Protein AF-A0A6A4UF19-F1 (afdb_monomer)

Solvent-accessible surface area (backbone atoms only — not comparable to full-atom values): 31824 Å² total; per-residue (Å²): 134,81,84,86,85,77,65,74,80,64,63,61,60,83,50,67,86,75,77,82,70,86,64,26,32,14,50,40,77,37,72,53,40,57,46,28,41,33,94,90,22,83,46,27,85,82,42,72,66,78,49,64,61,58,32,51,50,49,21,50,53,51,39,32,63,62,35,47,82,74,73,30,52,60,37,70,88,55,49,58,29,39,39,36,34,27,48,81,52,92,91,39,63,56,46,58,76,46,63,46,44,46,79,86,82,63,85,41,36,25,42,32,14,58,54,56,53,65,83,39,91,82,41,83,41,67,70,47,43,22,49,54,51,24,54,48,52,50,51,37,51,20,41,46,67,39,47,49,56,48,71,74,30,96,77,72,54,90,84,39,75,87,47,18,46,100,84,60,31,58,48,73,89,77,89,81,55,104,73,66,85,78,92,69,81,89,86,83,92,82,87,79,86,84,61,92,86,53,57,75,69,54,63,51,68,45,72,89,64,21,74,66,52,30,56,50,53,47,49,51,25,48,72,75,44,37,78,42,46,66,90,47,78,48,39,48,55,92,59,73,46,69,43,81,36,48,35,39,32,31,75,86,9,43,41,41,36,33,54,81,86,45,39,43,27,25,67,80,25,36,43,39,55,21,42,45,48,76,65,34,50,62,36,59,56,32,24,34,31,20,56,79,94,44,31,29,30,41,19,42,43,59,52,66,40,54,70,69,53,51,72,65,22,36,39,40,36,47,69,40,79,40,85,56,66,43,62,50,63,72,47,44,38,33,36,42,33,36,68,27,51,91,40,10,33,32,54,35,35,42,42,35,29,55,24,32,44,35,37,39,32,26,22,18,30,51,27,39,32,37,38,34,50,27,35,36,38,36,39,31,51,26,34,29,48,37,58,30,38,35,41,33,40,45,19,37,54,30,32,46,28,50,27,42,42,59,57,86,90,35,90,30,36,34,31,36,30,51,15,34,30,29,37,40,27,41,26,38,40,39,42,19,48,19,32,32,35,36,27,75,50,10,42,35,39,36,35,50,57,25,39,33,32,66,33,66,21,43,34,38,13,45,83,74,8,38,35,44,29,37,49,30,33,28,50,37,56,82,65,70,21,50,42,63,43,58,50,77,47,63,51,64,63,80,68,93,62,87,73,79,72,84,79,76,81,69,92,72,76,86,72,77,55,61,58,53,53,54,37,52,50,53,50,51,50,49,53,49,52,51,54,61,47,45,76,79,41,80,85,56,69,77,83,43,48,66,60,49,51,53,50,44,52,42,30,49,51,31,53,73,72,48,85,50,69,66,62,35,51,53,32,53,54,53,41,52,53,48,28,54,75,67,69,37,62,65,60,50,53,53,50,54,51,53,55,58,68,72,77,111

Secondary structure (DSSP, 8-state):
-----SSSTTTGGGGTTS-----EEEEEE-HHHHHTTSTTSTTTTTS-TT-HHHHHHHHHHHHHHHHGGGT-EEESS--SEEEEEES--SS-SEEE-S-TT--S-S--EEEEEGGGGTSSTT--SHHHHHHHHHHHHHHHHHHHTTHHHHHH-TT--TT-TTTB-TTSPBPP--S-SS-------SS-------SSSS-HHHHTT-GGGTTTHHHHHHHHHHTT-EEE-TT-EE---S--EE-SS-EEEEEEEEEEE--SS-EEE-TT--EEEEEEEE-SEEET--EEEEETTEEEEEESSHHHHHHH--TTEEEEE-SSEE----EEES-EEEEEE-S-TTT-EE-S-EEEES-EEEEEESSEE-S-EEEES-BS-EEES-B--SS-SEEEEEEEEEEEES-B---TT--SEEEEEEEEEEEEES-EEES-SEEEEEETT-EEEE-TT-EEES-SEEEEE-TT-EEEEEEEEESSSTTTTEEESEEEEEEE----S---S--PPP-------HHHHHHHHHHHHHHHHHHHHHTTS---TGGGHHHHHHHHHHHHHHHHH---HHHHHHHHHHHHHHHHHTT-HHHHHHHHHHHHHH--

pLDDT: mean 70.5, std 21.58, range [21.39, 98.75]

Radius of gyration: 38.02 Å; Cα contacts (8 Å, |Δi|>4): 1266; chains: 1; bounding box: 74×53×117 Å

Structure (mmCIF, N/CA/C/O backbone):
data_AF-A0A6A4UF19-F1
#
_entry.id   AF-A0A6A4UF19-F1
#
loop_
_atom_site.group_PDB
_atom_site.id
_atom_site.type_symbol
_atom_site.label_atom_id
_atom_site.label_alt_id
_atom_site.label_comp_id
_atom_site.label_asym_id
_atom_site.label_entity_id
_atom_site.label_seq_id
_atom_site.pdbx_PDB_ins_code
_atom_site.Cartn_x
_atom_site.Cartn_y
_atom_site.Cartn_z
_atom_site.occupancy
_atom_site.B_iso_or_equiv
_atom_site.auth_seq_id
_atom_site.auth_comp_id
_atom_site.auth_asym_id
_atom_site.auth_atom_id
_atom_site.pdbx_PDB_model_num
ATOM 1 N N . MET A 1 1 ? 0.482 14.511 25.048 1.00 29.03 1 MET A N 1
ATOM 2 C CA . MET A 1 1 ? 0.173 15.683 25.903 1.00 29.03 1 MET A CA 1
ATOM 3 C C . MET A 1 1 ? 0.287 15.295 27.375 1.00 29.03 1 MET A C 1
ATOM 5 O O . MET A 1 1 ? 0.108 14.129 27.697 1.00 29.03 1 MET A O 1
ATOM 9 N N . ARG A 1 2 ? 0.657 16.258 28.232 1.00 21.39 2 ARG A N 1
ATOM 10 C CA . ARG A 1 2 ? 0.865 16.140 29.693 1.00 21.39 2 ARG A CA 1
ATOM 11 C C . ARG A 1 2 ? -0.389 15.621 30.429 1.00 21.39 2 ARG A C 1
ATOM 13 O O . ARG A 1 2 ? -1.489 15.859 29.937 1.00 21.39 2 ARG A O 1
ATOM 20 N N . PRO A 1 3 ? -0.263 14.986 31.612 1.00 25.75 3 PRO A N 1
ATOM 21 C CA . PRO A 1 3 ? -1.419 14.512 32.364 1.00 25.75 3 PRO A CA 1
ATOM 22 C C . PRO A 1 3 ? -2.217 15.704 32.907 1.00 25.75 3 PRO A C 1
ATOM 24 O O . PRO A 1 3 ? -1.694 16.521 33.670 1.00 25.75 3 PRO A O 1
ATOM 27 N N . ILE A 1 4 ? -3.495 15.788 32.536 1.00 28.03 4 ILE A N 1
ATOM 28 C CA . ILE A 1 4 ? -4.472 16.680 33.165 1.00 28.03 4 ILE A CA 1
ATOM 29 C C . ILE A 1 4 ? -4.751 16.116 34.566 1.00 28.03 4 ILE A C 1
ATOM 31 O O . ILE A 1 4 ? -5.665 15.333 34.784 1.00 28.03 4 ILE A O 1
ATOM 35 N N . LYS A 1 5 ? -3.890 16.476 35.523 1.00 31.78 5 LYS A N 1
ATOM 36 C CA . LYS A 1 5 ? -4.055 16.233 36.968 1.00 31.78 5 LYS A CA 1
ATOM 37 C C . LYS A 1 5 ? -4.646 17.441 37.710 1.00 31.78 5 LYS A C 1
ATOM 39 O O . LYS A 1 5 ? -4.606 17.498 38.933 1.00 31.78 5 LYS A O 1
ATOM 44 N N . LYS A 1 6 ? -5.202 18.422 37.002 1.00 33.41 6 LYS A N 1
ATOM 45 C CA . LYS A 1 6 ? -5.837 19.599 37.604 1.00 33.41 6 LYS A CA 1
ATOM 46 C C . LYS A 1 6 ? -7.203 19.784 36.967 1.00 33.41 6 LYS A C 1
ATOM 48 O O . LYS A 1 6 ? -7.250 20.204 35.821 1.00 33.41 6 LYS A O 1
ATOM 53 N N . ASN A 1 7 ? -8.254 19.363 37.679 1.00 32.91 7 ASN A N 1
ATOM 54 C CA . ASN A 1 7 ? -9.563 20.042 37.764 1.00 32.91 7 ASN A CA 1
ATOM 55 C C . ASN A 1 7 ? -10.662 19.219 38.463 1.00 32.91 7 ASN A C 1
ATOM 57 O O . ASN A 1 7 ? -11.719 19.771 38.732 1.00 32.91 7 ASN A O 1
ATOM 61 N N . ILE A 1 8 ? -10.421 17.969 38.880 1.00 39.69 8 ILE A N 1
ATOM 62 C CA . ILE A 1 8 ? -11.399 17.250 39.729 1.00 39.69 8 ILE A CA 1
ATOM 63 C C . ILE A 1 8 ? -11.390 17.785 41.176 1.00 39.69 8 ILE A C 1
ATOM 65 O O . ILE A 1 8 ? -12.429 17.858 41.822 1.00 39.69 8 ILE A O 1
ATOM 69 N N . ALA A 1 9 ? -10.247 18.284 41.659 1.00 34.00 9 ALA A N 1
ATOM 70 C CA . ALA A 1 9 ? -10.146 18.887 42.992 1.00 34.00 9 ALA A CA 1
ATOM 71 C C . ALA A 1 9 ? -10.925 20.211 43.144 1.00 34.00 9 ALA A C 1
ATOM 73 O O . ALA A 1 9 ? -11.223 20.608 44.265 1.00 34.00 9 ALA A O 1
ATOM 74 N N . LEU A 1 10 ? -11.267 20.896 42.044 1.00 33.41 10 LEU A N 1
ATOM 75 C CA . LEU A 1 10 ? -11.949 22.193 42.110 1.00 33.41 10 LEU A CA 1
ATOM 76 C C . LEU A 1 10 ? -13.479 22.061 42.206 1.00 33.41 10 LEU A C 1
ATOM 78 O O . LEU A 1 10 ? -14.141 23.000 42.631 1.00 33.41 10 LEU A O 1
ATOM 82 N N . PHE A 1 11 ? -14.047 20.898 41.871 1.00 37.34 11 PHE A N 1
ATOM 83 C CA . PHE A 1 11 ? -15.503 20.703 41.882 1.00 37.34 11 PHE A CA 1
ATOM 84 C C . PHE A 1 11 ? -16.046 20.152 43.212 1.00 37.34 11 PHE A C 1
ATOM 86 O O . PHE A 1 11 ? -17.227 20.302 43.506 1.00 37.34 11 PHE A O 1
ATOM 93 N N . LEU A 1 12 ? -15.172 19.619 44.074 1.00 37.28 12 LEU A N 1
ATOM 94 C CA . LEU A 1 12 ? -15.503 19.272 45.465 1.00 37.28 12 LEU A CA 1
ATOM 95 C C . LEU A 1 12 ? -15.667 20.505 46.377 1.00 37.28 12 LEU A C 1
ATOM 97 O O . LEU A 1 12 ? -16.204 20.389 47.474 1.00 37.28 12 LEU A O 1
ATOM 101 N N . ILE A 1 13 ? -15.264 21.698 45.921 1.00 36.94 13 ILE A N 1
ATOM 102 C CA . ILE A 1 13 ? -15.372 22.947 46.696 1.00 36.94 13 ILE A CA 1
ATOM 103 C C . ILE A 1 13 ? -16.801 23.524 46.663 1.00 36.94 13 ILE A C 1
ATOM 105 O O . ILE A 1 13 ? -17.185 24.249 47.574 1.00 36.94 13 ILE A O 1
ATOM 109 N N . PHE A 1 14 ? -17.656 23.141 45.706 1.00 33.59 14 PHE A N 1
ATOM 110 C CA . PHE A 1 14 ? -19.056 23.600 45.702 1.00 33.59 14 PHE A CA 1
ATOM 111 C C . PHE A 1 14 ? -19.989 22.833 46.657 1.00 33.59 14 PHE A C 1
ATOM 113 O O . PHE A 1 14 ? -21.136 23.235 46.826 1.00 33.59 14 PHE A O 1
ATOM 120 N N . PHE A 1 15 ? -19.491 21.802 47.351 1.00 37.03 15 PHE A N 1
ATOM 121 C CA . PHE A 1 15 ? -20.207 21.123 48.443 1.00 37.03 15 PHE A CA 1
ATOM 122 C C . PHE A 1 15 ? -19.671 21.478 49.843 1.00 37.03 15 PHE A C 1
ATOM 124 O O . PHE A 1 15 ? -20.176 20.974 50.844 1.00 37.03 15 PHE A O 1
ATOM 131 N N . SER A 1 16 ? -18.660 22.350 49.960 1.00 35.69 16 SER A N 1
ATOM 132 C CA . SER A 1 16 ? -17.904 22.498 51.212 1.00 35.69 16 SER A CA 1
ATOM 133 C C . SER A 1 16 ? -18.466 23.489 52.235 1.00 35.69 16 SER A C 1
ATOM 135 O O . SER A 1 16 ? -17.774 23.773 53.209 1.00 35.69 16 SER A O 1
ATOM 137 N N . SER A 1 17 ? -19.669 24.042 52.069 1.00 36.41 17 SER A N 1
ATOM 138 C CA . SER A 1 17 ? -20.204 24.994 53.061 1.00 36.41 17 SER A CA 1
ATOM 139 C C . SER A 1 17 ? -21.546 24.620 53.679 1.00 36.41 17 SER A C 1
ATOM 141 O O . SER A 1 17 ? -21.962 25.286 54.623 1.00 36.41 17 SER A O 1
ATOM 143 N N . ILE A 1 18 ? -22.201 23.541 53.238 1.00 35.06 18 ILE A N 1
ATOM 144 C CA . ILE A 1 18 ? -23.481 23.109 53.814 1.00 35.06 18 ILE A CA 1
ATOM 145 C C . ILE A 1 18 ? -23.496 21.563 53.864 1.00 35.06 18 ILE A C 1
ATOM 147 O O . ILE A 1 18 ? -23.930 20.912 52.924 1.00 35.06 18 ILE A O 1
ATOM 151 N N . TYR A 1 19 ? -22.980 20.992 54.967 1.00 41.06 19 TYR A N 1
ATOM 152 C CA . TYR A 1 19 ? -22.916 19.552 55.335 1.00 41.06 19 TYR A CA 1
ATOM 153 C C . TYR A 1 19 ? -21.798 18.676 54.723 1.00 41.06 19 TYR A C 1
ATOM 155 O O . TYR A 1 19 ? -22.052 17.750 53.957 1.00 41.06 19 TYR A O 1
ATOM 163 N N . ALA A 1 20 ? -20.550 18.858 55.170 1.00 39.41 20 ALA A N 1
ATOM 164 C CA . ALA A 1 20 ? -19.490 17.861 54.987 1.00 39.41 20 ALA A CA 1
ATOM 165 C C . ALA A 1 20 ? -19.649 16.704 55.997 1.00 39.41 20 ALA A C 1
ATOM 167 O O . ALA A 1 20 ? -19.052 16.719 57.074 1.00 39.41 20 ALA A O 1
ATOM 168 N N . GLN A 1 21 ? -20.474 15.703 55.682 1.00 53.53 21 GLN A N 1
ATOM 169 C CA . GLN A 1 21 ? -20.388 14.415 56.376 1.00 53.53 21 GLN A CA 1
ATOM 170 C C . GLN A 1 21 ? -19.200 13.623 55.813 1.00 53.53 21 GLN A C 1
ATOM 172 O O . GLN A 1 21 ? -19.055 13.492 54.599 1.00 53.53 21 GLN A O 1
ATOM 177 N N . ASN A 1 22 ? -18.344 13.088 56.689 1.00 66.44 22 ASN A N 1
ATOM 178 C CA . ASN A 1 22 ? -17.260 12.186 56.296 1.00 66.44 22 ASN A CA 1
ATOM 179 C C . ASN A 1 22 ? -17.858 10.867 55.791 1.00 66.44 22 ASN A C 1
ATOM 181 O O . ASN A 1 22 ? -18.178 9.979 56.583 1.00 66.44 22 ASN A O 1
ATOM 185 N N . VAL A 1 23 ? -18.031 10.742 54.476 1.00 73.81 23 VAL A N 1
ATOM 186 C CA . VAL A 1 23 ? -18.546 9.515 53.872 1.00 73.81 23 VAL A CA 1
ATOM 187 C C . VAL A 1 23 ? -17.488 8.412 53.949 1.00 73.81 23 VAL A C 1
ATOM 189 O O . VAL A 1 23 ? -16.342 8.596 53.543 1.00 73.81 23 VAL A O 1
ATOM 192 N N . SER A 1 24 ? -17.878 7.255 54.476 1.00 85.69 24 SER A N 1
ATOM 193 C CA . SER A 1 24 ? -17.052 6.048 54.566 1.00 85.69 24 SER A CA 1
ATOM 194 C C . SER A 1 24 ? -17.902 4.817 54.270 1.00 85.69 24 SER A C 1
ATOM 196 O O . SER A 1 24 ? -19.100 4.798 54.545 1.00 85.69 24 SER A O 1
ATOM 198 N N . ILE A 1 25 ? -17.299 3.784 53.693 1.00 88.06 25 ILE A N 1
ATOM 199 C CA . ILE A 1 25 ? -17.994 2.573 53.252 1.00 88.06 25 ILE A CA 1
ATOM 200 C C . ILE A 1 25 ? -17.607 1.410 54.164 1.00 88.06 25 ILE A C 1
ATOM 202 O O . ILE A 1 25 ? -16.428 1.094 54.318 1.00 88.06 25 ILE A O 1
ATOM 206 N N . LYS A 1 26 ? -18.611 0.722 54.698 1.00 93.44 26 LYS A N 1
ATOM 207 C CA . LYS A 1 26 ? -18.497 -0.594 55.317 1.00 93.44 26 LYS A CA 1
ATOM 208 C C . LYS A 1 26 ? -18.869 -1.653 54.282 1.00 93.44 26 LYS A C 1
ATOM 210 O O . LYS A 1 26 ? -19.958 -1.592 53.725 1.00 93.44 26 LYS A O 1
ATOM 215 N N . ILE A 1 27 ? -18.019 -2.646 54.047 1.00 93.12 27 ILE A N 1
ATOM 216 C CA . ILE A 1 27 ? -18.406 -3.863 53.319 1.00 93.12 27 ILE A CA 1
ATOM 217 C C . ILE A 1 27 ? -18.655 -4.960 54.347 1.00 93.12 27 ILE A C 1
ATOM 219 O O . ILE A 1 27 ? -17.736 -5.374 55.055 1.00 93.12 27 ILE A O 1
ATOM 223 N N . ASP A 1 28 ? -19.899 -5.419 54.428 1.00 93.25 28 ASP A N 1
ATOM 224 C CA . ASP A 1 28 ? -20.342 -6.426 55.383 1.00 93.25 28 ASP A CA 1
ATOM 225 C C . ASP A 1 28 ? -20.605 -7.757 54.670 1.00 93.25 28 ASP A C 1
ATOM 227 O O . ASP A 1 28 ? -21.603 -7.935 53.971 1.00 93.25 28 ASP A O 1
ATOM 231 N N . PHE A 1 29 ? -19.677 -8.701 54.823 1.00 92.94 29 PHE A N 1
ATOM 232 C CA . PHE A 1 29 ? -19.860 -10.069 54.348 1.00 92.94 29 PHE A CA 1
ATOM 233 C C . PHE A 1 29 ? -20.714 -10.826 55.362 1.00 92.94 29 PHE A C 1
ATOM 235 O O . PHE A 1 29 ? -20.228 -11.213 56.423 1.00 92.94 29 PHE A O 1
ATOM 242 N N . THR A 1 30 ? -21.982 -11.041 55.030 1.00 91.19 30 THR A N 1
ATOM 243 C CA . THR A 1 30 ? -22.968 -11.639 55.941 1.00 91.19 30 THR A CA 1
ATOM 244 C C . THR A 1 30 ? -22.719 -13.135 56.182 1.00 91.19 30 THR A C 1
ATOM 246 O O . THR A 1 30 ? -22.055 -13.808 55.391 1.00 91.19 30 THR A O 1
ATOM 249 N N . SER A 1 31 ? -23.321 -13.707 57.232 1.00 87.56 31 SER A N 1
ATOM 250 C CA . SER A 1 31 ? -23.336 -15.166 57.474 1.00 87.56 31 SER A CA 1
ATOM 251 C C . SER A 1 31 ? -23.803 -15.964 56.247 1.00 87.56 31 SER A C 1
ATOM 253 O O . SER A 1 31 ? -23.260 -17.025 55.933 1.00 87.56 31 SER A O 1
ATOM 255 N N . ASN A 1 32 ? -24.752 -15.404 55.498 1.00 85.25 32 ASN A N 1
ATOM 256 C CA . ASN A 1 32 ? -25.290 -15.967 54.267 1.00 85.25 32 ASN A CA 1
ATOM 257 C C . ASN A 1 32 ? -24.249 -16.059 53.140 1.00 85.25 32 ASN A C 1
ATOM 259 O O . ASN A 1 32 ? -24.232 -17.058 52.424 1.00 85.25 32 ASN A O 1
ATOM 263 N N . PHE A 1 33 ? -23.332 -15.095 53.014 1.00 87.62 33 PHE A N 1
ATOM 264 C CA . PHE A 1 33 ? -22.194 -15.203 52.092 1.00 87.62 33 PHE A CA 1
ATOM 265 C C . PHE A 1 33 ? -21.286 -16.383 52.464 1.00 87.62 33 PHE A C 1
ATOM 267 O O . PHE A 1 33 ? -20.965 -17.205 51.607 1.00 87.62 33 PHE A O 1
ATOM 274 N N . TYR A 1 34 ? -20.939 -16.538 53.746 1.00 87.56 34 TYR A N 1
ATOM 275 C CA . TYR A 1 34 ? -20.090 -17.651 54.189 1.00 87.56 34 TYR A CA 1
ATOM 276 C C . TYR A 1 34 ? -20.748 -19.014 53.979 1.00 87.56 34 TYR A C 1
ATOM 278 O O . TYR A 1 34 ? -20.059 -19.964 53.611 1.00 87.56 34 TYR A O 1
ATOM 286 N N . SER A 1 35 ? -22.072 -19.108 54.146 1.00 86.50 35 SER A N 1
ATOM 287 C CA . SER A 1 35 ? -22.820 -20.350 53.912 1.00 86.50 35 SER A CA 1
ATOM 288 C C . SER A 1 35 ? -22.657 -20.895 52.487 1.00 86.50 35 SER A C 1
ATOM 290 O O . SER A 1 35 ? -22.730 -22.105 52.288 1.00 86.50 35 SER A O 1
ATOM 292 N N . GLN A 1 36 ? -22.359 -20.036 51.501 1.00 83.12 36 GLN A N 1
ATOM 293 C CA . GLN A 1 36 ? -22.124 -20.466 50.119 1.00 83.12 36 GLN A CA 1
ATOM 294 C C . GLN A 1 36 ? -20.865 -21.331 49.981 1.00 83.12 36 GLN A C 1
ATOM 296 O O . GLN A 1 36 ? -20.805 -22.172 49.087 1.00 83.12 36 GLN A O 1
ATOM 301 N N . PHE A 1 37 ? -19.892 -21.158 50.879 1.00 83.62 37 PHE A N 1
ATOM 302 C CA . PHE A 1 37 ? -18.621 -21.883 50.905 1.00 83.62 37 PHE A CA 1
ATOM 303 C C . PHE A 1 37 ? -18.603 -23.055 51.900 1.00 83.62 37 PHE A C 1
ATOM 305 O O . PHE A 1 37 ? -17.561 -23.677 52.071 1.00 83.62 37 PHE A O 1
ATOM 312 N N . GLN A 1 38 ? -19.716 -23.351 52.579 1.00 84.81 38 GLN A N 1
ATOM 313 C CA . GLN A 1 38 ? -19.842 -24.477 53.519 1.00 84.81 38 GLN A CA 1
ATOM 314 C C . GLN A 1 38 ? -20.422 -25.722 52.830 1.00 84.81 38 GLN A C 1
ATOM 316 O O . GLN A 1 38 ? -21.047 -25.576 51.781 1.00 84.81 38 GLN A O 1
ATOM 321 N N . PRO A 1 39 ? -20.278 -26.943 53.390 1.00 83.25 39 PRO A N 1
ATOM 322 C CA . PRO A 1 39 ? -20.867 -28.151 52.811 1.00 83.25 39 PRO A CA 1
ATOM 323 C C . PRO A 1 39 ? -22.352 -27.984 52.454 1.00 83.25 39 PRO A C 1
ATOM 325 O O . PRO A 1 39 ? -23.167 -27.645 53.305 1.00 83.25 39 PRO A O 1
ATOM 328 N N . GLY A 1 40 ? -22.699 -28.210 51.182 1.00 79.44 40 GLY A N 1
ATOM 329 C CA . GLY A 1 40 ? -24.056 -27.999 50.646 1.00 79.44 40 GLY A CA 1
ATOM 330 C C . GLY A 1 40 ? -24.320 -26.595 50.084 1.00 79.44 40 GLY A C 1
ATOM 331 O O . GLY A 1 40 ? -25.302 -26.403 49.372 1.00 79.44 40 GLY A O 1
ATOM 332 N N . GLY A 1 41 ? -23.423 -25.642 50.336 1.00 80.69 41 GLY A N 1
ATOM 333 C CA . GLY A 1 41 ? -23.404 -24.324 49.720 1.00 80.69 41 GLY A CA 1
ATOM 334 C C . GLY A 1 41 ? -23.047 -24.380 48.238 1.00 80.69 41 GLY A C 1
ATOM 335 O O . GLY A 1 41 ? -22.367 -25.291 47.757 1.00 80.69 41 GLY A O 1
ATOM 336 N N . VAL A 1 42 ? -23.520 -23.380 47.502 1.00 76.88 42 VAL A N 1
ATOM 337 C CA . VAL A 1 42 ? -23.465 -23.363 46.040 1.00 76.88 42 VAL A CA 1
ATOM 338 C C . VAL A 1 42 ? -22.012 -23.319 45.530 1.00 76.88 42 VAL A C 1
ATOM 340 O O . VAL A 1 42 ? -21.660 -23.976 44.556 1.00 76.88 42 VAL A O 1
ATOM 343 N N . TRP A 1 43 ? -21.119 -22.641 46.250 1.00 76.25 43 TRP A N 1
ATOM 344 C CA . TRP A 1 43 ? -19.704 -22.484 45.901 1.00 76.25 43 TRP A CA 1
ATOM 345 C C . TRP A 1 43 ? -18.787 -23.574 46.469 1.00 76.25 43 TRP A C 1
ATOM 347 O O . TRP A 1 43 ? -17.660 -23.732 46.001 1.00 76.25 43 TRP A O 1
ATOM 357 N N . TYR A 1 44 ? -19.279 -24.383 47.410 1.00 76.69 44 TYR A N 1
ATOM 358 C CA . TYR A 1 44 ? -18.508 -25.416 48.111 1.00 76.69 44 TYR A CA 1
ATOM 359 C C . TYR A 1 44 ? -17.890 -26.481 47.199 1.00 76.69 44 TYR A C 1
ATOM 361 O O . TYR A 1 44 ? -16.807 -26.984 47.475 1.00 76.69 44 TYR A O 1
ATOM 369 N N . LYS A 1 45 ? -18.578 -26.853 46.112 1.00 68.12 45 LYS A N 1
ATOM 370 C CA . LYS A 1 45 ? -18.108 -27.908 45.195 1.00 68.12 45 LYS A CA 1
ATOM 371 C C . LYS A 1 45 ? -17.098 -27.418 44.156 1.00 68.12 45 LYS A C 1
ATOM 373 O O . LYS A 1 45 ? -16.399 -28.241 43.575 1.00 68.12 45 LYS A O 1
ATOM 378 N N . GLN A 1 46 ? -17.074 -26.117 43.870 1.00 67.75 46 GLN A N 1
ATOM 379 C CA . GLN A 1 46 ? -16.279 -25.543 42.776 1.00 67.75 46 GLN A CA 1
ATOM 380 C C . GLN A 1 46 ? -14.959 -24.940 43.246 1.00 67.75 46 GLN A C 1
ATOM 382 O O . GLN A 1 46 ? -14.002 -24.892 42.476 1.00 67.75 46 GLN A O 1
ATOM 387 N N . PHE A 1 47 ? -14.898 -24.495 44.496 1.00 66.62 47 PHE A N 1
ATOM 388 C CA . PHE A 1 47 ? -13.730 -23.831 45.053 1.00 66.62 47 PHE A CA 1
ATOM 389 C C . PHE A 1 47 ? -13.213 -24.626 46.238 1.00 66.62 47 PHE A C 1
ATOM 391 O O . PHE A 1 47 ? -13.985 -25.263 46.954 1.00 66.62 47 PHE A O 1
ATOM 398 N N . ASN A 1 48 ? -11.896 -24.611 46.435 1.00 61.31 48 ASN A N 1
ATOM 399 C CA . ASN A 1 48 ? -11.311 -25.199 47.630 1.00 61.31 48 ASN A CA 1
ATOM 400 C C . ASN A 1 48 ? -11.977 -24.506 48.839 1.00 61.31 48 ASN A C 1
ATOM 402 O O . ASN A 1 48 ? -11.921 -23.273 48.900 1.00 61.31 48 ASN A O 1
ATOM 406 N N . PRO A 1 49 ? -12.628 -25.233 49.771 1.00 56.94 49 PRO A N 1
ATOM 407 C CA . PRO A 1 49 ? -13.495 -24.655 50.811 1.00 56.94 49 PRO A CA 1
ATOM 408 C C . PRO A 1 49 ? -12.817 -23.635 51.747 1.00 56.94 49 PRO A C 1
ATOM 410 O O . PRO A 1 49 ? -13.477 -23.034 52.592 1.00 56.94 49 PRO A O 1
ATOM 413 N N . TYR A 1 50 ? -11.514 -23.401 51.584 1.00 57.56 50 TYR A N 1
ATOM 414 C CA . TYR A 1 50 ? -10.689 -22.510 52.391 1.00 57.56 50 TYR A CA 1
ATOM 415 C C . TYR A 1 50 ? -10.344 -21.156 51.743 1.00 57.56 50 TYR A C 1
ATOM 417 O O . TYR A 1 50 ? -9.685 -20.356 52.401 1.00 57.56 50 TYR A O 1
ATOM 425 N N . ASN A 1 51 ? -10.770 -20.839 50.508 1.00 73.12 51 ASN A N 1
ATOM 426 C CA . ASN A 1 51 ? -10.392 -19.559 49.869 1.00 73.12 51 ASN A CA 1
ATOM 427 C C . ASN A 1 51 ? -11.429 -18.418 49.975 1.00 73.12 51 ASN A C 1
ATOM 429 O O . ASN A 1 51 ? -11.363 -17.420 49.250 1.00 73.12 51 ASN A O 1
ATOM 433 N N . VAL A 1 52 ? -12.386 -18.518 50.902 1.00 85.31 52 VAL A N 1
ATOM 434 C CA . VAL A 1 52 ? -13.326 -17.416 51.184 1.00 85.31 52 VAL A CA 1
ATOM 435 C C . VAL A 1 52 ? -12.589 -16.135 51.599 1.00 85.31 52 VAL A C 1
ATOM 437 O O . VAL A 1 52 ? -12.966 -15.034 51.191 1.00 85.31 52 VAL A O 1
ATOM 440 N N . ASP A 1 53 ? -11.488 -16.273 52.339 1.00 86.31 53 ASP A N 1
ATOM 441 C CA . ASP A 1 53 ? -10.684 -15.139 52.791 1.00 86.31 53 ASP A CA 1
ATOM 442 C C . ASP A 1 53 ? -9.916 -14.467 51.647 1.00 86.31 53 ASP A C 1
ATOM 444 O O . ASP A 1 53 ? -9.812 -13.238 51.629 1.00 86.31 53 ASP A O 1
ATOM 448 N N . GLY A 1 54 ? -9.444 -15.218 50.645 1.00 85.00 54 GLY A N 1
ATOM 449 C CA . GLY A 1 54 ? -8.820 -14.632 49.456 1.00 85.00 54 GLY A CA 1
ATOM 450 C C . GLY A 1 54 ? -9.813 -13.844 48.602 1.00 85.00 54 GLY A C 1
ATOM 451 O O . GLY A 1 54 ? -9.495 -12.738 48.161 1.00 85.00 54 GLY A O 1
ATOM 452 N N . ILE A 1 55 ? -11.047 -14.341 48.448 1.00 84.12 55 ILE A N 1
ATOM 453 C CA . ILE A 1 55 ? -12.127 -13.618 47.754 1.00 84.12 55 ILE A CA 1
ATOM 454 C C . ILE A 1 55 ? -12.469 -12.324 48.497 1.00 84.12 55 ILE A C 1
ATOM 456 O O . ILE A 1 55 ? -12.488 -11.256 47.883 1.00 84.12 55 ILE A O 1
ATOM 460 N N . LYS A 1 56 ? -12.672 -12.388 49.820 1.00 90.25 56 LYS A N 1
ATOM 461 C CA . LYS A 1 56 ? -12.919 -11.199 50.652 1.00 90.25 56 LYS A CA 1
ATOM 462 C C . LYS A 1 56 ? -11.795 -10.179 50.527 1.00 90.25 56 LYS A C 1
ATOM 464 O O . LYS A 1 56 ? -12.060 -8.997 50.328 1.00 90.25 56 LYS A O 1
ATOM 469 N N . THR A 1 57 ? -10.548 -10.637 50.624 1.00 90.19 57 THR A N 1
ATOM 470 C CA . THR A 1 57 ? -9.360 -9.777 50.557 1.00 90.19 57 THR A CA 1
ATOM 471 C C . THR A 1 57 ? -9.295 -9.050 49.220 1.00 90.19 57 THR A C 1
ATOM 473 O O . THR A 1 57 ? -9.115 -7.834 49.188 1.00 90.19 57 THR A O 1
ATOM 476 N N . TYR A 1 58 ? -9.523 -9.766 48.119 1.00 83.50 58 TYR A N 1
ATOM 477 C CA . TYR A 1 58 ? -9.532 -9.181 46.783 1.00 83.50 58 TYR A CA 1
ATOM 478 C C . TYR A 1 58 ? -10.668 -8.167 46.594 1.00 83.50 58 TYR A C 1
ATOM 480 O O . TYR A 1 58 ? -10.445 -7.087 46.039 1.00 83.50 58 TYR A O 1
ATOM 488 N N . VAL A 1 59 ? -11.879 -8.492 47.064 1.00 83.12 59 VAL A N 1
ATOM 489 C CA . VAL A 1 59 ? -13.031 -7.579 47.020 1.00 83.12 59 VAL A CA 1
ATOM 490 C C . VAL A 1 59 ? -12.719 -6.295 47.783 1.00 83.12 59 VAL A C 1
ATOM 492 O O . VAL A 1 59 ? -12.852 -5.211 47.217 1.00 83.12 59 VAL A O 1
ATOM 495 N N . MET A 1 60 ? -12.231 -6.408 49.023 1.00 92.31 60 MET A N 1
ATOM 496 C CA . MET A 1 60 ? -11.840 -5.254 49.835 1.00 92.31 60 MET A CA 1
ATOM 497 C C . MET A 1 60 ? -10.804 -4.394 49.118 1.00 92.31 60 MET A C 1
ATOM 499 O O . MET A 1 60 ? -11.034 -3.206 48.927 1.00 92.31 60 MET A O 1
ATOM 503 N N . GLN A 1 61 ? -9.698 -4.988 48.661 1.00 82.19 61 GLN A N 1
ATOM 504 C CA . GLN A 1 61 ? -8.628 -4.259 47.974 1.00 82.19 61 GLN A CA 1
ATOM 505 C C . GLN A 1 61 ? -9.132 -3.530 46.722 1.00 82.19 61 GLN A C 1
ATOM 507 O O . GLN A 1 61 ? -8.781 -2.372 46.498 1.00 82.19 61 GLN A O 1
ATOM 512 N N . SER A 1 62 ? -9.980 -4.184 45.927 1.00 72.44 62 SER A N 1
ATOM 513 C CA . SER A 1 62 ? -10.505 -3.623 44.677 1.00 72.44 62 SER A CA 1
ATOM 514 C C . SER A 1 62 ? -11.466 -2.459 44.926 1.00 72.44 62 SER A C 1
ATOM 516 O O . SER A 1 62 ? -11.351 -1.407 44.290 1.00 72.44 62 SER A O 1
ATOM 518 N N . VAL A 1 63 ? -12.383 -2.606 45.888 1.00 75.44 63 VAL A N 1
ATOM 519 C CA . VAL A 1 63 ? -13.334 -1.543 46.242 1.00 75.44 63 VAL A CA 1
ATOM 520 C C . VAL A 1 63 ? -12.605 -0.381 46.927 1.00 75.44 63 VAL A C 1
ATOM 522 O O . VAL A 1 63 ? -12.794 0.768 46.528 1.00 75.44 63 VAL A O 1
ATOM 525 N N . SER A 1 64 ? -11.689 -0.655 47.866 1.00 82.06 64 SER A N 1
ATOM 526 C CA . SER A 1 64 ? -10.822 0.361 48.485 1.00 82.06 64 SER A CA 1
ATOM 527 C C . SER A 1 64 ? -10.015 1.136 47.444 1.00 82.06 64 SER A C 1
ATOM 529 O O . SER A 1 64 ? -9.948 2.360 47.510 1.00 82.06 64 SER A O 1
ATOM 531 N N . SER A 1 65 ? -9.424 0.453 46.459 1.00 73.44 65 SER A N 1
ATOM 532 C CA . SER A 1 65 ? -8.672 1.117 45.392 1.00 73.44 65 SER A CA 1
ATOM 533 C C . SER A 1 65 ? -9.553 1.986 44.495 1.00 73.44 65 SER A C 1
ATOM 535 O O . SER A 1 65 ? -9.061 2.970 43.950 1.00 73.44 65 SER A O 1
ATOM 537 N N . THR A 1 66 ? -10.823 1.624 44.315 1.00 68.75 66 THR A N 1
ATOM 538 C CA . THR A 1 66 ? -11.768 2.396 43.498 1.00 68.75 66 THR A CA 1
ATOM 539 C C . THR A 1 66 ? -12.171 3.685 44.210 1.00 68.75 66 THR A C 1
ATOM 541 O O . THR A 1 66 ? -12.148 4.758 43.611 1.00 68.75 66 THR A O 1
ATOM 544 N N . PHE A 1 67 ? -12.491 3.598 45.501 1.00 68.50 67 PHE A N 1
ATOM 545 C CA . PHE A 1 67 ? -13.014 4.728 46.270 1.00 68.50 67 PHE A CA 1
ATOM 546 C C . PHE A 1 67 ? -11.938 5.634 46.886 1.00 68.50 67 PHE A C 1
ATOM 548 O O . PHE A 1 67 ? -12.206 6.811 47.138 1.00 68.50 67 PHE A O 1
ATOM 555 N N . SER A 1 68 ? -10.697 5.156 47.030 1.00 71.94 68 SER A N 1
ATOM 556 C CA . SER A 1 68 ? -9.574 5.980 47.503 1.00 71.94 68 SER A CA 1
ATOM 557 C C . SER A 1 68 ? -9.277 7.169 46.585 1.00 71.94 68 SER A C 1
ATOM 559 O O . SER A 1 68 ? -8.874 8.227 47.066 1.00 71.94 68 SER A O 1
ATOM 561 N N . ALA A 1 69 ? -9.551 7.041 45.281 1.00 60.94 69 ALA A N 1
ATOM 562 C CA . ALA A 1 69 ? -9.440 8.132 44.312 1.00 60.94 69 ALA A CA 1
ATOM 563 C C . ALA A 1 69 ? -10.382 9.313 44.620 1.00 60.94 69 ALA A C 1
ATOM 565 O O . ALA A 1 69 ? -10.106 10.439 44.210 1.00 60.94 69 ALA A O 1
ATOM 566 N N . PHE A 1 70 ? -11.461 9.059 45.366 1.00 57.66 70 PHE A N 1
ATOM 567 C CA . PHE A 1 70 ? -12.445 10.049 45.805 1.00 57.66 70 PHE A CA 1
ATOM 568 C C . PHE A 1 70 ? -12.255 10.458 47.274 1.00 57.66 70 PHE A C 1
ATOM 570 O O . PHE A 1 70 ? -13.079 11.184 47.819 1.00 57.66 70 PHE A O 1
ATOM 577 N N . GLY A 1 71 ? -11.188 9.986 47.934 1.00 70.94 71 GLY A N 1
ATOM 578 C CA . GLY A 1 71 ? -10.946 10.236 49.357 1.00 70.94 71 GLY A CA 1
ATOM 579 C C . GLY A 1 71 ? -11.905 9.499 50.300 1.00 70.94 71 GLY A C 1
ATOM 580 O O . GLY A 1 71 ? -11.950 9.828 51.482 1.00 70.94 71 GLY A O 1
ATOM 581 N N . ILE A 1 72 ? -12.657 8.510 49.806 1.00 79.00 72 ILE A N 1
ATOM 582 C CA . ILE A 1 72 ? -13.620 7.736 50.598 1.00 79.00 72 ILE A CA 1
ATOM 583 C C . ILE A 1 72 ? -12.924 6.485 51.139 1.00 79.00 72 ILE A C 1
ATOM 585 O O . ILE A 1 72 ? -12.364 5.686 50.383 1.00 79.00 72 ILE A O 1
ATOM 589 N N . SER A 1 73 ? -12.957 6.305 52.459 1.00 88.44 73 SER A N 1
ATOM 590 C CA . SER A 1 73 ? -12.394 5.121 53.105 1.00 88.44 73 SER A CA 1
ATOM 591 C C . SER A 1 73 ? -13.343 3.928 52.991 1.00 88.44 73 SER A C 1
ATOM 593 O O . SER A 1 73 ? -14.563 4.071 53.052 1.00 88.44 73 SER A O 1
ATOM 595 N N . VAL A 1 74 ? -12.770 2.735 52.829 1.00 90.38 74 VAL A N 1
ATOM 596 C CA . VAL A 1 74 ? -13.507 1.467 52.765 1.00 90.38 74 VAL A CA 1
ATOM 597 C C . VAL A 1 74 ? -12.964 0.546 53.854 1.00 90.38 74 VAL A C 1
ATOM 599 O O . VAL A 1 74 ? -11.752 0.348 53.944 1.00 90.38 74 VAL A O 1
ATOM 602 N N . SER A 1 75 ? -13.847 -0.010 54.677 1.00 92.75 75 SER A N 1
ATOM 603 C CA . SER A 1 75 ? -13.534 -0.842 55.842 1.00 92.75 75 SER A CA 1
ATOM 604 C C . SER A 1 75 ? -14.528 -2.005 55.967 1.00 92.75 75 SER A C 1
ATOM 606 O O . SER A 1 75 ? -15.580 -1.999 55.339 1.00 92.75 75 SER A O 1
ATOM 608 N N . GLN A 1 76 ? -14.205 -3.025 56.765 1.00 91.31 76 GLN A N 1
ATOM 609 C CA . GLN A 1 76 ? -15.175 -4.051 57.187 1.00 91.31 76 GLN A CA 1
ATOM 610 C C . GLN A 1 76 ? -15.836 -3.719 58.532 1.00 91.31 76 GLN A C 1
ATOM 612 O O . GLN A 1 76 ? -16.914 -4.224 58.836 1.00 91.31 76 GLN A O 1
ATOM 617 N N . SER A 1 77 ? -15.197 -2.887 59.360 1.00 86.88 77 SER A N 1
ATOM 618 C CA . SER A 1 77 ? -15.614 -2.658 60.747 1.00 86.88 77 SER A CA 1
ATOM 619 C C . SER A 1 77 ? -16.623 -1.525 60.905 1.00 86.88 77 SER A C 1
ATOM 621 O O . SER A 1 77 ? -17.475 -1.591 61.787 1.00 86.88 77 SER A O 1
ATOM 623 N N . ALA A 1 78 ? -16.542 -0.491 60.068 1.00 85.56 78 ALA A N 1
ATOM 624 C CA . ALA A 1 78 ? -17.362 0.707 60.191 1.00 85.56 78 ALA A CA 1
ATOM 625 C C . ALA A 1 78 ? -17.474 1.447 58.855 1.00 85.56 78 ALA A C 1
ATOM 627 O O . ALA A 1 78 ? -16.600 1.334 57.998 1.00 85.56 78 ALA A O 1
ATOM 628 N N . GLY A 1 79 ? -18.545 2.217 58.707 1.00 84.38 79 GLY A N 1
ATOM 629 C CA . GLY A 1 79 ? -18.818 3.051 57.545 1.00 84.38 79 GLY A CA 1
ATOM 630 C C . GLY A 1 79 ? -20.149 3.770 57.718 1.00 84.38 79 GLY A C 1
ATOM 631 O O . GLY A 1 79 ? -21.031 3.273 58.417 1.00 84.38 79 GLY A O 1
ATOM 632 N N . THR A 1 80 ? -20.287 4.940 57.105 1.00 81.38 80 THR A N 1
ATOM 633 C CA . THR A 1 80 ? -21.565 5.661 57.030 1.00 81.38 80 THR A CA 1
ATOM 634 C C . THR A 1 80 ? -22.497 5.070 55.969 1.00 81.38 80 THR A C 1
ATOM 636 O O . THR A 1 80 ? -23.707 5.223 56.083 1.00 81.38 80 THR A O 1
ATOM 639 N N . LEU A 1 81 ? -21.945 4.351 54.984 1.00 83.62 81 LEU A N 1
ATOM 640 C CA . LEU A 1 81 ? -22.661 3.516 54.017 1.00 83.62 81 LEU A CA 1
ATOM 641 C C . LEU A 1 81 ? -22.312 2.048 54.239 1.00 83.62 81 LEU A C 1
ATOM 643 O O . LEU A 1 81 ? -21.152 1.745 54.512 1.00 83.62 81 LEU A O 1
ATOM 647 N N . THR A 1 82 ? -23.265 1.130 54.070 1.00 87.44 82 THR A N 1
ATOM 648 C CA . THR A 1 82 ? -22.980 -0.315 54.171 1.00 87.44 82 THR A CA 1
ATOM 649 C C . THR A 1 82 ? -23.323 -1.068 52.886 1.00 87.44 82 THR A C 1
ATOM 651 O O . THR A 1 82 ? -24.444 -0.998 52.399 1.00 87.44 82 THR A O 1
ATOM 654 N N . ALA A 1 83 ? -22.369 -1.823 52.346 1.00 87.38 83 ALA A N 1
ATOM 655 C CA . ALA A 1 83 ? -22.586 -2.797 51.281 1.00 87.38 83 ALA A CA 1
ATOM 656 C C . ALA A 1 83 ? -22.651 -4.206 51.883 1.00 87.38 83 ALA A C 1
ATOM 658 O O . ALA A 1 83 ? -21.627 -4.762 52.286 1.00 87.38 83 ALA A O 1
ATOM 659 N N . TYR A 1 84 ? -23.847 -4.781 51.953 1.00 88.94 84 TYR A N 1
ATOM 660 C CA . TYR A 1 84 ? -24.088 -6.132 52.440 1.00 88.94 84 TYR A CA 1
ATOM 661 C C . TYR A 1 84 ? -23.861 -7.148 51.323 1.00 88.94 84 TYR A C 1
ATOM 663 O O . TYR A 1 84 ? -24.624 -7.222 50.365 1.00 88.94 84 TYR A O 1
ATOM 671 N N . VAL A 1 85 ? -22.837 -7.986 51.454 1.00 87.19 85 VAL A N 1
ATOM 672 C CA . VAL A 1 85 ? -22.624 -9.131 50.565 1.00 87.19 85 VAL A CA 1
ATOM 673 C C . VAL A 1 85 ? -23.346 -10.339 51.162 1.00 87.19 85 VAL A C 1
ATOM 675 O O . VAL A 1 85 ? -22.994 -10.829 52.238 1.00 87.19 85 VAL A O 1
ATOM 678 N N . THR A 1 86 ? -24.391 -10.806 50.484 1.00 84.56 86 THR A N 1
ATOM 679 C CA . THR A 1 86 ? -25.340 -11.822 50.970 1.00 84.56 86 THR A CA 1
ATOM 680 C C . THR A 1 86 ? -25.735 -12.790 49.857 1.00 84.56 86 THR A C 1
ATOM 682 O O . THR A 1 86 ? -25.397 -12.571 48.703 1.00 84.56 86 THR A O 1
ATOM 685 N N . SER A 1 87 ? -26.408 -13.897 50.164 1.00 73.62 87 SER A N 1
ATOM 686 C CA . SER A 1 87 ? -26.759 -14.943 49.187 1.00 73.62 87 SER A CA 1
ATOM 687 C C . SER A 1 87 ? -28.215 -14.920 48.707 1.00 73.62 87 SER A C 1
ATOM 689 O O . SER A 1 87 ? -28.619 -15.836 48.000 1.00 73.62 87 SER A O 1
ATOM 691 N N . GLY A 1 88 ? -29.025 -13.932 49.100 1.00 65.25 88 GLY A N 1
ATOM 692 C CA . GLY A 1 88 ? -30.475 -13.964 48.881 1.00 65.25 88 GLY A CA 1
ATOM 693 C C . GLY A 1 88 ? -31.003 -12.886 47.941 1.00 65.25 88 GLY A C 1
ATOM 694 O O . GLY A 1 88 ? -31.312 -11.804 48.412 1.00 65.25 88 GLY A O 1
ATOM 695 N N . GLY A 1 89 ? -31.183 -13.214 46.660 1.00 61.59 89 GLY A N 1
ATOM 696 C CA . GLY A 1 89 ? -31.920 -12.414 45.673 1.00 61.59 89 GLY A CA 1
ATOM 697 C C . GLY A 1 89 ? -32.157 -13.240 44.407 1.00 61.59 89 GLY A C 1
ATOM 698 O O . GLY A 1 89 ? -31.213 -13.797 43.847 1.00 61.59 89 GLY A O 1
ATOM 699 N N . SER A 1 90 ? -33.410 -13.409 43.976 1.00 54.28 90 SER A N 1
ATOM 700 C CA . SER A 1 90 ? -33.721 -14.140 42.742 1.00 54.28 90 SER A CA 1
ATOM 701 C C . SER A 1 90 ? -33.615 -13.198 41.542 1.00 54.28 90 SER A C 1
ATOM 703 O O . SER A 1 90 ? -34.473 -12.338 41.363 1.00 54.28 90 SER A O 1
ATOM 705 N N . GLY A 1 91 ? -32.581 -13.372 40.713 1.00 57.06 91 GLY A N 1
ATOM 706 C CA . GLY A 1 91 ? -32.463 -12.700 39.410 1.00 57.06 91 GLY A CA 1
ATOM 707 C C . GLY A 1 91 ? -31.752 -11.338 39.391 1.00 57.06 91 GLY A C 1
ATOM 708 O O . GLY A 1 91 ? -31.736 -10.692 38.342 1.00 57.06 91 GLY A O 1
ATOM 709 N N . GLU A 1 92 ? -31.140 -10.898 40.495 1.00 60.06 92 GLU A N 1
ATOM 710 C CA . GLU A 1 92 ? -30.439 -9.604 40.591 1.00 60.06 92 GLU A CA 1
ATOM 711 C C . GLU A 1 92 ? -29.031 -9.772 41.175 1.00 60.06 92 GLU A C 1
ATOM 713 O O . GLU A 1 92 ? -28.855 -10.534 42.114 1.00 60.06 92 GLU A O 1
ATOM 718 N N . TYR A 1 93 ? -28.027 -9.071 40.634 1.00 53.25 93 TYR A N 1
ATOM 719 C CA . TYR A 1 93 ? -26.637 -9.130 41.126 1.00 53.25 93 TYR A CA 1
ATOM 720 C C . TYR A 1 93 ? -26.414 -8.287 42.389 1.00 53.25 93 TYR A C 1
ATOM 722 O O . TYR A 1 93 ? -25.589 -8.623 43.241 1.00 53.25 93 TYR A O 1
ATOM 730 N N . GLY A 1 94 ? -27.174 -7.207 42.519 1.00 61.84 94 GLY A N 1
ATOM 731 C CA . GLY A 1 94 ? -27.186 -6.311 43.658 1.00 61.84 94 GLY A CA 1
ATOM 732 C C . GLY A 1 94 ? -28.381 -5.368 43.573 1.00 61.84 94 GLY A C 1
ATOM 733 O O . GLY A 1 94 ? -29.095 -5.359 42.568 1.00 61.84 94 GLY A O 1
ATOM 734 N N . LYS A 1 95 ? -28.621 -4.648 44.663 1.00 66.06 95 LYS A N 1
ATOM 735 C CA . LYS A 1 95 ? -29.711 -3.694 44.823 1.00 66.06 95 LYS A CA 1
ATOM 736 C C . LYS A 1 95 ? -29.334 -2.642 45.863 1.00 66.06 95 LYS A C 1
ATOM 738 O O . LYS A 1 95 ? -29.048 -2.983 47.009 1.00 66.06 95 LYS A O 1
ATOM 743 N N . ALA A 1 96 ? -29.358 -1.367 45.501 1.00 56.47 96 ALA A N 1
ATOM 744 C CA . ALA A 1 96 ? -29.355 -0.272 46.469 1.00 56.47 96 ALA A CA 1
ATOM 745 C C . ALA A 1 96 ? -30.720 -0.187 47.188 1.00 56.47 96 ALA A C 1
ATOM 747 O O . ALA A 1 96 ? -31.758 -0.101 46.532 1.00 56.47 96 ALA A O 1
ATOM 748 N N . ASP A 1 97 ? -30.732 -0.230 48.525 1.00 55.22 97 ASP A N 1
ATOM 749 C CA . ASP A 1 97 ? -31.950 -0.385 49.344 1.00 55.22 97 ASP A CA 1
ATOM 750 C C . ASP A 1 97 ? -32.349 0.877 50.137 1.00 55.22 97 ASP A C 1
ATOM 752 O O . ASP A 1 97 ? -33.111 0.798 51.095 1.00 55.22 97 ASP A O 1
ATOM 756 N N . GLU A 1 98 ? -31.902 2.059 49.708 1.00 52.03 98 GLU A N 1
ATOM 757 C CA . GLU A 1 98 ? -32.352 3.385 50.179 1.00 52.03 98 GLU A CA 1
ATOM 758 C C . GLU A 1 98 ? -32.266 4.398 49.010 1.00 52.03 98 GLU A C 1
ATOM 760 O O . GLU A 1 98 ? -31.711 4.027 47.970 1.00 52.03 98 GLU A O 1
ATOM 765 N N . PRO A 1 99 ? -32.851 5.623 49.077 1.00 40.84 99 PRO A N 1
ATOM 766 C CA . PRO A 1 99 ? -33.154 6.393 47.875 1.00 40.84 99 PRO A CA 1
ATOM 767 C C . PRO A 1 99 ? -31.893 6.637 47.051 1.00 40.84 99 PRO A C 1
ATOM 769 O O . PRO A 1 99 ? -30.959 7.300 47.504 1.00 40.84 99 PRO A O 1
ATOM 772 N N . VAL A 1 100 ? -31.874 6.093 45.834 1.00 42.81 100 VAL A N 1
ATOM 773 C CA . VAL A 1 100 ? -30.874 6.421 44.817 1.00 42.81 100 VAL A CA 1
ATOM 774 C C . VAL A 1 100 ? -30.806 7.950 44.759 1.00 42.81 100 VAL A C 1
ATOM 776 O O . VAL A 1 100 ? -31.840 8.597 44.613 1.00 42.81 100 VAL A O 1
ATOM 779 N N . GLY A 1 101 ? -29.621 8.530 44.972 1.00 42.00 101 GLY A N 1
ATOM 780 C CA . GLY A 1 101 ? -29.420 9.985 45.043 1.00 42.00 101 GLY A CA 1
ATOM 781 C C . GLY A 1 101 ? -29.747 10.695 46.369 1.00 42.00 101 GLY A C 1
ATOM 782 O O . GLY A 1 101 ? -29.825 11.923 46.372 1.00 42.00 101 GLY A O 1
ATOM 783 N N . ALA A 1 102 ? -29.913 9.993 47.494 1.00 32.41 102 ALA A N 1
ATOM 784 C CA . ALA A 1 102 ? -30.170 10.636 48.781 1.00 32.41 102 ALA A CA 1
ATOM 785 C C . ALA A 1 102 ? -28.959 11.419 49.319 1.00 32.41 102 ALA A C 1
ATOM 787 O O . ALA A 1 102 ? -27.859 10.895 49.500 1.00 32.41 102 ALA A O 1
ATOM 788 N N . PHE A 1 103 ? -29.217 12.670 49.695 1.00 39.19 103 PHE A N 1
ATOM 789 C CA . PHE A 1 103 ? -28.507 13.350 50.775 1.00 39.19 103 PHE A CA 1
ATOM 790 C C . PHE A 1 103 ? -28.416 12.374 51.968 1.00 39.19 103 PHE A C 1
ATOM 792 O O . PHE A 1 103 ? -29.452 11.950 52.480 1.00 39.19 103 PHE A O 1
ATOM 799 N N . VAL A 1 104 ? -27.207 11.958 52.368 1.00 44.44 104 VA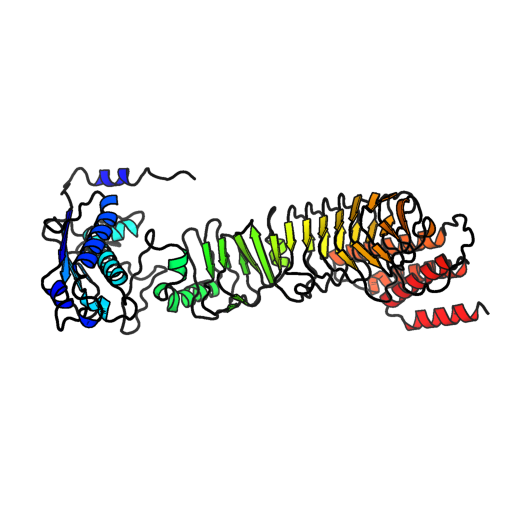L A N 1
ATOM 800 C CA . VAL A 1 104 ? -27.019 10.931 53.409 1.00 44.44 104 VAL A CA 1
ATOM 801 C C . VAL A 1 104 ? -27.488 11.487 54.754 1.00 44.44 104 VAL A C 1
ATOM 803 O O . VAL A 1 104 ? -26.769 12.203 55.447 1.00 44.44 104 VAL A O 1
ATOM 806 N N . ASN A 1 105 ? -28.728 11.180 55.118 1.00 39.75 105 ASN A N 1
ATOM 807 C CA . ASN A 1 105 ? -29.282 11.429 56.442 1.00 39.75 105 ASN A CA 1
ATOM 808 C C . ASN A 1 105 ? -29.951 10.138 56.939 1.00 39.75 105 ASN A C 1
ATOM 810 O O . ASN A 1 105 ? -31.171 10.060 57.042 1.00 39.75 105 ASN A O 1
ATOM 814 N N . GLY A 1 106 ? -29.143 9.092 57.148 1.00 49.91 106 GLY A N 1
ATOM 815 C CA . GLY A 1 106 ? -29.609 7.751 57.519 1.00 49.91 106 GLY A CA 1
ATOM 816 C C . GLY A 1 106 ? -28.694 6.621 57.030 1.00 49.91 106 GLY A C 1
ATOM 817 O O . GLY A 1 106 ? -27.704 6.864 56.340 1.00 49.91 106 GLY A O 1
ATOM 818 N N . THR A 1 107 ? -29.023 5.388 57.428 1.00 56.84 107 THR A N 1
ATOM 819 C CA . THR A 1 107 ? -28.321 4.115 57.154 1.00 56.84 107 THR A CA 1
ATOM 820 C C . THR A 1 107 ? -28.451 3.638 55.698 1.00 56.84 107 THR A C 1
ATOM 822 O O . THR A 1 107 ? -28.907 2.526 55.426 1.00 56.84 107 THR A O 1
ATOM 825 N N . ALA A 1 108 ? -27.972 4.445 54.751 1.00 66.44 108 ALA A N 1
ATOM 826 C CA . ALA A 1 108 ? -27.970 4.072 53.342 1.00 66.44 108 ALA A CA 1
ATOM 827 C C . ALA A 1 108 ? -27.118 2.814 53.098 1.00 66.44 108 ALA A C 1
ATOM 829 O O . ALA A 1 108 ? -25.960 2.705 53.528 1.00 66.44 108 ALA A O 1
ATOM 830 N N . ASN A 1 109 ? -27.711 1.834 52.416 1.00 78.81 109 ASN A N 1
ATOM 831 C CA . ASN A 1 109 ? -27.093 0.538 52.190 1.00 78.81 109 ASN A CA 1
ATOM 832 C C . ASN A 1 109 ? -27.417 -0.045 50.809 1.00 78.81 109 ASN A C 1
ATOM 834 O O . ASN A 1 109 ? -28.390 0.337 50.162 1.00 78.81 109 ASN A O 1
ATOM 838 N N . CYS A 1 110 ? -26.571 -0.965 50.355 1.00 77.56 110 CYS A N 1
ATOM 839 C CA . CYS A 1 110 ? -26.841 -1.806 49.193 1.00 77.56 110 CYS A CA 1
ATOM 840 C C . CYS A 1 110 ? -26.634 -3.275 49.546 1.00 77.56 110 CYS A C 1
ATOM 842 O O . CYS A 1 110 ? -25.794 -3.615 50.379 1.00 77.56 110 CYS A O 1
ATOM 844 N N . ASN A 1 111 ? -27.392 -4.143 48.892 1.00 79.44 111 ASN A N 1
ATOM 845 C CA . ASN A 1 111 ? -27.298 -5.587 48.993 1.00 79.44 111 ASN A CA 1
ATOM 846 C C . ASN A 1 111 ? -26.671 -6.148 47.718 1.00 79.44 111 ASN A C 1
ATOM 848 O O . ASN A 1 111 ? -27.004 -5.729 46.618 1.00 79.44 111 ASN A O 1
ATOM 852 N N . ILE A 1 112 ? -25.753 -7.097 47.860 1.00 82.31 112 ILE A N 1
ATOM 853 C CA . ILE A 1 112 ? -25.006 -7.722 46.768 1.00 82.31 112 ILE A CA 1
ATOM 854 C C . ILE A 1 112 ? -25.243 -9.220 46.866 1.00 82.31 112 ILE A C 1
ATOM 856 O O . I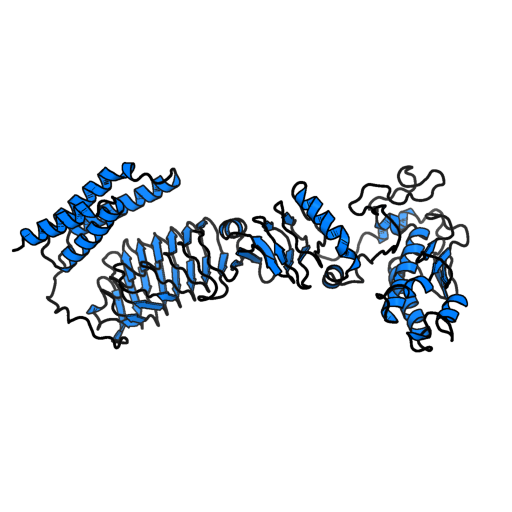LE A 1 112 ? -24.804 -9.862 47.824 1.00 82.31 112 ILE A O 1
ATOM 860 N N . TYR A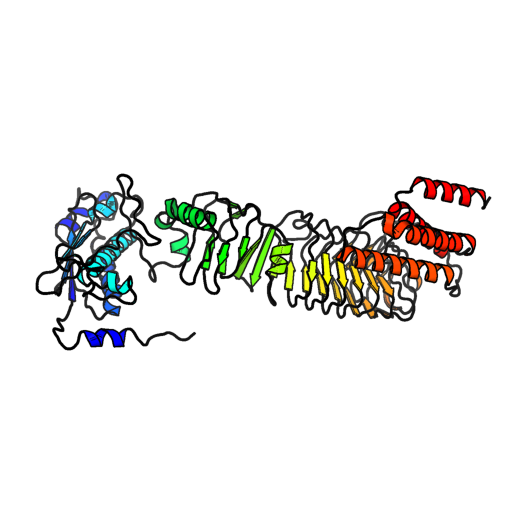 1 113 ? -25.951 -9.772 45.888 1.00 82.06 113 TYR A N 1
ATOM 861 C CA . TYR A 1 113 ? -26.480 -11.130 45.925 1.00 82.06 113 TYR A CA 1
ATOM 862 C C . TYR A 1 113 ? -25.485 -12.106 45.293 1.00 82.06 113 TYR A C 1
ATOM 864 O O . TYR A 1 113 ? -25.517 -12.409 44.103 1.00 82.06 113 TYR A O 1
ATOM 872 N N . CYS A 1 114 ? -24.547 -12.590 46.103 1.00 73.12 114 CYS A N 1
ATOM 873 C CA . CYS A 1 114 ? -23.396 -13.379 45.677 1.00 73.12 114 CYS A CA 1
ATOM 874 C C . CYS A 1 114 ? -23.755 -14.717 44.996 1.00 73.12 114 CYS A C 1
ATOM 876 O O . CYS A 1 114 ? -23.040 -15.165 44.104 1.00 73.12 114 CYS A O 1
ATOM 878 N N . ASN A 1 115 ? -24.895 -15.324 45.329 1.00 72.44 115 ASN A N 1
ATOM 879 C CA . ASN A 1 115 ? -25.377 -16.559 44.701 1.00 72.44 115 ASN A CA 1
ATOM 880 C C . ASN A 1 115 ? -25.619 -16.408 43.184 1.00 72.44 115 ASN A C 1
ATOM 882 O O . ASN A 1 115 ? -25.462 -17.371 42.437 1.00 72.44 115 ASN A O 1
ATOM 886 N N . THR A 1 116 ? -25.935 -15.203 42.705 1.00 67.50 116 THR A N 1
ATOM 887 C CA . THR A 1 116 ? -26.206 -14.936 41.279 1.00 67.50 116 THR A CA 1
ATOM 888 C C . THR A 1 116 ? -24.967 -15.008 40.385 1.00 67.50 116 THR A C 1
ATOM 890 O O . THR A 1 116 ? -25.075 -15.143 39.165 1.00 67.50 116 THR A O 1
ATOM 893 N N . PHE A 1 117 ? -23.769 -14.990 40.976 1.00 64.62 117 PHE A N 1
ATOM 894 C CA . PHE A 1 117 ? -22.517 -15.204 40.250 1.00 64.62 117 PHE A CA 1
ATOM 895 C C . PHE A 1 117 ? -22.236 -16.692 40.003 1.00 64.62 117 PHE A C 1
ATOM 897 O O . PHE A 1 117 ? -21.373 -17.008 39.191 1.00 64.62 117 PHE A O 1
ATOM 904 N N . PHE A 1 118 ? -22.955 -17.612 40.656 1.00 59.69 118 PHE A N 1
ATOM 905 C CA . PHE A 1 118 ? -22.792 -19.050 40.429 1.00 59.69 118 PHE A CA 1
ATOM 906 C C . PHE A 1 118 ? -23.422 -19.537 39.123 1.00 59.69 118 PHE A C 1
ATOM 908 O O . PHE A 1 118 ? -22.864 -20.398 38.451 1.00 59.69 118 PHE A O 1
ATOM 915 N N . ASP A 1 119 ? -24.576 -18.978 38.755 1.00 54.88 119 ASP A N 1
ATOM 916 C CA . ASP A 1 119 ? -25.427 -19.500 37.677 1.00 54.88 119 ASP A CA 1
ATOM 917 C C . ASP A 1 119 ? -24.937 -19.117 36.268 1.00 54.88 119 ASP A C 1
ATOM 919 O O . ASP A 1 119 ? -25.674 -19.132 35.286 1.00 54.88 119 ASP A O 1
ATOM 923 N N . THR A 1 120 ? -23.666 -18.721 36.147 1.00 52.00 120 THR A N 1
ATOM 924 C CA . THR A 1 120 ? -23.075 -18.380 34.856 1.00 52.00 120 THR A CA 1
ATOM 925 C C . THR A 1 120 ? -21.732 -19.079 34.704 1.00 52.00 120 THR A C 1
ATOM 927 O O . THR A 1 120 ? -20.845 -18.968 35.551 1.00 52.00 120 THR A O 1
ATOM 930 N N . THR A 1 121 ? -21.540 -19.746 33.567 1.00 50.09 121 THR A N 1
ATOM 931 C CA . THR A 1 121 ? -20.291 -20.427 33.171 1.00 50.09 121 THR A CA 1
ATOM 932 C C . THR A 1 121 ? -19.059 -19.506 33.149 1.00 50.09 121 THR A C 1
ATOM 934 O O . THR A 1 121 ? -17.929 -19.963 32.994 1.00 50.09 121 THR A O 1
ATOM 937 N N . GLN A 1 122 ? -19.261 -18.197 33.316 1.00 45.59 122 GLN A N 1
ATOM 938 C CA . GLN A 1 122 ? -18.264 -17.143 33.166 1.00 45.59 122 GLN A CA 1
ATOM 939 C C . GLN A 1 122 ? -17.461 -16.855 34.445 1.00 45.59 122 GLN A C 1
ATOM 941 O O . GLN A 1 122 ? -16.376 -16.266 34.351 1.00 45.59 122 GLN A O 1
ATOM 946 N N . TYR A 1 123 ? -17.942 -17.292 35.614 1.00 53.94 123 TYR A N 1
ATOM 947 C CA . TYR A 1 123 ? -17.286 -17.117 36.918 1.00 53.94 123 TYR A CA 1
ATOM 948 C C . TYR A 1 123 ? -16.719 -18.440 37.461 1.00 53.94 123 TYR A C 1
ATOM 950 O O . TYR A 1 123 ? -16.876 -18.779 38.627 1.00 53.94 123 TYR A O 1
ATOM 958 N N . ASN A 1 124 ? -16.007 -19.182 36.612 1.00 60.41 124 ASN A N 1
ATOM 959 C CA . ASN A 1 124 ? -15.382 -20.469 36.945 1.00 60.41 124 ASN A CA 1
ATOM 960 C C . ASN A 1 124 ? -14.077 -20.366 37.768 1.00 60.41 124 ASN A C 1
ATOM 962 O O . ASN A 1 124 ? -13.338 -21.343 37.869 1.00 60.41 124 ASN A O 1
ATOM 966 N N . SER A 1 125 ? -13.747 -19.190 38.311 1.00 68.88 125 SER A N 1
ATOM 967 C CA . SER A 1 125 ? -12.569 -19.002 39.162 1.00 68.88 125 SER A CA 1
ATOM 968 C C . SER A 1 125 ? -12.818 -17.993 40.279 1.00 68.88 125 SER A C 1
ATOM 970 O O . SER A 1 125 ? -13.563 -17.024 40.118 1.00 68.88 125 SER A O 1
ATOM 972 N N . GLU A 1 126 ? -12.128 -18.190 41.401 1.00 67.62 126 GLU A N 1
ATOM 973 C CA . GLU A 1 126 ? -12.244 -17.375 42.620 1.00 67.62 126 GLU A CA 1
ATOM 974 C C . GLU A 1 126 ? -11.953 -15.893 42.339 1.00 67.62 126 GLU A C 1
ATOM 976 O O . GLU A 1 126 ? -12.687 -15.008 42.774 1.00 67.62 126 GLU A O 1
ATOM 981 N N . ILE A 1 127 ? -10.934 -15.614 41.517 1.00 64.50 127 ILE A N 1
ATOM 982 C CA . ILE A 1 127 ? -10.566 -14.251 41.104 1.00 64.50 127 ILE A CA 1
ATOM 983 C C . ILE A 1 127 ? -11.686 -13.600 40.281 1.00 64.50 127 ILE A C 1
ATOM 985 O O . ILE A 1 127 ? -11.939 -12.403 40.413 1.00 64.50 127 ILE A O 1
ATOM 989 N N . ARG A 1 128 ? -12.368 -14.359 39.415 1.00 60.69 128 ARG A N 1
ATOM 990 C CA . ARG A 1 128 ? -13.465 -13.827 38.593 1.00 60.69 128 ARG A CA 1
ATOM 991 C C . ARG A 1 128 ? -14.693 -13.510 39.441 1.00 60.69 128 ARG A C 1
ATOM 993 O O . ARG A 1 128 ? -15.289 -12.457 39.231 1.00 60.69 128 ARG A O 1
ATOM 1000 N N . ILE A 1 129 ? -15.023 -14.361 40.413 1.00 67.12 129 ILE A N 1
ATOM 1001 C CA . ILE A 1 129 ? -16.088 -14.095 41.393 1.00 67.12 129 ILE A CA 1
ATOM 1002 C C . ILE A 1 129 ? -15.756 -12.847 42.205 1.00 67.12 129 ILE A C 1
ATOM 1004 O O . ILE A 1 129 ? -16.570 -11.932 42.282 1.00 67.12 129 ILE A O 1
ATOM 1008 N N . ALA A 1 130 ? -14.538 -12.765 42.744 1.00 67.75 130 ALA A N 1
ATOM 1009 C CA . ALA A 1 130 ? -14.109 -11.619 43.536 1.00 67.75 130 ALA A CA 1
ATOM 1010 C C . ALA A 1 130 ? -14.165 -10.304 42.735 1.00 67.75 130 ALA A C 1
ATOM 1012 O O . ALA A 1 130 ? -14.602 -9.279 43.255 1.00 67.75 130 ALA A O 1
ATOM 1013 N N . ARG A 1 131 ? -13.806 -10.330 41.445 1.00 62.34 131 ARG A N 1
ATOM 1014 C CA . ARG A 1 131 ? -13.976 -9.183 40.534 1.00 62.34 131 ARG A CA 1
ATOM 1015 C C . ARG A 1 131 ? -15.439 -8.830 40.290 1.00 62.34 131 ARG A C 1
ATOM 1017 O O . ARG A 1 131 ? -15.774 -7.649 40.297 1.00 62.34 131 ARG A O 1
ATOM 1024 N N . GLY A 1 132 ? -16.292 -9.829 40.064 1.00 58.03 132 GLY A N 1
ATOM 1025 C CA . GLY A 1 132 ? -17.728 -9.629 39.869 1.00 58.03 132 GLY A CA 1
ATOM 1026 C C . GLY A 1 132 ? -18.384 -8.973 41.084 1.00 58.03 132 GLY A C 1
ATOM 1027 O O . GLY A 1 132 ? -19.081 -7.969 40.940 1.00 58.03 132 GLY A O 1
ATOM 1028 N N . LEU A 1 133 ? -18.082 -9.484 42.280 1.00 67.25 133 LEU A N 1
ATOM 1029 C CA . LEU A 1 133 ? -18.539 -8.919 43.549 1.00 67.25 133 LEU A CA 1
ATOM 1030 C C . LEU A 1 133 ? -18.043 -7.483 43.735 1.00 67.25 133 LEU A C 1
ATOM 1032 O O . LEU A 1 133 ? -18.851 -6.596 43.988 1.00 67.25 133 LEU A O 1
ATOM 1036 N N . ALA A 1 134 ? -16.740 -7.236 43.557 1.00 66.69 134 ALA A N 1
ATOM 1037 C CA . ALA A 1 134 ? -16.161 -5.901 43.706 1.00 66.69 134 ALA A CA 1
ATOM 1038 C C . ALA A 1 134 ? -16.785 -4.878 42.745 1.00 66.69 134 ALA A C 1
ATOM 1040 O O . ALA A 1 134 ? -17.153 -3.786 43.167 1.00 66.69 134 ALA A O 1
ATOM 1041 N N . GLY A 1 135 ? -16.947 -5.241 41.468 1.00 56.38 135 GLY A N 1
ATOM 1042 C CA . GLY A 1 135 ? -17.560 -4.364 40.470 1.00 56.38 135 GLY A CA 1
ATOM 1043 C C . GLY A 1 135 ? -19.018 -4.034 40.789 1.00 56.38 135 GLY A C 1
ATOM 1044 O O . GLY A 1 135 ? -19.428 -2.886 40.648 1.00 56.38 135 GLY A O 1
ATOM 1045 N N . THR A 1 136 ? -19.776 -5.018 41.276 1.00 63.94 136 THR A N 1
ATOM 1046 C CA . THR A 1 136 ? -21.186 -4.831 41.651 1.00 63.94 136 THR A CA 1
ATOM 1047 C C . THR A 1 136 ? -21.313 -3.960 42.899 1.00 63.94 136 THR A C 1
ATOM 1049 O O . THR A 1 136 ? -22.082 -3.008 42.892 1.00 63.94 136 THR A O 1
ATOM 1052 N N . ILE A 1 137 ? -20.484 -4.193 43.926 1.00 70.62 137 ILE A N 1
ATOM 1053 C CA . ILE A 1 137 ? -20.402 -3.326 45.115 1.00 70.62 137 ILE A CA 1
ATOM 1054 C C . ILE A 1 137 ? -20.145 -1.872 44.705 1.00 70.62 137 ILE A C 1
ATOM 1056 O O . ILE A 1 137 ? -20.850 -0.967 45.143 1.00 70.62 137 ILE A O 1
ATOM 1060 N N . SER A 1 138 ? -19.148 -1.637 43.850 1.00 69.88 138 SER A N 1
ATOM 1061 C CA . SER A 1 138 ? -18.811 -0.287 43.392 1.00 69.88 138 SER A CA 1
ATOM 1062 C C . SER A 1 138 ? -19.935 0.378 42.594 1.00 69.88 138 SER A C 1
ATOM 1064 O O . SER A 1 138 ? -20.112 1.588 42.715 1.00 69.88 138 SER A O 1
ATOM 1066 N N . HIS A 1 139 ? -20.690 -0.386 41.804 1.00 61.56 139 HIS A N 1
ATOM 1067 C CA . HIS A 1 139 ? -21.831 0.112 41.037 1.00 61.56 139 HIS A CA 1
ATOM 1068 C C . HIS A 1 139 ? -22.982 0.561 41.946 1.00 61.56 139 HIS A C 1
ATOM 1070 O O . HIS A 1 139 ? -23.385 1.722 41.882 1.00 61.56 139 HIS A O 1
ATOM 1076 N N . GLU A 1 140 ? -23.438 -0.305 42.855 1.00 68.38 140 GLU A N 1
ATOM 1077 C CA . GLU A 1 140 ? -24.543 0.011 43.772 1.00 68.38 140 GLU A CA 1
ATOM 1078 C C . GLU A 1 140 ? -24.190 1.164 44.724 1.00 68.38 140 GLU A C 1
ATOM 1080 O O . GLU A 1 140 ? -24.985 2.077 44.951 1.00 68.38 140 GLU A O 1
ATOM 1085 N N . LEU A 1 141 ? -22.952 1.195 45.230 1.00 69.50 141 LEU A N 1
ATOM 1086 C CA . LEU A 1 141 ? -22.459 2.334 46.008 1.00 69.50 141 LEU A CA 1
ATOM 1087 C C . LEU A 1 141 ? -22.376 3.610 45.163 1.00 69.50 141 LEU A C 1
ATOM 1089 O O . LEU A 1 141 ? -22.610 4.698 45.681 1.00 69.50 141 LEU A O 1
ATOM 1093 N N . GLY A 1 142 ? -22.079 3.498 43.868 1.00 62.69 142 GLY A N 1
ATOM 1094 C CA . GLY A 1 142 ? -22.094 4.616 42.926 1.00 62.69 142 GLY A CA 1
ATOM 1095 C C . GLY A 1 142 ? -23.482 5.240 42.752 1.00 62.69 142 GLY A C 1
ATOM 1096 O O . GLY A 1 142 ? -23.570 6.466 42.632 1.00 62.69 142 GLY A O 1
ATOM 1097 N N . HIS A 1 143 ? -24.545 4.427 42.790 1.00 59.81 143 HIS A N 1
ATOM 1098 C CA . HIS A 1 143 ? -25.936 4.893 42.815 1.00 59.81 143 HIS A CA 1
ATOM 1099 C C . HIS A 1 143 ? -26.262 5.651 44.110 1.00 59.81 143 HIS A C 1
ATOM 1101 O O . HIS A 1 143 ? -26.840 6.738 44.056 1.00 59.81 143 HIS A O 1
ATOM 1107 N N . ILE A 1 144 ? -25.837 5.126 45.265 1.00 64.50 144 ILE A N 1
ATOM 1108 C CA . ILE A 1 144 ? -26.051 5.766 46.576 1.00 64.50 144 ILE A CA 1
ATOM 1109 C C . ILE A 1 144 ? -25.287 7.093 46.674 1.00 64.50 144 ILE A C 1
ATOM 1111 O O . ILE A 1 144 ? -25.839 8.110 47.078 1.00 64.50 144 ILE A O 1
ATOM 1115 N N . LEU A 1 145 ? -24.024 7.107 46.246 1.00 60.28 145 LEU A N 1
ATOM 1116 C CA . LEU A 1 145 ? -23.148 8.281 46.281 1.00 60.28 145 LEU A CA 1
ATOM 1117 C C . LEU A 1 145 ? -23.454 9.306 45.182 1.00 60.28 145 LEU A C 1
ATOM 1119 O O . LEU A 1 145 ? -22.732 10.296 45.054 1.00 60.28 145 LEU A O 1
ATOM 1123 N N . ASN A 1 146 ? -24.442 9.028 44.325 1.00 54.34 146 ASN A N 1
ATOM 1124 C CA . ASN A 1 146 ? -24.766 9.787 43.116 1.00 54.34 146 ASN A CA 1
ATOM 1125 C C . ASN A 1 146 ? -23.551 10.067 42.198 1.00 54.34 146 ASN A C 1
ATOM 1127 O O . ASN A 1 146 ? -23.570 10.937 41.328 1.00 54.34 146 ASN A O 1
ATOM 1131 N N . SER A 1 147 ? -22.467 9.317 42.392 1.00 48.84 147 SER A N 1
ATOM 1132 C CA . SER A 1 147 ? -21.204 9.468 41.673 1.00 48.84 147 SER A CA 1
ATOM 1133 C C . SER A 1 147 ? -21.288 8.806 40.302 1.00 48.84 147 SER A C 1
ATOM 1135 O O . SER A 1 147 ? -20.617 9.234 39.369 1.00 48.84 147 SER A O 1
ATOM 1137 N N . TYR A 1 148 ? -22.157 7.798 40.167 1.00 44.91 148 TYR A N 1
ATOM 1138 C CA . TYR A 1 148 ? -22.448 7.120 38.907 1.00 44.91 148 TYR A CA 1
ATOM 1139 C C . TYR A 1 148 ? -23.092 8.066 37.881 1.00 44.91 148 TYR A C 1
ATOM 1141 O O . TYR A 1 148 ? -22.644 8.135 36.739 1.00 44.91 148 TYR A O 1
ATOM 1149 N N . HIS A 1 149 ? -24.065 8.880 38.303 1.00 42.53 149 HIS A N 1
ATOM 1150 C CA . HIS A 1 149 ? -24.684 9.884 37.434 1.00 42.53 149 HIS A CA 1
ATOM 1151 C C . HIS A 1 149 ? -23.760 11.078 37.179 1.00 42.53 149 HIS A C 1
ATOM 1153 O O . HIS A 1 149 ? -23.676 11.539 36.048 1.00 42.53 149 HIS A O 1
ATOM 1159 N N . LEU A 1 150 ? -22.991 11.539 38.170 1.00 40.00 150 LEU A N 1
ATOM 1160 C CA . LEU A 1 150 ? -21.991 12.595 37.948 1.00 40.00 150 LEU A CA 1
ATOM 1161 C C . LEU A 1 150 ? -20.892 12.169 36.954 1.00 40.00 150 LEU A C 1
ATOM 1163 O O . LEU A 1 150 ? -20.390 12.982 36.186 1.00 40.00 150 LEU A O 1
ATOM 1167 N N . TYR A 1 151 ? -20.521 10.886 36.968 1.00 39.69 151 TYR A N 1
ATOM 1168 C CA . TYR A 1 151 ? -19.589 10.285 36.014 1.00 39.69 151 TYR A CA 1
ATOM 1169 C C . TYR A 1 151 ? -20.202 10.143 34.611 1.00 39.69 151 TYR A C 1
ATOM 1171 O O . TYR A 1 151 ? -19.508 10.354 33.619 1.00 39.69 151 TYR A O 1
ATOM 1179 N N . ALA A 1 152 ? -21.497 9.820 34.519 1.00 36.06 152 ALA A N 1
ATOM 1180 C CA . ALA A 1 152 ? -22.221 9.695 33.253 1.00 36.06 152 ALA A CA 1
ATOM 1181 C C . ALA A 1 152 ? -22.595 11.052 32.618 1.00 36.06 152 ALA A C 1
ATOM 1183 O O . ALA A 1 152 ? -22.702 11.152 31.397 1.00 36.06 152 ALA A O 1
ATOM 1184 N N . TYR A 1 153 ? -22.771 12.101 33.426 1.00 36.47 153 TYR A N 1
ATOM 1185 C CA . TYR A 1 153 ? -23.192 13.429 32.988 1.00 36.47 153 TYR A CA 1
ATOM 1186 C C . TYR A 1 153 ? -22.117 14.468 33.305 1.00 36.47 153 TYR A C 1
ATOM 1188 O O . TYR A 1 153 ? -21.964 14.900 34.445 1.00 36.47 153 TYR A O 1
ATOM 1196 N N . THR A 1 154 ? -21.429 14.964 32.275 1.00 36.84 154 THR A N 1
ATOM 1197 C CA . THR A 1 154 ? -20.384 15.997 32.407 1.00 36.84 154 THR A CA 1
ATOM 1198 C C . THR A 1 154 ? -20.863 17.310 33.039 1.00 36.84 154 THR A C 1
ATOM 1200 O O . THR A 1 154 ? -20.025 18.106 33.444 1.00 36.84 154 THR A O 1
ATOM 1203 N N . ASN A 1 155 ? -22.178 17.540 33.138 1.00 40.16 155 ASN A N 1
ATOM 1204 C CA . ASN A 1 155 ? -22.785 18.740 33.721 1.00 40.16 155 ASN A CA 1
ATOM 1205 C C . ASN A 1 155 ? -24.006 18.414 34.601 1.00 40.16 155 ASN A C 1
ATOM 1207 O O . ASN A 1 155 ? -25.030 19.057 34.427 1.00 40.16 155 ASN A O 1
ATOM 1211 N N . PHE A 1 156 ? -23.949 17.427 35.506 1.00 38.56 156 PHE A N 1
ATOM 1212 C CA . PHE A 1 156 ? -25.088 17.074 36.376 1.00 38.56 156 PHE A CA 1
ATOM 1213 C C . PHE A 1 156 ? -25.593 18.244 37.264 1.00 38.56 156 PHE A C 1
ATOM 1215 O O . PHE A 1 156 ? -24.822 18.993 37.855 1.00 38.56 156 PHE A O 1
ATOM 1222 N N . ASN A 1 157 ? -26.916 18.368 37.370 1.00 44.78 157 ASN A N 1
ATOM 1223 C CA . ASN A 1 157 ? -27.707 19.447 37.960 1.00 44.78 157 ASN A CA 1
ATOM 1224 C C . ASN A 1 157 ? -28.883 18.769 38.679 1.00 44.78 157 ASN A C 1
ATOM 1226 O O . ASN A 1 157 ? -29.908 18.483 38.053 1.00 44.78 157 ASN A O 1
ATOM 1230 N N . PRO A 1 158 ? -28.742 18.502 39.985 1.00 39.03 158 PRO A N 1
ATOM 1231 C CA . PRO A 1 158 ? -29.734 17.762 40.765 1.00 39.03 158 PRO A CA 1
ATOM 1232 C C . PRO A 1 158 ? -31.085 18.479 40.891 1.00 39.03 158 PRO A C 1
ATOM 1234 O O . PRO A 1 158 ? -32.044 17.883 41.368 1.00 39.03 158 PRO A O 1
ATOM 1237 N N . ASN A 1 159 ? -31.175 19.742 40.463 1.00 43.22 159 ASN A N 1
ATOM 1238 C CA . ASN A 1 159 ? -32.395 20.545 40.531 1.00 43.22 159 ASN A CA 1
ATOM 1239 C C . ASN A 1 159 ? -33.218 20.500 39.234 1.00 43.22 159 ASN A C 1
ATOM 1241 O O . ASN A 1 159 ? -34.295 21.092 39.178 1.00 43.22 159 ASN A O 1
ATOM 1245 N N . SER A 1 160 ? -32.722 19.839 38.182 1.00 47.88 160 SER A N 1
ATOM 1246 C CA . SER A 1 160 ? -33.476 19.667 36.940 1.00 47.88 160 SER A CA 1
ATOM 1247 C C . SER A 1 160 ? -34.487 18.531 37.078 1.00 47.88 160 SER A C 1
ATOM 1249 O O . SER A 1 160 ? -34.108 17.381 37.305 1.00 47.88 160 SER A O 1
ATOM 1251 N N . SER A 1 161 ? -35.769 18.824 36.848 1.00 48.69 161 SER A N 1
ATOM 1252 C CA . SER A 1 161 ? -36.841 17.818 36.783 1.00 48.69 161 SER A CA 1
ATOM 1253 C C . SER A 1 161 ? -36.631 16.770 35.688 1.00 48.69 161 SER A C 1
ATOM 1255 O O . SER A 1 161 ? -37.313 15.746 35.676 1.00 48.69 161 SER A O 1
ATOM 1257 N N . ASP A 1 162 ? -35.707 17.002 34.758 1.00 46.94 162 ASP A N 1
ATOM 1258 C CA . ASP A 1 162 ? -35.355 16.040 33.713 1.00 46.94 162 ASP A CA 1
ATOM 1259 C C . ASP A 1 162 ? -34.414 14.953 34.231 1.00 46.94 162 ASP A C 1
ATOM 1261 O O . ASP A 1 162 ? -34.356 13.868 33.655 1.00 46.94 162 ASP A O 1
ATOM 1265 N N . TRP A 1 163 ? -33.681 15.224 35.314 1.00 42.59 163 TRP A N 1
ATOM 1266 C CA . TRP A 1 163 ? -32.617 14.354 35.826 1.00 42.59 163 TRP A CA 1
ATOM 1267 C C . TRP A 1 163 ? -32.991 13.678 37.137 1.00 42.59 163 TRP A C 1
ATOM 1269 O O . TRP A 1 163 ? -32.342 12.710 37.519 1.00 42.59 163 TRP A O 1
ATOM 1279 N N . VAL A 1 164 ? -34.067 14.133 37.781 1.00 41.19 164 VAL A N 1
ATOM 1280 C CA . VAL A 1 164 ? -34.659 13.516 38.967 1.00 41.19 164 VAL A CA 1
ATOM 1281 C C . VAL A 1 164 ? -36.184 13.368 38.814 1.00 41.19 164 VAL A C 1
ATOM 1283 O O . VAL A 1 164 ? -36.850 14.198 38.199 1.00 41.19 164 VAL A O 1
ATOM 1286 N N . TYR A 1 165 ? -36.767 12.282 39.320 1.00 42.00 165 TYR A N 1
ATOM 1287 C CA . TYR A 1 165 ? -38.206 12.091 39.495 1.00 42.00 165 TYR A CA 1
ATOM 1288 C C . TYR A 1 165 ? -38.757 13.109 40.508 1.00 42.00 165 TYR A C 1
ATOM 1290 O O . TYR A 1 165 ? -38.009 13.744 41.249 1.00 42.00 165 TYR A O 1
ATOM 1298 N N . SER A 1 166 ? -40.082 13.262 40.575 1.00 44.19 166 SER A N 1
ATOM 1299 C CA . SER A 1 166 ? -40.758 14.236 41.455 1.00 44.19 166 SER A CA 1
ATOM 1300 C C . SER A 1 166 ? -40.503 14.026 42.953 1.00 44.19 166 SER A C 1
ATOM 1302 O O . SER A 1 166 ? -40.775 14.904 43.762 1.00 44.19 166 SER A O 1
ATOM 1304 N N . ASN A 1 167 ? -39.989 12.861 43.327 1.00 41.69 167 ASN A N 1
ATOM 1305 C CA . ASN A 1 167 ? -39.555 12.486 44.666 1.00 41.69 167 ASN A CA 1
ATOM 1306 C C . ASN A 1 167 ? -38.029 12.653 44.867 1.00 41.69 167 ASN A C 1
ATOM 1308 O O . ASN A 1 167 ? -37.489 12.113 45.826 1.00 41.69 167 ASN A O 1
ATOM 1312 N N . TYR A 1 168 ? -37.352 13.401 43.984 1.00 35.41 168 TYR A N 1
ATOM 1313 C CA . TYR A 1 168 ? -35.912 13.715 43.984 1.00 35.41 168 TYR A CA 1
ATOM 1314 C C . TYR A 1 168 ? -34.958 12.531 43.736 1.00 35.41 168 TYR A C 1
ATOM 1316 O O . TYR A 1 168 ? -33.751 12.658 43.926 1.00 35.41 168 TYR A O 1
ATOM 1324 N N . TYR A 1 169 ? -35.470 11.401 43.244 1.00 40.00 169 TYR A N 1
ATOM 1325 C CA . TYR A 1 169 ? -34.646 10.260 42.825 1.00 40.00 169 TYR A CA 1
ATOM 1326 C C . TYR A 1 169 ? -34.045 10.547 41.451 1.00 40.00 169 TYR A C 1
ATOM 1328 O O . TYR A 1 169 ? -34.816 10.910 40.569 1.00 40.00 169 TYR A O 1
ATOM 1336 N N . PRO A 1 170 ? -32.744 10.346 41.193 1.00 38.69 170 PRO A N 1
ATOM 1337 C CA . PRO A 1 170 ? -32.195 10.409 39.852 1.00 38.69 170 PRO A CA 1
ATOM 1338 C C . PRO A 1 170 ? -32.985 9.508 38.908 1.00 38.69 170 PRO A C 1
ATOM 1340 O O . PRO A 1 170 ? -33.259 8.345 39.212 1.00 38.69 170 PRO A O 1
ATOM 1343 N N . LYS A 1 171 ? -33.382 10.060 37.767 1.00 43.91 171 LYS A N 1
ATOM 1344 C CA . LYS A 1 171 ? -33.977 9.268 36.701 1.00 43.91 171 LYS A CA 1
ATOM 1345 C C . LYS A 1 171 ? -32.876 8.401 36.106 1.00 43.91 171 LYS A C 1
ATOM 1347 O O . LYS A 1 171 ? -31.882 8.930 35.608 1.00 43.91 171 LYS A O 1
ATOM 1352 N N . GLU A 1 172 ? -33.081 7.084 36.129 1.00 44.34 172 GLU A N 1
ATOM 1353 C CA . GLU A 1 172 ? -32.381 6.180 35.215 1.00 44.34 172 GLU A CA 1
ATOM 1354 C C . GLU A 1 172 ? -32.496 6.750 33.802 1.00 44.34 172 GLU A C 1
ATOM 1356 O O . GLU A 1 172 ? -33.543 7.297 33.438 1.00 44.34 172 GLU A O 1
ATOM 1361 N N . VAL A 1 173 ? -31.415 6.689 33.027 1.00 44.03 173 VAL A N 1
ATOM 1362 C CA . VAL A 1 173 ? -31.316 7.403 31.747 1.00 44.03 173 VAL A CA 1
ATOM 1363 C C . VAL A 1 173 ? -32.376 6.872 30.778 1.00 44.03 173 VAL A C 1
ATOM 1365 O O . VAL A 1 173 ? -32.207 5.845 30.123 1.00 44.03 173 VAL A O 1
ATOM 1368 N N . GLY A 1 174 ? -33.513 7.560 30.717 1.00 35.62 174 GLY A N 1
ATOM 1369 C CA . GLY A 1 174 ? -34.675 7.140 29.955 1.00 35.62 174 GLY A CA 1
ATOM 1370 C C . GLY A 1 174 ? -34.461 7.336 28.460 1.00 35.62 174 GLY A C 1
ATOM 1371 O O . GLY A 1 174 ? -34.535 8.447 27.947 1.00 35.62 174 GLY A O 1
ATOM 1372 N N . GLY A 1 175 ? -34.263 6.234 27.744 1.00 35.50 175 GLY A N 1
ATOM 1373 C CA . GLY A 1 175 ? -34.891 6.058 26.438 1.00 35.50 175 GLY A CA 1
ATOM 1374 C C . GLY A 1 175 ? -34.214 6.632 25.196 1.00 35.50 175 GLY A C 1
ATOM 1375 O O . GLY A 1 175 ? -34.775 6.405 24.138 1.00 35.50 175 GLY A O 1
ATOM 1376 N N . ASN A 1 176 ? -33.044 7.278 25.224 1.00 36.12 176 ASN A N 1
ATOM 1377 C CA . ASN A 1 176 ? -32.316 7.600 23.977 1.00 36.12 176 ASN A CA 1
ATOM 1378 C C . ASN A 1 176 ? -30.832 7.934 24.209 1.00 36.12 176 ASN A C 1
ATOM 1380 O O . ASN A 1 176 ? -30.418 9.085 24.108 1.00 36.12 176 ASN A O 1
ATOM 1384 N N . TRP A 1 177 ? -30.021 6.907 24.480 1.00 34.91 177 TRP A N 1
ATOM 1385 C CA . TRP A 1 177 ? -28.562 6.926 24.301 1.00 34.91 177 TRP A CA 1
ATOM 1386 C C . TRP A 1 177 ? -28.117 5.680 23.506 1.00 34.91 177 TRP A C 1
ATOM 1388 O O . TRP A 1 177 ? -28.895 4.731 23.388 1.00 34.91 177 TRP A O 1
ATOM 1398 N N . PRO A 1 178 ? -26.874 5.639 22.974 1.00 30.92 178 PRO A N 1
ATOM 1399 C CA . PRO A 1 178 ? -26.334 4.524 22.175 1.00 30.92 178 PRO A CA 1
ATOM 1400 C C . PRO A 1 178 ? -26.291 3.173 22.911 1.00 30.92 178 PRO A C 1
ATOM 1402 O O . PRO A 1 178 ? -26.026 2.140 22.301 1.00 30.92 178 PRO A O 1
ATOM 1405 N N . ALA A 1 179 ? -26.551 3.186 24.217 1.00 30.92 179 ALA A N 1
ATOM 1406 C CA . ALA A 1 179 ? -26.934 2.030 25.000 1.00 30.92 179 ALA A CA 1
ATOM 1407 C C . ALA A 1 179 ? -28.424 2.163 25.341 1.00 30.92 179 ALA A C 1
ATOM 1409 O O . ALA A 1 179 ? -28.792 2.850 26.291 1.00 30.92 179 ALA A O 1
ATOM 1410 N N . GLN A 1 180 ? -29.281 1.509 24.557 1.00 27.14 180 GLN A N 1
ATOM 1411 C CA . GLN A 1 180 ? -30.597 1.133 25.055 1.00 27.14 180 GLN A CA 1
ATOM 1412 C C . GLN A 1 180 ? -30.514 -0.268 25.676 1.00 27.14 180 GLN A C 1
ATOM 1414 O O . GLN A 1 180 ? -29.941 -1.169 25.052 1.00 27.14 180 GLN A O 1
ATOM 1419 N N . PRO A 1 181 ? -31.117 -0.495 26.855 1.00 29.14 181 PRO A N 1
ATOM 1420 C CA . PRO A 1 181 ? -31.601 -1.821 27.199 1.00 29.14 181 PRO A CA 1
ATOM 1421 C C . PRO A 1 181 ? -32.664 -2.200 26.162 1.00 29.14 181 PRO A C 1
ATOM 1423 O O . PRO A 1 181 ? -33.695 -1.539 26.056 1.00 29.14 181 PRO A O 1
ATOM 1426 N N . ALA A 1 182 ? -32.411 -3.231 25.358 1.00 28.38 182 ALA A N 1
ATOM 1427 C CA . ALA A 1 182 ? -33.458 -3.791 24.517 1.00 28.38 182 ALA A CA 1
ATOM 1428 C C . ALA A 1 182 ? -34.445 -4.533 25.427 1.00 28.38 182 ALA A C 1
ATOM 1430 O O . ALA A 1 182 ? -34.083 -5.493 26.108 1.00 28.38 182 ALA A O 1
ATOM 1431 N N . SER A 1 183 ? -35.681 -4.048 25.476 1.00 31.20 183 SER A N 1
ATOM 1432 C CA . SER A 1 183 ? -36.791 -4.721 26.135 1.00 31.20 183 SER A CA 1
ATOM 1433 C C . SER A 1 183 ? -37.269 -5.890 25.276 1.00 31.20 183 SER A C 1
ATOM 1435 O O . SER A 1 183 ? -38.207 -5.740 24.491 1.00 31.20 183 SER A O 1
ATOM 1437 N N . ASN A 1 184 ? -36.639 -7.054 25.413 1.00 32.88 184 ASN A N 1
ATOM 1438 C CA . ASN A 1 184 ? -37.225 -8.304 24.948 1.00 32.88 184 ASN A CA 1
ATOM 1439 C C . ASN A 1 184 ? -36.689 -9.463 25.798 1.00 32.88 184 ASN A C 1
ATOM 1441 O O . ASN A 1 184 ? -35.515 -9.806 25.717 1.00 32.88 184 ASN A O 1
ATOM 1445 N N . ASP A 1 185 ? -37.594 -10.022 26.596 1.00 31.48 185 ASP A N 1
ATOM 1446 C CA . ASP A 1 185 ? -37.634 -11.386 27.117 1.00 31.48 185 ASP A CA 1
ATOM 1447 C C . ASP A 1 185 ? -36.399 -11.947 27.836 1.00 31.48 185 ASP A C 1
ATOM 1449 O O . ASP A 1 185 ? -35.456 -12.451 27.242 1.00 31.48 185 ASP A O 1
ATOM 1453 N N . ASN A 1 186 ? -36.525 -11.943 29.167 1.00 33.75 186 ASN A N 1
ATOM 1454 C CA . ASN A 1 186 ? -36.099 -12.982 30.104 1.00 33.75 186 ASN A CA 1
ATOM 1455 C C . ASN A 1 186 ? -34.710 -13.615 29.891 1.00 33.75 186 ASN A C 1
ATOM 1457 O O . ASN A 1 186 ? -34.528 -14.475 29.039 1.00 33.75 186 ASN A O 1
ATOM 1461 N N . TYR A 1 187 ? -33.837 -13.316 30.861 1.00 29.42 187 TYR A N 1
ATOM 1462 C CA . TYR A 1 187 ? -32.556 -13.942 31.225 1.00 29.42 187 TYR A CA 1
ATOM 1463 C C . TYR A 1 187 ? -31.281 -13.130 30.912 1.00 29.42 187 TYR A C 1
ATOM 1465 O O . TYR A 1 187 ? -30.918 -12.876 29.770 1.00 29.42 187 TYR A O 1
ATOM 1473 N N . TYR A 1 188 ? -30.574 -12.821 32.011 1.00 27.22 188 TYR A N 1
ATOM 1474 C CA . TYR A 1 188 ? -29.209 -12.288 32.151 1.00 27.22 188 TYR A CA 1
ATOM 1475 C C . TYR A 1 188 ? -29.000 -10.767 31.980 1.00 27.22 188 TYR A C 1
ATOM 1477 O O . TYR A 1 188 ? -28.630 -10.258 30.926 1.00 27.22 188 TYR A O 1
ATOM 1485 N N . LYS A 1 189 ? -29.125 -10.040 33.104 1.00 26.50 189 LYS A N 1
ATOM 1486 C CA . LYS A 1 189 ? -28.613 -8.669 33.290 1.00 26.50 189 LYS A CA 1
ATOM 1487 C C . LYS A 1 189 ? -27.083 -8.719 33.425 1.00 26.50 189 LYS A C 1
ATOM 1489 O O . LYS A 1 189 ? -26.590 -9.322 34.372 1.00 26.50 189 LYS A O 1
ATOM 1494 N N . HIS A 1 190 ? -26.310 -8.070 32.555 1.00 28.69 190 HIS A N 1
ATOM 1495 C CA . HIS A 1 190 ? -24.866 -7.925 32.778 1.00 28.69 190 HIS A CA 1
ATOM 1496 C C . HIS A 1 190 ? -24.348 -6.533 32.418 1.00 28.69 190 HIS A C 1
ATOM 1498 O O . HIS A 1 190 ? -24.483 -6.085 31.284 1.00 28.69 190 HIS A O 1
ATOM 1504 N N . ILE A 1 191 ? -23.664 -5.905 33.376 1.00 28.41 191 ILE A N 1
ATOM 1505 C CA . ILE A 1 191 ? -22.881 -4.677 33.201 1.00 28.41 191 ILE A CA 1
ATOM 1506 C C . ILE A 1 191 ? -21.394 -5.061 33.223 1.00 28.41 191 ILE A C 1
ATOM 1508 O O . ILE A 1 191 ? -20.973 -5.899 34.024 1.00 28.41 191 ILE A O 1
ATOM 1512 N N . MET A 1 192 ? -20.587 -4.477 32.333 1.00 28.23 192 MET A N 1
ATOM 1513 C CA . MET A 1 192 ? -19.126 -4.620 32.338 1.00 28.23 192 MET A CA 1
ATOM 1514 C C . MET A 1 192 ? -18.434 -3.283 32.601 1.00 28.23 192 MET A C 1
ATOM 1516 O O . MET A 1 192 ? -18.889 -2.233 32.159 1.00 28.23 192 MET A O 1
ATOM 1520 N N . ALA A 1 193 ? -17.311 -3.354 33.317 1.00 26.25 193 ALA A N 1
ATOM 1521 C CA . ALA A 1 193 ? -16.484 -2.220 33.707 1.00 26.25 193 ALA A CA 1
ATOM 1522 C C . ALA A 1 193 ? -15.979 -1.401 32.502 1.00 26.25 193 ALA A C 1
ATOM 1524 O O . ALA A 1 193 ? -15.338 -1.937 31.593 1.00 26.25 193 ALA A O 1
ATOM 1525 N N . THR A 1 194 ? -16.182 -0.084 32.542 1.00 30.05 194 THR A N 1
ATOM 1526 C CA . THR A 1 194 ? -15.617 0.877 31.586 1.00 30.05 194 THR A CA 1
ATOM 1527 C C . THR A 1 194 ? -14.330 1.505 32.147 1.00 30.05 194 THR A C 1
ATOM 1529 O O . THR A 1 194 ? -14.375 2.482 32.883 1.00 30.05 194 THR A O 1
ATOM 1532 N N . GLY A 1 195 ? -13.166 0.933 31.787 1.00 34.62 195 GLY A N 1
ATOM 1533 C CA . GLY A 1 195 ? -11.806 1.429 32.119 1.00 34.62 195 GLY A CA 1
ATOM 1534 C C . GLY A 1 195 ? -11.446 1.407 33.619 1.00 34.62 195 GLY A C 1
ATOM 1535 O O . GLY A 1 195 ? -12.279 1.019 34.430 1.00 34.62 195 GLY A O 1
ATOM 1536 N N . PRO A 1 196 ? -10.219 1.785 34.047 1.00 34.56 196 PRO A N 1
ATOM 1537 C CA . PRO A 1 196 ? -8.879 1.314 33.630 1.00 34.56 196 PRO A CA 1
ATOM 1538 C C . PRO A 1 196 ? -8.593 -0.175 33.957 1.00 34.56 196 PRO A C 1
ATOM 1540 O O . PRO A 1 196 ? -7.467 -0.646 33.819 1.00 34.56 196 PRO A O 1
ATOM 1543 N N . TRP A 1 197 ? -9.601 -0.930 34.394 1.00 32.72 197 TRP A N 1
ATOM 1544 C CA . TRP A 1 197 ? -9.446 -2.288 34.936 1.00 32.72 197 TRP A CA 1
ATOM 1545 C C . TRP A 1 197 ? -9.436 -3.415 33.885 1.00 32.72 197 TRP A C 1
ATOM 1547 O O . TRP A 1 197 ? -9.215 -4.578 34.221 1.00 32.72 197 TRP A O 1
ATOM 1557 N N . LEU A 1 198 ? -9.656 -3.082 32.609 1.00 35.84 198 LEU A N 1
ATOM 1558 C CA . LEU A 1 198 ? -9.556 -3.985 31.460 1.00 35.84 198 LEU A CA 1
ATOM 1559 C C . LEU A 1 198 ? -8.719 -3.306 30.374 1.00 35.84 198 LEU A C 1
ATOM 1561 O O . LEU A 1 198 ? -9.038 -2.191 29.960 1.00 35.84 198 LEU A O 1
ATOM 1565 N N . PHE A 1 199 ? -7.669 -3.979 29.897 1.00 41.53 199 PHE A N 1
ATOM 1566 C CA . PHE A 1 199 ? -6.907 -3.520 28.733 1.00 41.53 199 PHE A CA 1
ATOM 1567 C C . PHE A 1 199 ? -7.825 -3.421 27.499 1.00 41.53 199 PHE A C 1
ATOM 1569 O O . PHE A 1 199 ? -8.760 -4.211 27.359 1.00 41.53 199 PHE A O 1
ATOM 1576 N N . ASP A 1 200 ? -7.551 -2.489 26.578 1.00 44.19 200 ASP A N 1
ATOM 1577 C CA . ASP A 1 200 ? -8.361 -2.288 25.361 1.00 44.19 200 ASP A CA 1
ATOM 1578 C C . ASP A 1 200 ? -8.551 -3.596 24.556 1.00 44.19 200 ASP A C 1
ATOM 1580 O O . ASP A 1 200 ? -9.628 -3.849 24.020 1.00 44.19 200 ASP A O 1
ATOM 1584 N N . SER A 1 201 ? -7.543 -4.476 24.551 1.00 41.72 201 SER A N 1
ATOM 1585 C CA . SER A 1 201 ? -7.587 -5.814 23.939 1.00 41.72 201 SER A CA 1
ATOM 1586 C C . SER A 1 201 ? -8.525 -6.803 24.650 1.00 41.72 201 SER A C 1
ATOM 1588 O O . SER A 1 201 ? -9.124 -7.662 24.005 1.00 41.72 201 SER A O 1
ATOM 1590 N N . LEU A 1 202 ? -8.692 -6.676 25.968 1.00 39.81 202 LEU A N 1
ATOM 1591 C CA . LEU A 1 202 ? -9.620 -7.472 26.780 1.00 39.81 202 LEU A CA 1
ATOM 1592 C C . LEU A 1 202 ? -11.072 -7.005 26.613 1.00 39.81 202 LEU A C 1
ATOM 1594 O O . LEU A 1 202 ? -11.988 -7.823 26.617 1.00 39.81 202 LEU A O 1
ATOM 1598 N N . ARG A 1 203 ? -11.291 -5.703 26.387 1.00 46.66 203 ARG A N 1
ATOM 1599 C CA . ARG A 1 203 ? -12.614 -5.183 25.999 1.00 46.66 203 ARG A CA 1
ATOM 1600 C C . ARG A 1 203 ? -13.036 -5.661 24.614 1.00 46.66 203 ARG A C 1
ATOM 1602 O O . ARG A 1 203 ? -14.217 -5.886 24.409 1.00 46.66 203 ARG A O 1
ATOM 1609 N N . ALA A 1 204 ? -12.079 -5.851 23.706 1.00 41.34 204 ALA A N 1
ATOM 1610 C CA . ALA A 1 204 ? -12.304 -6.361 22.355 1.00 41.34 204 ALA A CA 1
ATOM 1611 C C . ALA A 1 204 ? -12.538 -7.887 22.270 1.00 41.34 204 ALA A C 1
ATOM 1613 O O . ALA A 1 204 ? -12.922 -8.373 21.211 1.00 41.34 204 ALA A O 1
ATOM 1614 N N . SER A 1 205 ? -12.319 -8.644 23.355 1.00 38.91 205 SER A N 1
ATOM 1615 C CA . SER A 1 205 ? -12.321 -10.120 23.349 1.00 38.91 205 SER A CA 1
ATOM 1616 C C . SER A 1 205 ? -13.330 -10.789 24.292 1.00 38.91 205 SER A C 1
ATOM 1618 O O . SER A 1 205 ? -13.445 -12.009 24.260 1.00 38.91 205 SER A O 1
ATOM 1620 N N . ASN A 1 206 ? -14.085 -10.047 25.111 1.00 41.78 206 ASN A N 1
ATOM 1621 C CA . ASN A 1 206 ? -15.099 -10.633 26.001 1.00 41.78 206 ASN A CA 1
ATOM 1622 C C . ASN A 1 206 ? -16.495 -10.672 25.346 1.00 41.78 206 ASN A C 1
ATOM 1624 O O . ASN A 1 206 ? -17.037 -9.631 24.973 1.00 41.78 206 ASN A O 1
ATOM 1628 N N . ASP A 1 207 ? -17.101 -11.868 25.293 1.00 35.44 207 ASP A N 1
ATOM 1629 C CA . ASP A 1 207 ? -18.400 -12.185 24.656 1.00 35.44 207 ASP A CA 1
ATOM 1630 C C . ASP A 1 207 ? -19.543 -11.215 24.979 1.00 35.44 207 ASP A C 1
ATOM 1632 O O . ASP A 1 207 ? -20.383 -10.935 24.128 1.00 35.44 207 ASP A O 1
ATOM 1636 N N . ARG A 1 208 ? -19.570 -10.644 26.186 1.00 34.28 208 ARG A N 1
ATOM 1637 C CA . ARG A 1 208 ? -20.686 -9.799 26.633 1.00 34.28 208 ARG A CA 1
ATOM 1638 C C . ARG A 1 208 ? -20.772 -8.417 25.959 1.00 34.28 208 ARG A C 1
ATOM 1640 O O . ARG A 1 208 ? -21.837 -7.821 26.028 1.00 34.28 208 ARG A O 1
ATOM 1647 N N . VAL A 1 209 ? -19.714 -7.885 25.322 1.00 35.91 209 VAL A N 1
ATOM 1648 C CA . VAL A 1 209 ? -19.811 -6.589 24.595 1.00 35.91 209 VAL A CA 1
ATOM 1649 C C . VAL A 1 209 ? -20.429 -6.779 23.205 1.00 35.91 209 VAL A C 1
ATOM 1651 O O . VAL A 1 209 ? -20.999 -5.844 22.647 1.00 35.91 209 VAL A O 1
ATOM 1654 N N . PHE A 1 210 ? -20.311 -7.971 22.615 1.00 39.44 210 PHE A N 1
ATOM 1655 C CA . PHE A 1 210 ? -20.330 -8.085 21.158 1.00 39.44 210 PHE A CA 1
ATOM 1656 C C . PHE A 1 210 ? -21.556 -8.734 20.542 1.00 39.44 210 PHE A C 1
ATOM 1658 O O . PHE A 1 210 ? -21.763 -8.504 19.356 1.00 39.44 210 PHE A O 1
ATOM 1665 N N . ASP A 1 211 ? -22.399 -9.475 21.258 1.00 38.03 211 ASP A N 1
ATOM 1666 C CA . ASP A 1 211 ? -23.316 -10.362 20.530 1.00 38.03 211 ASP A CA 1
ATOM 1667 C C . ASP A 1 211 ? -24.477 -9.633 19.807 1.00 38.03 211 ASP A C 1
ATOM 1669 O O . ASP A 1 211 ? -24.698 -9.860 18.614 1.00 38.03 211 ASP A O 1
ATOM 1673 N N . ASN A 1 212 ? -25.147 -8.663 20.450 1.00 38.38 212 ASN A N 1
ATOM 1674 C CA . ASN A 1 212 ? -26.188 -7.830 19.806 1.00 38.38 212 ASN A CA 1
ATOM 1675 C C . ASN A 1 212 ? -25.725 -6.407 19.441 1.00 38.38 212 ASN A C 1
ATOM 1677 O O . ASN A 1 212 ? -26.189 -5.837 18.452 1.00 38.38 212 ASN A O 1
ATOM 1681 N N . HIS A 1 213 ? -24.776 -5.825 20.178 1.00 37.53 213 HIS A N 1
ATOM 1682 C CA . HIS A 1 213 ? -24.323 -4.456 19.910 1.00 37.53 213 HIS A CA 1
ATOM 1683 C C . HIS A 1 213 ? -23.440 -4.337 18.665 1.00 37.53 213 HIS A C 1
ATOM 1685 O O . HIS A 1 213 ? -23.467 -3.290 18.024 1.00 37.53 213 HIS A O 1
ATOM 1691 N N . SER A 1 214 ? -22.717 -5.389 18.262 1.00 42.09 214 SER A N 1
ATOM 1692 C CA . SER A 1 214 ? -21.953 -5.356 17.007 1.00 42.09 214 SER A CA 1
ATOM 1693 C C . SER A 1 214 ? -22.872 -5.337 15.777 1.00 42.09 214 SER A C 1
ATOM 1695 O O . SER A 1 214 ? -22.614 -4.577 14.847 1.00 42.09 214 SER A O 1
ATOM 1697 N N . ILE A 1 215 ? -24.001 -6.062 15.804 1.00 44.31 215 ILE A N 1
ATOM 1698 C CA . ILE A 1 215 ? -25.046 -5.963 14.768 1.00 44.31 215 ILE A CA 1
ATOM 1699 C C . ILE A 1 215 ? -25.645 -4.556 14.747 1.00 44.31 215 ILE A C 1
ATOM 1701 O O . ILE A 1 215 ? -25.768 -3.983 13.671 1.00 44.31 215 ILE A O 1
ATOM 1705 N N . ASN A 1 216 ? -25.968 -3.970 15.903 1.00 43.47 216 ASN A N 1
ATOM 1706 C CA . ASN A 1 216 ? -26.573 -2.635 15.966 1.00 43.47 216 ASN A CA 1
ATOM 1707 C C . ASN A 1 216 ? -25.599 -1.515 15.572 1.00 43.47 216 ASN A C 1
ATOM 1709 O O . ASN A 1 216 ? -26.000 -0.592 14.872 1.00 43.47 216 ASN A O 1
ATOM 1713 N N . ALA A 1 217 ? -24.319 -1.608 15.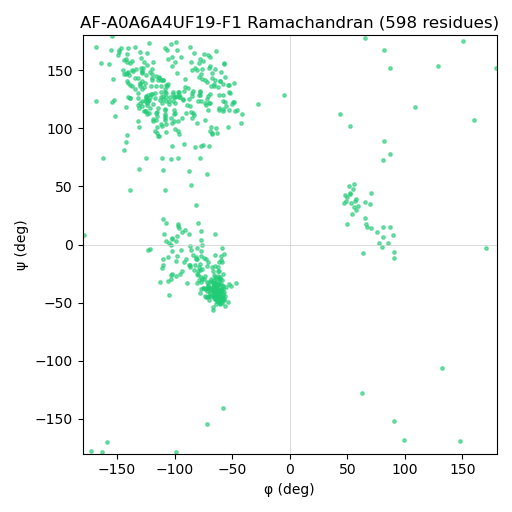942 1.00 46.94 217 ALA A N 1
ATOM 1714 C CA . ALA A 1 217 ? -23.283 -0.669 15.512 1.00 46.94 217 ALA A CA 1
ATOM 1715 C C . ALA A 1 217 ? -23.068 -0.735 13.992 1.00 46.94 217 ALA A C 1
ATOM 1717 O O . ALA A 1 217 ? -22.928 0.291 13.328 1.00 46.94 217 ALA A O 1
ATOM 1718 N N . ILE A 1 218 ? -23.121 -1.935 13.411 1.00 48.41 218 ILE A N 1
ATOM 1719 C CA . ILE A 1 218 ? -23.032 -2.102 11.959 1.00 48.41 218 ILE A CA 1
ATOM 1720 C C . ILE A 1 218 ? -24.335 -1.691 11.275 1.00 48.41 218 ILE A C 1
ATOM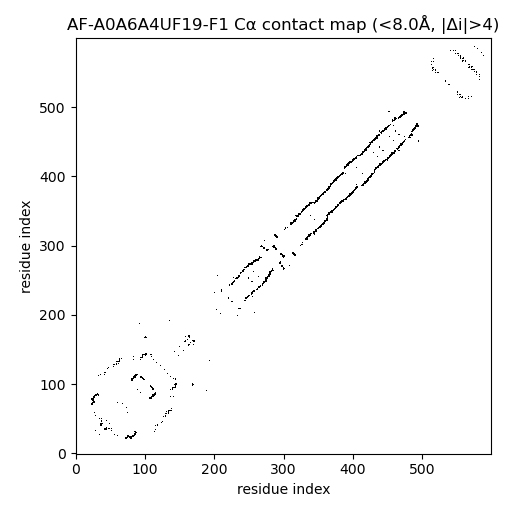 1722 O O . ILE A 1 218 ? -24.273 -1.055 10.235 1.00 48.41 218 ILE A O 1
ATOM 1726 N N . SER A 1 219 ? -25.501 -1.969 11.857 1.00 45.53 219 SER A N 1
ATOM 1727 C CA . SER A 1 219 ? -26.794 -1.476 11.374 1.00 45.53 219 SER A CA 1
ATOM 1728 C C . SER A 1 219 ? -26.828 0.054 11.372 1.00 45.53 219 SER A C 1
ATOM 1730 O O . SER A 1 219 ? -27.291 0.642 10.403 1.00 45.53 219 SER A O 1
ATOM 1732 N N . PHE A 1 220 ? -26.261 0.693 12.399 1.00 44.03 220 PHE A N 1
ATOM 1733 C CA . PHE A 1 220 ? -26.076 2.141 12.489 1.00 44.03 220 PHE A CA 1
ATOM 1734 C C . PHE A 1 220 ? -25.095 2.662 11.428 1.00 44.03 220 PHE A C 1
ATOM 1736 O O . PHE A 1 220 ? -25.398 3.611 10.708 1.00 44.03 220 PHE A O 1
ATOM 1743 N N . ALA A 1 221 ? -23.949 1.999 11.237 1.00 46.62 221 ALA A N 1
ATOM 1744 C CA . ALA A 1 221 ? -23.039 2.333 10.141 1.00 46.62 221 ALA A CA 1
ATOM 1745 C C . ALA A 1 221 ? -23.686 2.135 8.758 1.00 46.62 221 ALA A C 1
ATOM 1747 O O . ALA A 1 221 ? -23.441 2.897 7.819 1.00 46.62 221 ALA A O 1
ATOM 1748 N N . ASN A 1 222 ? -24.568 1.149 8.638 1.00 44.34 222 ASN A N 1
ATOM 1749 C CA . ASN A 1 222 ? -25.278 0.790 7.421 1.00 44.34 222 ASN A CA 1
ATOM 1750 C C . ASN A 1 222 ? -26.522 1.660 7.149 1.00 44.34 222 ASN A C 1
ATOM 1752 O O . ASN A 1 222 ? -26.950 1.716 5.999 1.00 44.34 222 ASN A O 1
ATOM 1756 N N . SER A 1 223 ? -27.061 2.386 8.137 1.00 41.91 223 SER A N 1
ATOM 1757 C CA . SER A 1 223 ? -28.240 3.252 7.966 1.00 41.91 223 SER A CA 1
ATOM 1758 C C . SER A 1 223 ? -27.932 4.657 7.432 1.00 41.91 223 SER A C 1
ATOM 1760 O O . SER A 1 223 ? -28.861 5.382 7.090 1.00 41.91 223 SER A O 1
ATOM 1762 N N . GLY A 1 224 ? -26.657 5.058 7.336 1.00 40.97 224 GLY A N 1
ATOM 1763 C CA . GLY A 1 224 ? -26.292 6.382 6.802 1.00 40.97 224 GLY A CA 1
ATOM 1764 C C . GLY A 1 224 ? -24.798 6.720 6.713 1.00 40.97 224 GLY A C 1
ATOM 1765 O O . GLY A 1 224 ? -24.462 7.863 6.415 1.00 40.97 224 GLY A O 1
ATOM 1766 N N . GLY A 1 225 ? -23.899 5.758 6.954 1.00 48.28 225 GLY A N 1
ATOM 1767 C CA . GLY A 1 225 ? -22.466 6.008 7.155 1.00 48.28 225 GLY A CA 1
ATOM 1768 C C . GLY A 1 225 ? -22.146 6.311 8.623 1.00 48.28 225 GLY A C 1
ATOM 1769 O O . GLY A 1 225 ? -22.996 6.794 9.364 1.00 48.28 225 GLY A O 1
ATOM 1770 N N . CYS A 1 226 ? -20.925 5.995 9.068 1.00 51.59 226 CYS A N 1
ATOM 1771 C CA . CYS A 1 226 ? -20.509 6.198 10.461 1.00 51.59 226 CYS A CA 1
ATOM 1772 C C . CYS A 1 226 ? -19.215 7.007 10.556 1.00 51.59 226 CYS A C 1
ATOM 1774 O O . CYS A 1 226 ? -18.244 6.725 9.849 1.00 51.59 226 CYS A O 1
ATOM 1776 N N . TYR A 1 227 ? -19.209 7.968 11.482 1.00 52.72 227 TYR A N 1
ATOM 1777 C CA . TYR A 1 227 ? -18.033 8.695 11.948 1.00 52.72 227 TYR A CA 1
ATOM 1778 C C . TYR A 1 227 ? -17.703 8.231 13.374 1.00 52.72 227 TYR A C 1
ATOM 1780 O O . TYR A 1 227 ? -18.462 8.497 14.303 1.00 52.72 227 TYR A O 1
ATOM 1788 N N . VAL A 1 228 ? -16.611 7.483 13.550 1.00 53.47 228 VAL A N 1
ATOM 1789 C CA . VAL A 1 228 ? -16.195 6.955 14.865 1.00 53.47 228 VAL A CA 1
ATOM 1790 C C . VAL A 1 228 ? -15.370 8.016 15.591 1.00 53.47 228 VAL A C 1
ATOM 1792 O O . VAL A 1 228 ? -14.280 8.332 15.132 1.00 53.47 228 VAL A O 1
ATOM 1795 N N . THR A 1 229 ? -15.853 8.573 16.702 1.00 49.31 229 THR A N 1
ATOM 1796 C CA . THR A 1 229 ? -15.168 9.653 17.440 1.00 49.31 229 THR A CA 1
ATOM 1797 C C . THR A 1 229 ? -14.147 9.136 18.459 1.00 49.31 229 THR A C 1
ATOM 1799 O O . THR A 1 229 ? -14.085 7.939 18.753 1.00 49.31 229 THR A O 1
ATOM 1802 N N . VAL A 1 230 ? -13.345 10.053 19.015 1.00 40.47 230 VAL A N 1
ATOM 1803 C CA . VAL A 1 230 ? -12.406 9.782 20.117 1.00 40.47 230 VAL A CA 1
ATOM 1804 C C . VAL A 1 230 ? -13.169 9.104 21.270 1.00 40.47 230 VAL A C 1
ATOM 1806 O O . VAL A 1 230 ? -14.312 9.464 21.538 1.00 40.47 230 VAL A O 1
ATOM 1809 N N . ASP A 1 231 ? -12.567 8.078 21.878 1.00 41.44 231 ASP A N 1
ATOM 1810 C CA . ASP A 1 231 ? -13.108 7.226 22.961 1.00 41.44 231 ASP A CA 1
ATOM 1811 C C . ASP A 1 231 ? -14.083 6.091 22.582 1.00 41.44 231 ASP A C 1
ATOM 1813 O O . ASP A 1 231 ? -14.433 5.274 23.438 1.00 41.44 231 ASP A O 1
ATOM 1817 N N . MET A 1 232 ? -14.452 5.929 21.306 1.00 43.34 232 MET A N 1
ATOM 1818 C CA . MET A 1 232 ? -15.213 4.752 20.862 1.00 43.34 232 MET A CA 1
ATOM 1819 C C . MET A 1 232 ? -14.295 3.582 20.490 1.00 43.34 232 MET A C 1
ATOM 1821 O O . MET A 1 232 ? -13.440 3.718 19.621 1.00 43.34 232 MET A O 1
ATOM 1825 N N . VAL A 1 233 ? -14.517 2.413 21.106 1.00 46.91 233 VAL A N 1
ATOM 1826 C CA . VAL A 1 233 ? -13.912 1.125 20.724 1.00 46.91 233 VAL A CA 1
ATOM 1827 C C . VAL A 1 233 ? -14.990 0.248 20.102 1.00 46.91 233 VAL A C 1
ATOM 1829 O O . VAL A 1 233 ? -15.892 -0.221 20.789 1.00 46.91 233 VAL A O 1
ATOM 1832 N N . TRP A 1 234 ? -14.889 0.020 18.797 1.00 47.50 234 TRP A N 1
ATOM 1833 C CA . TRP A 1 234 ? -15.752 -0.918 18.080 1.00 47.50 234 TRP A CA 1
ATOM 1834 C C . TRP A 1 234 ? -15.034 -2.248 17.965 1.00 47.50 234 TRP A C 1
ATOM 1836 O O . TRP A 1 234 ? -13.877 -2.265 17.567 1.00 47.50 234 TRP A O 1
ATOM 1846 N N . GLY A 1 235 ? -15.711 -3.338 18.297 1.00 49.16 235 GLY A N 1
ATOM 1847 C CA . GLY A 1 235 ? -15.254 -4.697 18.039 1.00 49.16 235 GLY A CA 1
ATOM 1848 C C . GLY A 1 235 ? -16.400 -5.498 17.438 1.00 49.16 235 GLY A C 1
ATOM 1849 O O . GLY A 1 235 ? -17.571 -5.200 17.671 1.00 49.16 235 GLY A O 1
ATOM 1850 N N . ILE A 1 236 ? -16.076 -6.487 16.619 1.00 51.88 236 ILE A N 1
ATOM 1851 C CA . ILE A 1 236 ? -17.056 -7.420 16.067 1.00 51.88 236 ILE A CA 1
ATOM 1852 C C . ILE A 1 236 ? -16.478 -8.803 16.327 1.00 51.88 236 ILE A C 1
ATOM 1854 O O . ILE A 1 236 ? -15.342 -9.082 15.945 1.00 51.88 236 ILE A O 1
ATOM 1858 N N . ARG A 1 237 ? -17.233 -9.630 17.051 1.00 49.78 237 ARG A N 1
ATOM 1859 C CA . ARG A 1 237 ? -16.849 -10.979 17.474 1.00 49.78 237 ARG A CA 1
ATOM 1860 C C . ARG A 1 237 ? -17.969 -11.934 17.075 1.00 49.78 237 ARG A C 1
ATOM 1862 O O . ARG A 1 237 ? -19.135 -11.576 17.189 1.00 49.78 237 ARG A O 1
ATOM 1869 N N . GLY A 1 238 ? -17.624 -13.128 16.601 1.00 48.88 238 GLY A N 1
ATOM 1870 C CA . GLY A 1 238 ? -18.594 -14.211 16.414 1.00 48.88 238 GLY A CA 1
ATOM 1871 C C . GLY A 1 238 ? -19.505 -14.132 15.180 1.00 48.88 238 GLY A C 1
ATOM 1872 O O . GLY A 1 238 ? -20.354 -15.005 15.032 1.00 48.88 238 GLY A O 1
ATOM 1873 N N . LYS A 1 239 ? -19.379 -13.121 14.299 1.00 54.94 239 LYS A N 1
ATOM 1874 C CA . LYS A 1 239 ? -20.255 -12.957 13.118 1.00 54.94 239 LYS A CA 1
ATOM 1875 C C . LYS A 1 239 ? -19.492 -12.489 11.876 1.00 54.94 239 LYS A C 1
ATOM 1877 O O . LYS A 1 239 ? -18.656 -11.592 11.952 1.00 54.94 239 LYS A O 1
ATOM 1882 N N . THR A 1 240 ? -19.824 -13.061 10.716 1.00 63.72 240 THR A N 1
ATOM 1883 C CA . THR A 1 240 ? -19.440 -12.517 9.403 1.00 63.72 240 THR A CA 1
ATOM 1884 C C . THR A 1 240 ? -20.354 -11.348 9.086 1.00 63.72 240 THR A C 1
ATOM 1886 O O . THR A 1 240 ? -21.573 -11.516 9.057 1.00 63.72 240 THR A O 1
ATOM 1889 N N . VAL A 1 241 ? -19.786 -10.172 8.822 1.00 64.12 241 VAL A N 1
ATOM 1890 C CA . VAL A 1 241 ? -20.586 -8.987 8.497 1.00 64.12 241 VAL A CA 1
ATOM 1891 C C . VAL A 1 241 ? -20.078 -8.321 7.231 1.00 64.12 241 VAL A C 1
ATOM 1893 O O . VAL A 1 241 ? -18.870 -8.180 7.042 1.00 64.12 241 VAL A O 1
ATOM 1896 N N . SER A 1 242 ? -21.018 -7.933 6.368 1.00 75.19 242 SER A N 1
ATOM 1897 C CA . SER A 1 242 ? -20.758 -7.165 5.152 1.00 75.19 242 SER A CA 1
ATOM 1898 C C . SER A 1 242 ? -21.111 -5.699 5.377 1.00 75.19 242 SER A C 1
ATOM 1900 O O . SER A 1 242 ? -22.196 -5.388 5.873 1.00 75.19 242 SER A O 1
ATOM 1902 N N . LEU A 1 243 ? -20.208 -4.796 5.007 1.00 69.31 243 LEU A N 1
ATOM 1903 C CA . LEU A 1 243 ? -20.478 -3.360 5.061 1.00 69.31 243 LEU A CA 1
ATOM 1904 C C . LEU A 1 243 ? -21.428 -2.929 3.935 1.00 69.31 243 LEU A C 1
ATOM 1906 O O . LEU A 1 243 ? -21.312 -3.381 2.794 1.00 69.31 243 LEU A O 1
ATOM 1910 N N . LEU A 1 244 ? -22.341 -2.007 4.243 1.00 69.88 244 LEU A N 1
ATOM 1911 C CA . LEU A 1 244 ? -23.181 -1.327 3.250 1.00 69.88 244 LEU A CA 1
ATOM 1912 C C . LEU A 1 244 ? -22.678 0.095 2.953 1.00 69.88 244 LEU A C 1
ATOM 1914 O O . LEU A 1 244 ? -22.847 0.579 1.831 1.00 69.88 244 LEU A O 1
ATOM 1918 N N . ASN A 1 245 ? -21.969 0.724 3.897 1.00 69.00 245 ASN A N 1
ATOM 1919 C CA . ASN A 1 245 ? -21.380 2.058 3.747 1.00 69.00 245 ASN A CA 1
ATOM 1920 C C . ASN A 1 245 ? -19.894 2.091 4.116 1.00 69.00 245 ASN A C 1
ATOM 1922 O O . ASN A 1 245 ? -19.391 1.219 4.822 1.00 69.00 245 ASN A O 1
ATOM 1926 N N . ASN A 1 246 ? -19.202 3.130 3.643 1.00 79.19 246 ASN A N 1
ATOM 1927 C CA . ASN A 1 246 ? -17.852 3.452 4.100 1.00 79.19 246 ASN A CA 1
ATOM 1928 C C . ASN A 1 246 ? -17.889 3.916 5.561 1.00 79.19 246 ASN A C 1
ATOM 1930 O O . ASN A 1 246 ? -18.842 4.571 5.992 1.00 79.19 246 ASN A O 1
ATOM 1934 N N . VAL A 1 247 ? -16.830 3.608 6.302 1.00 76.81 247 VAL A N 1
ATOM 1935 C CA . VAL A 1 247 ? -16.677 3.969 7.710 1.00 76.81 247 VAL A CA 1
ATOM 1936 C C . VAL A 1 247 ? -15.450 4.858 7.868 1.00 76.81 247 VAL A C 1
ATOM 1938 O O . VAL A 1 247 ? -14.324 4.452 7.561 1.00 76.81 247 VAL A O 1
ATOM 1941 N N . THR A 1 248 ? -15.675 6.062 8.387 1.00 78.62 248 THR A N 1
ATOM 1942 C CA . THR A 1 248 ? -14.612 7.017 8.702 1.00 78.62 248 THR A CA 1
ATOM 1943 C C . THR A 1 248 ? -14.348 6.994 10.200 1.00 78.62 248 THR A C 1
ATOM 1945 O O . THR A 1 248 ? -15.260 7.097 11.016 1.00 78.62 248 THR A O 1
ATOM 1948 N N . ILE A 1 249 ? -13.085 6.855 10.571 1.00 75.19 249 ILE A N 1
ATOM 1949 C CA . ILE A 1 249 ? -12.625 6.842 11.954 1.00 75.19 249 ILE A CA 1
ATOM 1950 C C . ILE A 1 249 ? -11.970 8.196 12.201 1.00 75.19 249 ILE A C 1
ATOM 1952 O O . ILE A 1 249 ? -11.035 8.549 11.490 1.00 75.19 249 ILE A O 1
ATOM 1956 N N . ALA A 1 250 ? -12.456 8.962 13.170 1.00 65.44 250 ALA A N 1
ATOM 1957 C CA . ALA A 1 250 ? -11.875 10.247 13.528 1.00 65.44 250 ALA A CA 1
ATOM 1958 C C . ALA A 1 250 ? -10.401 10.092 13.912 1.00 65.44 250 ALA A C 1
ATOM 1960 O O . ALA A 1 250 ? -9.953 9.025 14.350 1.00 65.44 250 ALA A O 1
ATOM 1961 N N . ASP A 1 251 ? -9.652 11.180 13.785 1.00 71.62 251 ASP A N 1
ATOM 1962 C CA . ASP A 1 251 ? -8.299 11.233 14.319 1.00 71.62 251 ASP A CA 1
ATOM 1963 C C . ASP A 1 251 ? -8.317 10.917 15.825 1.00 71.62 251 ASP A C 1
ATOM 1965 O O . ASP A 1 251 ? -9.286 11.202 16.527 1.00 71.62 251 ASP A O 1
ATOM 1969 N N . ASP A 1 252 ? -7.282 10.220 16.295 1.00 68.94 252 ASP A N 1
ATOM 1970 C CA . ASP A 1 252 ? -7.141 9.684 17.661 1.00 68.94 252 ASP A CA 1
ATOM 1971 C C . ASP A 1 252 ? -8.160 8.610 18.111 1.00 68.94 252 ASP A C 1
ATOM 1973 O O . ASP A 1 252 ? -7.953 7.968 19.146 1.00 68.94 252 ASP A O 1
ATOM 1977 N N . ALA A 1 253 ? -9.201 8.313 17.325 1.00 62.66 253 ALA A N 1
ATOM 1978 C CA . ALA A 1 253 ? -10.129 7.216 17.611 1.00 62.66 253 ALA A CA 1
ATOM 1979 C C . ALA A 1 253 ? -9.524 5.831 17.297 1.00 62.66 253 ALA A C 1
ATOM 1981 O O . ALA A 1 253 ? -8.586 5.703 16.498 1.00 62.66 253 ALA A O 1
ATOM 1982 N N . LYS A 1 254 ? -10.062 4.770 17.922 1.00 69.06 254 LYS A N 1
ATOM 1983 C CA . LYS A 1 254 ? -9.566 3.388 17.786 1.00 69.06 254 LYS A CA 1
ATOM 1984 C C . LYS A 1 254 ? -10.670 2.413 17.360 1.00 69.06 254 LYS A C 1
ATOM 1986 O O . LYS A 1 254 ? -11.651 2.217 18.063 1.00 69.06 254 LYS A O 1
ATOM 1991 N N . PHE A 1 255 ? -10.463 1.705 16.261 1.00 71.75 255 PHE A N 1
ATOM 1992 C CA . PHE A 1 255 ? -11.364 0.679 15.739 1.00 71.75 255 PHE A CA 1
ATOM 1993 C C . PHE A 1 255 ? -10.716 -0.705 15.853 1.00 71.75 255 PHE A C 1
ATOM 1995 O O . PHE A 1 255 ? -9.566 -0.865 15.456 1.00 71.75 255 PHE A O 1
ATOM 2002 N N . TYR A 1 256 ? -11.417 -1.709 16.379 1.00 69.50 256 TYR A N 1
ATOM 2003 C CA . TYR A 1 256 ? -10.889 -3.060 16.590 1.00 69.50 256 TYR A CA 1
ATOM 2004 C C . TYR A 1 256 ? -11.643 -4.093 15.737 1.00 69.50 256 TYR A C 1
ATOM 2006 O O . TYR A 1 256 ? -12.866 -4.110 15.643 1.00 69.50 256 TYR A O 1
ATOM 2014 N N . ILE A 1 257 ? -10.892 -4.999 15.119 1.00 70.38 257 ILE A N 1
ATOM 2015 C CA . ILE A 1 257 ? -11.389 -6.143 14.346 1.00 70.38 257 ILE A CA 1
ATOM 2016 C C . ILE A 1 257 ? -10.864 -7.390 15.065 1.00 70.38 257 ILE A C 1
ATOM 2018 O O . ILE A 1 257 ? -9.658 -7.645 15.027 1.00 70.38 257 ILE A O 1
ATOM 2022 N N . ALA A 1 258 ? -11.730 -8.121 15.775 1.00 61.69 258 ALA A N 1
ATOM 2023 C CA . ALA A 1 258 ? -11.335 -9.222 16.663 1.00 61.69 258 ALA A CA 1
ATOM 2024 C C . ALA A 1 258 ? -11.022 -10.529 15.901 1.00 61.69 258 ALA A C 1
ATOM 2026 O O . ALA A 1 258 ? -11.474 -10.725 14.777 1.00 61.69 258 ALA A O 1
ATOM 2027 N N . GLY A 1 259 ? -10.215 -11.408 16.511 1.00 56.62 259 GLY A N 1
ATOM 2028 C CA . GLY A 1 259 ? -9.519 -12.526 15.850 1.00 56.62 259 GLY A CA 1
ATOM 2029 C C . GLY A 1 259 ? -10.152 -13.922 15.919 1.00 56.62 259 GLY A C 1
ATOM 2030 O O . GLY A 1 259 ? -9.521 -14.879 15.481 1.00 56.62 259 GLY A O 1
ATOM 2031 N N . ASP A 1 260 ? -11.369 -14.083 16.438 1.00 61.16 260 ASP A N 1
ATOM 2032 C CA . ASP A 1 260 ? -11.887 -15.406 16.838 1.00 61.16 260 ASP A CA 1
ATOM 2033 C C . ASP A 1 260 ? -12.554 -16.213 15.702 1.00 61.16 260 ASP A C 1
ATOM 2035 O O . ASP A 1 260 ? -13.672 -16.700 15.848 1.00 61.16 260 ASP A O 1
ATOM 2039 N N . GLY A 1 261 ? -11.868 -16.363 14.561 1.00 54.78 261 GLY A N 1
ATOM 2040 C CA . GLY A 1 261 ? -12.250 -17.307 13.494 1.00 54.78 261 GLY A CA 1
ATOM 2041 C C . GLY A 1 261 ? -13.243 -16.804 12.433 1.00 54.78 261 GLY A C 1
ATOM 2042 O O . GLY A 1 261 ? -13.773 -17.617 11.681 1.00 54.78 261 GLY A O 1
ATOM 2043 N N . TYR A 1 262 ? -13.482 -15.489 12.329 1.00 63.81 262 TYR A N 1
ATOM 2044 C CA . TYR A 1 262 ? -14.443 -14.895 11.380 1.00 63.81 262 TYR A CA 1
ATOM 2045 C C . TYR A 1 262 ? -13.825 -13.835 10.459 1.00 63.81 262 TYR A C 1
ATOM 2047 O O . TYR A 1 262 ? -12.728 -13.327 10.697 1.00 63.81 262 TYR A O 1
ATOM 2055 N N . THR A 1 263 ? -14.559 -13.505 9.389 1.00 70.69 263 THR A N 1
ATOM 2056 C CA . THR A 1 263 ? -14.137 -12.565 8.342 1.00 70.69 263 THR A CA 1
ATOM 2057 C C . THR A 1 263 ? -15.052 -11.339 8.289 1.00 70.69 263 THR A C 1
ATOM 2059 O O . THR A 1 263 ? -16.260 -11.465 8.104 1.00 70.69 263 THR A O 1
ATOM 2062 N N . HIS A 1 264 ? -14.478 -10.138 8.375 1.00 73.56 264 HIS A N 1
ATOM 2063 C CA . HIS A 1 264 ? -15.186 -8.888 8.079 1.00 73.56 264 HIS A CA 1
ATOM 2064 C C . HIS A 1 264 ? -15.168 -8.632 6.575 1.00 73.56 264 HIS A C 1
ATOM 2066 O O . HIS A 1 264 ? -14.104 -8.351 6.031 1.00 73.56 264 HIS A O 1
ATOM 2072 N N . ASN A 1 265 ? -16.302 -8.720 5.886 1.00 82.75 265 ASN A N 1
ATOM 2073 C CA . ASN A 1 265 ? -16.341 -8.478 4.449 1.00 82.75 265 ASN A CA 1
ATOM 2074 C C . ASN A 1 265 ? -16.531 -6.984 4.157 1.00 82.75 265 ASN A C 1
ATOM 2076 O O . ASN A 1 265 ? -17.549 -6.387 4.510 1.00 82.75 265 ASN A O 1
ATOM 2080 N N . LEU A 1 266 ? -15.561 -6.381 3.473 1.00 84.88 266 LEU A N 1
ATOM 2081 C CA . LEU A 1 266 ? -15.649 -4.988 3.054 1.00 84.88 266 LEU A CA 1
ATOM 2082 C C . LEU A 1 266 ? -16.778 -4.742 2.051 1.00 84.88 266 LEU A C 1
ATOM 2084 O O . LEU A 1 266 ? -17.299 -3.635 2.028 1.00 84.88 266 LEU A O 1
ATOM 2088 N N . ASN A 1 267 ? -17.158 -5.728 1.228 1.00 86.38 267 ASN A N 1
ATOM 2089 C CA . ASN A 1 267 ? -18.238 -5.596 0.239 1.00 86.38 267 ASN A CA 1
ATOM 2090 C C . ASN A 1 267 ? -18.128 -4.308 -0.618 1.00 86.38 267 ASN A C 1
ATOM 2092 O O . ASN A 1 267 ? -19.091 -3.570 -0.823 1.00 86.38 267 ASN A O 1
ATOM 2096 N N . GLY A 1 268 ? -16.907 -3.984 -1.058 1.00 86.38 268 GLY A N 1
ATOM 2097 C CA . GLY A 1 268 ? -16.625 -2.773 -1.839 1.00 86.38 268 GLY A CA 1
ATOM 2098 C C . GLY A 1 268 ? -16.604 -1.461 -1.038 1.00 86.38 268 GLY A C 1
ATOM 2099 O O . GLY A 1 268 ? -16.552 -0.392 -1.643 1.00 86.38 268 GLY A O 1
ATOM 2100 N N . LYS A 1 269 ? -16.623 -1.513 0.298 1.00 88.06 269 LYS A N 1
ATOM 2101 C CA . LYS A 1 269 ? -16.555 -0.353 1.205 1.00 88.06 269 LYS A CA 1
ATOM 2102 C C . LYS A 1 269 ? -15.215 -0.260 1.929 1.00 88.06 269 LYS A C 1
ATOM 2104 O O . LYS A 1 269 ? -14.411 -1.186 1.894 1.00 88.06 269 LYS A O 1
ATOM 2109 N N . THR A 1 270 ? -14.965 0.867 2.588 1.00 90.19 270 THR A N 1
ATOM 2110 C CA . THR A 1 270 ? -13.681 1.167 3.242 1.00 90.19 270 THR A CA 1
ATOM 2111 C C . THR A 1 270 ? -13.816 1.382 4.747 1.00 90.19 270 THR A C 1
ATOM 2113 O O . THR A 1 270 ? -14.823 1.913 5.212 1.00 90.19 270 THR A O 1
ATOM 2116 N N . PHE A 1 271 ? -12.749 1.076 5.489 1.00 87.19 271 PHE A N 1
ATOM 2117 C CA . PHE A 1 271 ? -12.475 1.682 6.798 1.00 87.19 271 PHE A CA 1
ATOM 2118 C C . PHE A 1 271 ? -11.306 2.658 6.643 1.00 87.19 271 PHE A C 1
ATOM 2120 O O . PHE A 1 271 ? -10.278 2.270 6.090 1.00 87.19 271 PHE A O 1
ATOM 2127 N N . SER A 1 272 ? -11.408 3.896 7.121 1.00 90.81 272 SER A N 1
ATOM 2128 C CA . SER A 1 272 ? -10.327 4.884 6.948 1.00 90.81 272 SER A CA 1
ATOM 2129 C C . SER A 1 272 ? -10.299 5.952 8.038 1.00 90.81 272 SER A C 1
ATOM 2131 O O . SER A 1 272 ? -11.355 6.435 8.428 1.00 90.81 272 SER A O 1
ATOM 2133 N N . GLY A 1 273 ? -9.107 6.371 8.472 1.00 87.19 273 GLY A N 1
ATOM 2134 C CA . GLY A 1 273 ? -8.891 7.551 9.319 1.00 87.19 273 GLY A CA 1
ATOM 2135 C C . GLY A 1 273 ? -7.970 7.284 10.516 1.00 87.19 273 GLY A C 1
ATOM 2136 O O . GLY A 1 273 ? -6.755 7.169 10.332 1.00 87.19 273 GLY A O 1
ATOM 2137 N N . GLY A 1 274 ? -8.533 7.210 11.728 1.00 81.19 274 GLY A N 1
ATOM 2138 C CA . GLY A 1 274 ? -7.856 6.964 13.010 1.00 81.19 274 GLY A CA 1
ATOM 2139 C C . GLY A 1 274 ? -7.055 5.655 13.099 1.00 81.19 274 GLY A C 1
ATOM 2140 O O . GLY A 1 274 ? -6.306 5.299 12.195 1.00 81.19 274 GLY A O 1
ATOM 2141 N N . THR A 1 275 ? -7.090 4.968 14.234 1.00 84.38 275 THR A N 1
ATOM 2142 C CA . THR A 1 275 ? -6.265 3.770 14.482 1.00 84.38 275 THR A CA 1
ATOM 2143 C C . THR A 1 275 ? -7.096 2.509 14.297 1.00 84.38 275 THR A C 1
ATOM 2145 O O . THR A 1 275 ? -8.127 2.368 14.943 1.00 84.38 275 THR A O 1
ATOM 2148 N N . ILE A 1 276 ? -6.644 1.564 13.470 1.00 84.94 276 ILE A N 1
ATOM 2149 C CA . ILE A 1 276 ? -7.300 0.265 13.272 1.00 84.94 276 ILE A CA 1
ATOM 2150 C C . ILE A 1 276 ? -6.429 -0.849 13.868 1.00 84.94 276 ILE A C 1
ATOM 2152 O O . ILE A 1 276 ? -5.286 -1.055 13.464 1.00 84.94 276 ILE A O 1
ATOM 2156 N N . TYR A 1 277 ? -6.988 -1.606 14.807 1.00 80.25 277 TYR A N 1
ATOM 2157 C CA . TYR A 1 277 ? -6.402 -2.814 15.379 1.00 80.25 277 TYR A CA 1
ATOM 2158 C C . TYR A 1 277 ? -7.017 -4.036 14.708 1.00 80.25 277 TYR A C 1
ATOM 2160 O O . TYR A 1 277 ? -8.121 -4.460 15.045 1.00 80.25 277 TYR A O 1
ATOM 2168 N N . GLN A 1 278 ? -6.297 -4.601 13.744 1.00 80.75 278 GLN A N 1
ATOM 2169 C CA . GLN A 1 278 ? -6.747 -5.773 13.004 1.00 80.75 278 GLN A CA 1
ATOM 2170 C C . GLN A 1 278 ? -6.142 -7.060 13.581 1.00 80.75 278 GLN A C 1
ATOM 2172 O O . GLN A 1 278 ? -5.017 -7.410 13.235 1.00 80.75 278 GLN A O 1
ATOM 2177 N N . ALA A 1 279 ? -6.894 -7.771 14.425 1.00 72.94 279 ALA A N 1
ATOM 2178 C CA . ALA A 1 279 ? -6.560 -9.123 14.885 1.00 72.94 279 ALA A CA 1
ATOM 2179 C C . ALA A 1 279 ? -7.248 -10.223 14.049 1.00 72.94 279 ALA A C 1
ATOM 2181 O O . ALA A 1 279 ? -6.737 -11.336 13.977 1.00 72.94 279 ALA A O 1
ATOM 2182 N N . GLY A 1 280 ? -8.386 -9.916 13.414 1.00 71.31 280 GLY A N 1
ATOM 2183 C CA . GLY A 1 280 ? -9.147 -10.843 12.565 1.00 71.31 280 GLY A CA 1
ATOM 2184 C C . GLY A 1 280 ? -8.921 -10.721 11.057 1.00 71.31 280 GLY A C 1
ATOM 2185 O O . GLY A 1 280 ? -8.254 -9.808 10.551 1.00 71.31 280 GLY A O 1
ATOM 2186 N N . SER A 1 281 ? -9.530 -11.651 10.320 1.00 80.75 281 SER A N 1
ATOM 2187 C CA . SER A 1 281 ? -9.532 -11.671 8.855 1.00 80.75 281 SER A CA 1
ATOM 2188 C C . SER A 1 281 ? -10.498 -10.626 8.288 1.00 80.75 281 SER A C 1
ATOM 2190 O O . SER A 1 281 ? -11.585 -10.394 8.816 1.00 80.75 281 SER A O 1
ATOM 2192 N N . VAL A 1 282 ? -10.113 -9.994 7.178 1.00 86.12 282 VAL A N 1
ATOM 2193 C CA . VAL A 1 282 ? -10.941 -9.011 6.462 1.00 86.12 282 VAL A CA 1
ATOM 2194 C C . VAL A 1 282 ? -11.067 -9.471 5.012 1.00 86.12 282 VAL A C 1
ATOM 2196 O O . VAL A 1 282 ? -10.072 -9.556 4.297 1.00 86.12 282 VAL A O 1
ATOM 2199 N N . GLY A 1 283 ? -12.284 -9.814 4.604 1.00 87.38 283 GLY A N 1
ATOM 2200 C CA . GLY A 1 283 ? -12.638 -10.268 3.265 1.00 87.38 283 GLY A CA 1
ATOM 2201 C C . GLY A 1 283 ? -12.890 -9.089 2.332 1.00 87.38 283 GLY A C 1
ATOM 2202 O O . GLY A 1 283 ? -13.302 -8.016 2.770 1.00 87.38 283 GLY A O 1
ATOM 2203 N N . GLY A 1 284 ? -12.620 -9.279 1.040 1.00 89.75 284 GLY A N 1
ATOM 2204 C CA . GLY A 1 284 ? -12.741 -8.208 0.046 1.00 89.75 284 GLY A CA 1
ATOM 2205 C C . GLY A 1 284 ? -11.732 -7.071 0.236 1.00 89.75 284 GLY A C 1
ATOM 2206 O O . GLY A 1 284 ? -11.956 -5.982 -0.271 1.00 89.75 284 GLY A O 1
ATOM 2207 N N . LEU A 1 285 ? -10.655 -7.301 0.992 1.00 94.50 285 LEU A N 1
ATOM 2208 C CA . LEU A 1 285 ? -9.561 -6.358 1.198 1.00 94.50 285 LEU A CA 1
ATOM 2209 C C . LEU A 1 285 ? -8.543 -6.473 0.059 1.00 94.50 285 LEU A C 1
ATOM 2211 O O . LEU A 1 285 ? -8.074 -7.571 -0.214 1.00 94.50 285 LEU A O 1
ATOM 2215 N N . ALA A 1 286 ? -8.155 -5.348 -0.537 1.00 97.00 286 ALA A N 1
ATOM 2216 C CA . ALA A 1 286 ? -7.053 -5.253 -1.496 1.00 97.00 286 ALA A CA 1
ATOM 2217 C C . ALA A 1 286 ? -5.809 -4.611 -0.873 1.00 97.00 286 ALA A C 1
ATOM 2219 O O . ALA A 1 286 ? -4.693 -5.086 -1.064 1.00 97.00 286 ALA A O 1
ATOM 2220 N N . ALA A 1 287 ? -5.987 -3.530 -0.113 1.00 97.94 287 ALA A N 1
ATOM 2221 C CA . ALA A 1 287 ? -4.875 -2.723 0.370 1.00 97.94 287 ALA A CA 1
ATOM 2222 C C . ALA A 1 287 ? -5.093 -2.235 1.804 1.00 97.94 287 ALA A C 1
ATOM 2224 O O . ALA A 1 287 ? -6.188 -1.815 2.186 1.00 97.94 287 ALA A O 1
ATOM 2225 N N . LYS A 1 288 ? -4.017 -2.245 2.592 1.00 97.62 288 LYS A N 1
ATOM 2226 C CA . LYS A 1 288 ? -3.942 -1.636 3.923 1.00 97.62 288 LYS A CA 1
ATOM 2227 C C . LYS A 1 288 ? -3.058 -0.402 3.851 1.00 97.62 288 LYS A C 1
ATOM 2229 O O . LYS A 1 288 ? -1.942 -0.482 3.352 1.00 97.62 288 LYS A O 1
ATOM 2234 N N . VAL A 1 289 ? -3.512 0.723 4.389 1.00 98.25 289 VAL A N 1
ATOM 2235 C CA . VAL A 1 289 ? -2.664 1.912 4.552 1.00 98.25 289 VAL A CA 1
ATOM 2236 C C . VAL A 1 289 ? -2.178 1.964 5.991 1.00 98.25 289 VAL A C 1
ATOM 2238 O O . VAL A 1 289 ? -2.985 1.900 6.918 1.00 98.25 289 VAL A O 1
ATOM 2241 N N . LYS A 1 290 ? -0.865 2.076 6.182 1.00 97.44 290 LYS A N 1
ATOM 2242 C CA . LYS A 1 290 ? -0.192 2.061 7.482 1.00 97.44 290 LYS A CA 1
ATOM 2243 C C . LYS A 1 290 ? 0.674 3.298 7.673 1.00 97.44 290 LYS A C 1
ATOM 2245 O O . LYS A 1 290 ? 1.300 3.764 6.728 1.00 97.44 290 LYS A O 1
ATOM 2250 N N . SER A 1 291 ? 0.749 3.766 8.913 1.00 95.06 291 SER A N 1
ATOM 2251 C CA . SER A 1 291 ? 1.732 4.743 9.387 1.00 95.06 291 SER A CA 1
ATOM 2252 C C . SER A 1 291 ? 2.608 4.040 10.423 1.00 95.06 291 SER A C 1
ATOM 2254 O O . SER A 1 291 ? 2.172 3.807 11.553 1.00 95.06 291 SER A O 1
ATOM 2256 N N . GLY A 1 292 ? 3.814 3.628 10.026 1.00 92.50 292 GLY A N 1
ATOM 2257 C CA . GLY A 1 292 ? 4.623 2.692 10.813 1.00 92.50 292 GLY A CA 1
ATOM 2258 C C . GLY A 1 292 ? 3.930 1.329 10.957 1.00 92.50 292 GLY A C 1
ATOM 2259 O O . GLY A 1 292 ? 3.506 0.727 9.970 1.00 92.50 292 GLY A O 1
ATOM 2260 N N . SER A 1 293 ? 3.792 0.836 12.190 1.00 88.81 293 SER A N 1
ATOM 2261 C CA . SER A 1 293 ? 3.073 -0.414 12.490 1.00 88.81 293 SER A CA 1
ATOM 2262 C C . SER A 1 293 ? 1.550 -0.249 12.574 1.00 88.81 293 SER A C 1
ATOM 2264 O O . SER A 1 293 ? 0.828 -1.245 12.568 1.00 88.81 293 SER A O 1
ATOM 2266 N N . THR A 1 294 ? 1.048 0.986 12.624 1.00 90.56 294 THR A N 1
ATOM 2267 C CA . THR A 1 294 ? -0.374 1.279 12.828 1.00 90.56 294 THR A CA 1
ATOM 2268 C C . THR A 1 294 ? -1.148 1.247 11.516 1.00 90.56 294 THR A C 1
ATOM 2270 O O . THR A 1 294 ? -0.801 1.969 10.582 1.00 90.56 294 THR A O 1
ATOM 2273 N N . VAL A 1 295 ? -2.243 0.481 11.453 1.00 94.56 295 VAL A N 1
ATOM 2274 C CA . VAL A 1 295 ? -3.181 0.511 10.319 1.00 94.56 295 VAL A CA 1
ATOM 2275 C C . VAL A 1 295 ? -4.074 1.749 10.433 1.00 94.56 295 VAL A C 1
ATOM 2277 O O . VAL A 1 295 ? -4.677 2.000 11.473 1.00 94.56 295 VAL A O 1
ATOM 2280 N N . LYS A 1 296 ? -4.145 2.524 9.351 1.00 94.31 296 LYS A N 1
ATOM 2281 C CA . LYS A 1 296 ? -4.927 3.764 9.217 1.00 94.31 296 LYS A CA 1
ATOM 2282 C C . LYS A 1 296 ? -6.108 3.604 8.259 1.00 94.31 296 LYS A C 1
ATOM 2284 O O . LYS A 1 296 ? -7.055 4.382 8.313 1.00 94.31 296 LYS A O 1
ATOM 2289 N N . GLY A 1 297 ? -6.074 2.596 7.387 1.00 95.06 297 GLY A N 1
ATOM 2290 C CA . GLY A 1 297 ? -7.204 2.280 6.522 1.00 95.06 297 GLY A CA 1
ATOM 2291 C C . GLY A 1 297 ? -7.131 0.899 5.878 1.00 95.06 297 GLY A C 1
ATOM 2292 O O . GLY A 1 297 ? -6.051 0.327 5.724 1.00 95.06 297 GLY A O 1
ATOM 2293 N N . LEU A 1 298 ? -8.302 0.385 5.513 1.00 95.12 298 LEU A N 1
ATOM 2294 C CA . LEU A 1 298 ? -8.556 -0.900 4.870 1.00 95.12 298 LEU A CA 1
ATOM 2295 C C . LEU A 1 298 ? -9.430 -0.649 3.636 1.00 95.12 298 LEU A C 1
ATOM 2297 O O . LEU A 1 298 ? -10.547 -0.137 3.762 1.00 95.12 298 LEU A O 1
ATOM 2301 N N . PHE A 1 299 ? -8.917 -0.996 2.457 1.00 96.88 299 PHE A N 1
ATOM 2302 C CA . PHE A 1 299 ? -9.508 -0.632 1.171 1.00 96.88 299 PHE A CA 1
ATOM 2303 C C . PHE A 1 299 ? -9.749 -1.862 0.290 1.00 96.88 299 PHE A C 1
ATOM 2305 O O . PHE A 1 299 ? -8.877 -2.730 0.210 1.00 96.88 299 PHE A O 1
ATOM 2312 N N . PRO A 1 300 ? -10.889 -1.930 -0.416 1.00 95.69 300 PRO A N 1
ATOM 2313 C CA . PRO A 1 300 ? -11.234 -3.051 -1.284 1.00 95.69 300 PRO A CA 1
ATOM 2314 C C . PRO A 1 300 ? -10.567 -2.985 -2.663 1.00 95.69 300 PRO A C 1
ATOM 2316 O O . PRO A 1 300 ? -10.607 -3.961 -3.400 1.00 95.69 300 PRO A O 1
ATOM 2319 N N . THR A 1 301 ? -9.944 -1.853 -3.002 1.00 96.50 301 THR A N 1
ATOM 2320 C CA . THR A 1 301 ? -9.218 -1.611 -4.259 1.00 96.50 301 THR A CA 1
ATOM 2321 C C . THR A 1 301 ? -7.970 -0.759 -3.994 1.00 96.50 301 THR A C 1
ATOM 2323 O O . THR A 1 301 ? -7.891 -0.060 -2.976 1.00 96.50 301 THR A O 1
ATOM 2326 N N . ILE A 1 302 ? -6.996 -0.783 -4.905 1.00 98.31 302 ILE A N 1
ATOM 2327 C CA . ILE A 1 302 ? -5.690 -0.120 -4.741 1.00 98.31 302 ILE A CA 1
ATOM 2328 C C . ILE A 1 302 ? -5.812 1.407 -4.847 1.00 98.31 302 ILE A C 1
ATOM 2330 O O . ILE A 1 302 ? -5.253 2.129 -4.018 1.00 98.31 302 ILE A O 1
ATOM 2334 N N . GLN A 1 303 ? -6.549 1.927 -5.836 1.00 97.31 303 GLN A N 1
ATOM 2335 C CA . GLN A 1 303 ? -6.566 3.376 -6.098 1.00 97.31 303 GLN A CA 1
ATOM 2336 C C . GLN A 1 303 ? -7.105 4.222 -4.920 1.00 97.31 303 GLN A C 1
ATOM 2338 O O . GLN A 1 303 ? -6.467 5.217 -4.572 1.00 97.31 303 GLN A O 1
ATOM 2343 N N . PRO A 1 304 ? -8.212 3.860 -4.238 1.00 96.56 304 PRO A N 1
ATOM 2344 C CA . PRO A 1 304 ? -8.662 4.578 -3.044 1.00 96.56 304 PRO A CA 1
ATOM 2345 C C . PRO A 1 304 ? -7.639 4.571 -1.902 1.00 96.56 304 PRO A C 1
ATOM 2347 O O . PRO A 1 304 ? -7.521 5.571 -1.196 1.00 96.56 304 PRO A O 1
ATOM 2350 N N . ALA A 1 305 ? -6.859 3.494 -1.753 1.00 98.38 305 ALA A N 1
ATOM 2351 C CA . ALA A 1 305 ? -5.780 3.442 -0.770 1.00 98.38 305 ALA A CA 1
ATOM 2352 C C . ALA A 1 305 ? -4.667 4.450 -1.099 1.00 98.38 305 ALA A C 1
ATOM 2354 O O . ALA A 1 305 ? -4.192 5.152 -0.207 1.00 98.38 305 ALA A O 1
ATOM 2355 N N . ILE A 1 306 ? -4.299 4.581 -2.381 1.00 98.38 306 ILE A N 1
ATOM 2356 C CA . ILE A 1 306 ? -3.354 5.605 -2.858 1.00 98.38 306 ILE A CA 1
ATOM 2357 C C . ILE A 1 306 ? -3.899 7.014 -2.612 1.00 98.38 306 ILE A C 1
ATOM 2359 O O . ILE A 1 306 ? -3.179 7.884 -2.117 1.00 98.38 306 ILE A O 1
ATOM 2363 N N . ASN A 1 307 ? -5.178 7.242 -2.917 1.00 97.31 307 ASN A N 1
ATOM 2364 C CA . ASN A 1 307 ? -5.814 8.543 -2.727 1.00 97.31 307 ASN A CA 1
ATOM 2365 C C . ASN A 1 307 ? -5.805 8.952 -1.245 1.00 97.31 307 ASN A C 1
ATOM 2367 O O . ASN A 1 307 ? -5.481 10.102 -0.942 1.00 97.31 307 ASN A O 1
ATOM 2371 N N . PHE A 1 308 ? -6.079 8.007 -0.339 1.00 96.81 308 PHE A N 1
ATOM 2372 C CA . PHE A 1 308 ? -6.069 8.223 1.109 1.00 96.81 308 PHE A CA 1
ATOM 2373 C C . PHE A 1 308 ? -4.662 8.397 1.699 1.00 96.81 308 PHE A C 1
ATOM 2375 O O . PHE A 1 308 ? -4.494 9.114 2.680 1.00 96.81 308 PHE A O 1
ATOM 2382 N N . ALA A 1 309 ? -3.644 7.742 1.139 1.00 97.81 309 ALA A N 1
ATOM 2383 C CA . ALA A 1 309 ? -2.308 7.750 1.717 1.00 97.81 309 ALA A CA 1
ATOM 2384 C C . ALA A 1 309 ? -1.684 9.160 1.769 1.00 97.81 309 ALA A C 1
ATOM 2386 O O . ALA A 1 309 ? -1.708 9.917 0.794 1.00 97.81 309 ALA A O 1
ATOM 2387 N N . SER A 1 310 ? -1.082 9.472 2.916 1.00 95.88 310 SER A N 1
ATOM 2388 C CA . SER A 1 310 ? -0.322 10.693 3.188 1.00 95.88 310 SER A CA 1
ATOM 2389 C C . SER A 1 310 ? 1.178 10.395 3.234 1.00 95.88 310 SER A C 1
ATOM 2391 O O . SER A 1 310 ? 1.589 9.236 3.295 1.00 95.88 310 SER A O 1
ATOM 2393 N N . SER A 1 311 ? 1.999 11.447 3.220 1.00 97.31 311 SER A N 1
ATOM 2394 C CA . SER A 1 311 ? 3.458 11.330 3.327 1.00 97.31 311 SER A CA 1
ATOM 2395 C C . SER A 1 311 ? 3.878 10.506 4.549 1.00 97.31 311 SER A C 1
ATOM 2397 O O . SER A 1 311 ? 3.412 10.758 5.658 1.00 97.31 311 SER A O 1
ATOM 2399 N N . GLY A 1 312 ? 4.778 9.543 4.342 1.00 96.94 312 GLY A N 1
ATOM 2400 C CA . GLY A 1 312 ? 5.258 8.593 5.349 1.00 96.94 312 GLY A CA 1
ATOM 2401 C C . GLY A 1 312 ? 4.447 7.294 5.433 1.00 96.94 312 GLY A C 1
ATOM 2402 O O . GLY A 1 312 ? 4.848 6.375 6.150 1.00 96.94 312 GLY A O 1
ATOM 2403 N N . ASN A 1 313 ? 3.327 7.182 4.710 1.00 98.25 313 ASN A N 1
ATOM 2404 C CA . ASN A 1 313 ? 2.500 5.981 4.751 1.00 98.25 313 ASN A CA 1
ATOM 2405 C C . ASN A 1 313 ? 3.050 4.850 3.870 1.00 98.25 313 ASN A C 1
ATOM 2407 O O . ASN A 1 313 ? 3.624 5.057 2.801 1.00 98.25 313 ASN A O 1
ATOM 2411 N N . THR A 1 314 ? 2.772 3.621 4.301 1.00 98.62 314 THR A N 1
ATOM 2412 C CA . THR A 1 314 ? 2.946 2.399 3.512 1.00 98.62 314 THR A CA 1
ATOM 2413 C C . THR A 1 314 ? 1.585 1.852 3.099 1.00 98.62 314 THR A C 1
ATOM 2415 O O . THR A 1 314 ? 0.716 1.638 3.940 1.00 98.62 314 THR A O 1
ATOM 2418 N N . ILE A 1 315 ? 1.405 1.612 1.808 1.00 98.75 315 ILE A N 1
ATOM 2419 C CA . ILE A 1 315 ? 0.281 0.914 1.199 1.00 98.75 315 ILE A CA 1
ATOM 2420 C C . ILE A 1 315 ? 0.719 -0.536 0.996 1.00 98.75 315 ILE A C 1
ATOM 2422 O O . ILE A 1 315 ? 1.545 -0.842 0.139 1.00 98.75 315 ILE A O 1
ATOM 2426 N N . GLU A 1 316 ? 0.189 -1.424 1.823 1.00 98.44 316 GLU A N 1
ATOM 2427 C CA . GLU A 1 316 ? 0.486 -2.850 1.827 1.00 98.44 316 GLU A CA 1
ATOM 2428 C C . GLU A 1 316 ? -0.641 -3.601 1.108 1.00 98.44 316 GLU A C 1
ATOM 2430 O O . GLU A 1 316 ? -1.779 -3.638 1.585 1.00 98.44 316 GLU A O 1
ATOM 2435 N N . LEU A 1 317 ? -0.335 -4.177 -0.052 1.00 98.19 317 LEU A N 1
ATOM 2436 C CA . LEU A 1 317 ? -1.272 -4.984 -0.829 1.00 98.19 317 LEU A CA 1
ATOM 2437 C C . LEU A 1 317 ? -1.413 -6.374 -0.210 1.00 98.19 317 LEU A C 1
ATOM 2439 O O . LEU A 1 317 ? -0.449 -6.919 0.333 1.00 98.19 317 LEU A O 1
ATOM 2443 N N . VAL A 1 318 ? -2.603 -6.967 -0.300 1.00 96.31 318 VAL A N 1
ATOM 2444 C CA . VAL A 1 318 ? -2.794 -8.376 0.065 1.00 96.31 318 VAL A CA 1
ATOM 2445 C C . VAL A 1 318 ? -2.292 -9.301 -1.049 1.00 96.31 318 VAL A C 1
ATOM 2447 O O . VAL A 1 318 ? -2.172 -8.904 -2.209 1.00 96.31 318 VAL A O 1
ATOM 2450 N N . SER A 1 319 ? -2.024 -10.558 -0.700 1.00 96.69 319 SER A N 1
ATOM 2451 C CA . SER A 1 319 ? -1.623 -11.599 -1.650 1.00 96.69 319 SER A CA 1
ATOM 2452 C C . SER A 1 319 ? -2.783 -11.984 -2.576 1.00 96.69 319 SER A C 1
ATOM 2454 O O . SER A 1 319 ? -3.625 -12.799 -2.200 1.00 96.69 319 SER A O 1
ATOM 2456 N N . THR A 1 320 ? -2.827 -11.415 -3.780 1.00 96.31 320 THR A N 1
ATOM 2457 C CA . THR A 1 320 ? -3.731 -11.821 -4.867 1.00 96.31 320 THR A CA 1
ATOM 2458 C C . THR A 1 320 ? -3.250 -11.260 -6.215 1.00 96.31 320 THR A C 1
ATOM 2460 O O . THR A 1 320 ? -2.217 -10.591 -6.301 1.00 96.31 320 THR A O 1
ATOM 2463 N N . THR A 1 321 ? -4.008 -11.530 -7.278 1.00 96.25 321 THR A N 1
ATOM 2464 C CA . THR A 1 321 ? -3.842 -10.906 -8.593 1.00 96.25 321 THR A CA 1
ATOM 2465 C C . THR A 1 321 ? -4.833 -9.758 -8.777 1.00 96.25 321 THR A C 1
ATOM 2467 O O . THR A 1 321 ? -6.040 -9.938 -8.628 1.00 96.25 321 THR A O 1
ATOM 2470 N N . TYR A 1 322 ? -4.327 -8.588 -9.151 1.00 96.62 322 TYR A N 1
ATOM 2471 C CA . TYR A 1 322 ? -5.088 -7.365 -9.379 1.00 96.62 322 TYR A CA 1
ATOM 2472 C C . TYR A 1 322 ? -5.164 -7.046 -10.867 1.00 96.62 322 TYR A C 1
ATOM 2474 O O . TYR A 1 322 ? -4.159 -7.106 -11.572 1.00 96.62 322 TYR A O 1
ATOM 2482 N N . SER A 1 323 ? -6.346 -6.634 -11.324 1.00 93.62 323 SER A N 1
ATOM 2483 C CA . SER A 1 323 ? -6.577 -6.137 -12.691 1.00 93.62 323 SER A CA 1
ATOM 2484 C C . SER A 1 323 ? -6.797 -4.618 -12.730 1.00 93.62 323 SER A C 1
ATOM 2486 O O . SER A 1 323 ? -7.357 -4.094 -13.686 1.00 93.62 323 SER A O 1
ATOM 2488 N N . GLU A 1 324 ? -6.398 -3.908 -11.672 1.00 92.19 324 GLU A N 1
ATOM 2489 C CA . GLU A 1 324 ? -6.414 -2.443 -11.609 1.00 92.19 324 GLU A CA 1
ATOM 2490 C C . GLU A 1 324 ? -5.166 -1.855 -12.283 1.00 92.19 324 GLU A C 1
ATOM 2492 O O . GLU A 1 324 ? -4.108 -2.481 -12.265 1.00 92.19 324 GLU A O 1
ATOM 2497 N N . SER A 1 325 ? -5.276 -0.632 -12.815 1.00 90.94 325 SER A N 1
ATOM 2498 C CA . SER A 1 325 ? -4.151 0.179 -13.320 1.00 90.94 325 SER A CA 1
ATOM 2499 C C . SER A 1 325 ? -3.931 1.389 -12.400 1.00 90.94 325 SER A C 1
ATOM 2501 O O . SER A 1 325 ? -4.380 2.491 -12.724 1.00 90.94 325 SER A O 1
ATOM 2503 N N . PRO A 1 326 ? -3.350 1.198 -11.203 1.00 95.44 326 PRO A N 1
ATOM 2504 C CA . PRO A 1 326 ? -3.226 2.260 -10.218 1.00 95.44 326 PRO A CA 1
ATOM 2505 C C . PRO A 1 326 ? -2.318 3.396 -10.700 1.00 95.44 326 PRO A C 1
ATOM 2507 O O . PRO A 1 326 ? -1.354 3.196 -11.444 1.00 95.44 326 PRO A O 1
ATOM 2510 N N . SER A 1 327 ? -2.608 4.598 -10.208 1.00 96.69 327 SER A N 1
ATOM 2511 C CA . SER A 1 327 ? -1.827 5.804 -10.453 1.00 96.69 327 SER A CA 1
ATOM 2512 C C . SER A 1 327 ? -1.473 6.522 -9.152 1.00 96.69 327 SER A C 1
ATOM 2514 O O . SER A 1 327 ? -2.326 6.726 -8.285 1.00 96.69 327 SER A O 1
ATOM 2516 N N . ILE A 1 328 ? -0.208 6.920 -9.020 1.00 97.81 328 ILE A N 1
ATOM 2517 C CA . ILE A 1 328 ? 0.308 7.742 -7.921 1.00 97.81 328 ILE A CA 1
ATOM 2518 C C . ILE A 1 328 ? 0.660 9.108 -8.511 1.00 97.81 328 ILE A C 1
ATOM 2520 O O . ILE A 1 328 ? 1.687 9.260 -9.169 1.00 97.81 328 ILE A O 1
ATOM 2524 N N . SER A 1 329 ? -0.200 10.103 -8.294 1.00 96.44 329 SER A N 1
ATOM 2525 C CA . SER A 1 329 ? 0.022 11.464 -8.790 1.00 96.44 329 SER A CA 1
ATOM 2526 C C . SER A 1 329 ? 0.065 12.475 -7.658 1.00 96.44 329 SER A C 1
ATOM 2528 O O . SER A 1 329 ? -0.799 12.447 -6.784 1.00 96.44 329 SER A O 1
ATOM 2530 N N . SER A 1 330 ? 1.019 13.407 -7.715 1.00 95.62 330 SER A N 1
ATOM 2531 C CA . SER A 1 330 ? 1.118 14.524 -6.765 1.00 95.62 330 SER A CA 1
ATOM 2532 C C . SER A 1 330 ? 1.214 14.067 -5.305 1.00 95.62 330 SER A C 1
ATOM 2534 O O . SER A 1 330 ? 0.642 14.682 -4.404 1.00 95.62 330 SER A O 1
ATOM 2536 N N . LYS A 1 331 ? 1.928 12.961 -5.067 1.00 97.25 331 LYS A N 1
ATOM 2537 C CA . LYS A 1 331 ? 2.168 12.394 -3.736 1.00 97.25 331 LYS A CA 1
ATOM 2538 C C . LYS A 1 331 ? 3.661 12.369 -3.429 1.00 97.25 331 LYS A C 1
ATOM 2540 O O . LYS A 1 331 ? 4.491 12.335 -4.335 1.00 97.25 331 LYS A O 1
ATOM 2545 N N . SER A 1 332 ? 4.005 12.345 -2.146 1.00 97.69 332 SER A N 1
ATOM 2546 C CA . SER A 1 332 ? 5.393 12.228 -1.713 1.00 97.69 332 SER A CA 1
ATOM 2547 C C . SER A 1 332 ? 5.575 11.256 -0.555 1.00 97.69 332 SER A C 1
ATOM 2549 O O . SER A 1 332 ? 4.673 11.102 0.266 1.00 97.69 332 SER A O 1
ATOM 2551 N N . ASN A 1 333 ? 6.744 10.612 -0.486 1.00 98.00 333 ASN A N 1
ATOM 2552 C CA . ASN A 1 333 ? 7.154 9.712 0.601 1.00 98.00 333 ASN A CA 1
ATOM 2553 C C . ASN A 1 333 ? 6.149 8.572 0.858 1.00 98.00 333 ASN A C 1
ATOM 2555 O O . ASN A 1 333 ? 5.752 8.340 2.001 1.00 98.00 333 ASN A O 1
ATOM 2559 N N . ILE A 1 334 ? 5.699 7.892 -0.198 1.00 98.25 334 ILE A N 1
ATOM 2560 C CA . ILE A 1 334 ? 4.776 6.752 -0.098 1.00 98.25 334 ILE A CA 1
ATOM 2561 C C . ILE A 1 334 ? 5.500 5.472 -0.498 1.00 98.25 334 ILE A C 1
ATOM 2563 O O . ILE A 1 334 ? 6.174 5.426 -1.527 1.00 98.25 334 ILE A O 1
ATOM 2567 N N . THR A 1 335 ? 5.279 4.410 0.270 1.00 98.62 335 THR A N 1
ATOM 2568 C CA . THR A 1 335 ? 5.696 3.052 -0.094 1.00 98.62 335 THR A CA 1
ATOM 2569 C C . THR A 1 335 ? 4.486 2.246 -0.551 1.00 98.62 335 THR A C 1
ATOM 2571 O O . THR A 1 335 ? 3.516 2.146 0.186 1.00 98.62 335 THR A O 1
ATOM 2574 N N . LEU A 1 336 ? 4.540 1.633 -1.729 1.00 98.56 336 LEU A N 1
ATOM 2575 C CA . LEU A 1 336 ? 3.599 0.631 -2.224 1.00 98.56 336 LEU A CA 1
ATOM 2576 C C . LEU A 1 336 ? 4.303 -0.733 -2.224 1.00 98.56 336 LEU A C 1
ATOM 2578 O O . LEU A 1 336 ? 5.288 -0.930 -2.931 1.00 98.56 336 LEU A O 1
ATOM 2582 N N . THR A 1 337 ? 3.827 -1.680 -1.423 1.00 98.38 337 THR A N 1
ATOM 2583 C CA . THR A 1 337 ? 4.499 -2.975 -1.234 1.00 98.38 337 THR A CA 1
ATOM 2584 C C . THR A 1 337 ? 3.519 -4.137 -1.310 1.00 98.38 337 THR A C 1
ATOM 2586 O O . THR A 1 337 ? 2.377 -4.023 -0.864 1.00 98.38 337 THR A O 1
ATOM 2589 N N . GLY A 1 338 ? 3.958 -5.254 -1.883 1.00 97.69 338 GLY A N 1
ATOM 2590 C CA . GLY A 1 338 ? 3.221 -6.514 -1.908 1.00 97.69 338 GLY A CA 1
ATOM 2591 C C . GLY A 1 338 ? 3.692 -7.489 -0.832 1.00 97.69 338 GLY A C 1
ATOM 2592 O O . GLY A 1 338 ? 4.606 -7.202 -0.061 1.00 97.69 338 GLY A O 1
ATOM 2593 N N . GLN A 1 339 ? 3.079 -8.672 -0.811 1.00 95.56 339 GLN A N 1
ATOM 2594 C CA . GLN A 1 339 ? 3.444 -9.802 0.059 1.00 95.56 339 GLN A CA 1
ATOM 2595 C C . GLN A 1 339 ? 4.462 -10.758 -0.592 1.00 95.56 339 GLN A C 1
ATOM 2597 O O . GLN A 1 339 ? 4.633 -11.888 -0.133 1.00 95.56 339 GLN A O 1
ATOM 2602 N N . GLY A 1 340 ? 5.087 -10.361 -1.705 1.00 93.94 340 GLY A N 1
ATOM 2603 C CA . GLY A 1 340 ? 6.049 -11.168 -2.453 1.00 93.94 340 GLY A CA 1
ATOM 2604 C C . GLY A 1 340 ? 5.744 -11.277 -3.950 1.00 93.94 340 GLY A C 1
ATOM 2605 O O . GLY A 1 340 ? 4.599 -11.212 -4.399 1.00 93.94 340 GLY A O 1
ATOM 2606 N N . ILE A 1 341 ? 6.801 -11.503 -4.736 1.00 90.94 341 ILE A N 1
ATOM 2607 C CA . ILE A 1 341 ? 6.755 -11.571 -6.208 1.00 90.94 341 ILE A CA 1
ATOM 2608 C C . ILE A 1 341 ? 5.925 -12.741 -6.769 1.00 90.94 341 ILE A C 1
ATOM 2610 O O . ILE A 1 341 ? 5.556 -12.724 -7.938 1.00 90.94 341 ILE A O 1
ATOM 2614 N N . SER A 1 342 ? 5.650 -13.775 -5.972 1.00 90.25 342 SER A N 1
ATOM 2615 C CA . SER A 1 342 ? 4.823 -14.927 -6.366 1.00 90.25 342 SER A CA 1
ATOM 2616 C C . SER A 1 342 ? 3.378 -14.836 -5.872 1.00 90.25 342 SER A C 1
ATOM 2618 O O . SER A 1 342 ? 2.533 -15.595 -6.335 1.00 90.25 342 SER A O 1
ATOM 2620 N N . SER A 1 343 ? 3.100 -13.933 -4.931 1.00 94.81 343 SER A N 1
ATOM 2621 C CA . SER A 1 343 ? 1.845 -13.881 -4.176 1.00 94.81 343 SER A CA 1
ATOM 2622 C C . SER A 1 343 ? 1.016 -12.640 -4.512 1.00 94.81 343 SER A C 1
ATOM 2624 O O . SER A 1 343 ? -0.210 -12.690 -4.511 1.00 94.81 343 SER A O 1
ATOM 2626 N N . THR A 1 344 ? 1.678 -11.527 -4.841 1.00 97.38 344 THR A N 1
ATOM 2627 C CA . THR A 1 344 ? 1.048 -10.250 -5.200 1.00 97.38 344 THR A CA 1
ATOM 2628 C C . THR A 1 344 ? 1.374 -9.916 -6.649 1.00 97.38 344 THR A C 1
ATOM 2630 O O . THR A 1 344 ? 2.534 -9.664 -6.980 1.00 97.38 344 THR A O 1
ATOM 2633 N N . VAL A 1 345 ? 0.360 -9.911 -7.515 1.00 95.25 345 VAL A N 1
ATOM 2634 C CA . VAL A 1 345 ? 0.519 -9.691 -8.960 1.00 95.25 345 VAL A CA 1
ATOM 2635 C C . VAL A 1 345 ? -0.349 -8.519 -9.406 1.00 95.25 345 VAL A C 1
ATOM 2637 O O . VAL A 1 345 ? -1.563 -8.566 -9.254 1.00 95.25 345 VAL A O 1
ATOM 2640 N N . LEU A 1 346 ? 0.246 -7.487 -9.997 1.00 95.44 346 LEU A N 1
ATOM 2641 C CA . LEU A 1 346 ? -0.473 -6.414 -10.683 1.00 95.44 346 LEU A CA 1
ATOM 2642 C C . LEU A 1 346 ? -0.430 -6.686 -12.190 1.00 95.44 346 LEU A C 1
ATOM 2644 O O . LEU A 1 346 ? 0.646 -6.684 -12.793 1.00 95.44 346 LEU A O 1
ATOM 2648 N N . ASN A 1 347 ? -1.585 -6.972 -12.794 1.00 88.69 347 ASN A N 1
ATOM 2649 C CA . ASN A 1 347 ? -1.654 -7.327 -14.213 1.00 88.69 347 ASN A CA 1
ATOM 2650 C C . ASN A 1 347 ? -1.503 -6.128 -15.144 1.00 88.69 347 ASN A C 1
ATOM 2652 O O . ASN A 1 347 ? -0.985 -6.283 -16.248 1.00 88.69 347 ASN A O 1
ATOM 2656 N N . ASN A 1 348 ? -1.930 -4.948 -14.704 1.00 86.75 348 ASN A N 1
ATOM 2657 C CA . ASN A 1 348 ? -1.812 -3.737 -15.501 1.00 86.75 348 ASN A CA 1
ATOM 2658 C C . ASN A 1 348 ? -0.655 -2.858 -15.017 1.00 86.75 348 ASN A C 1
ATOM 2660 O O . ASN A 1 348 ? 0.010 -3.155 -14.026 1.00 86.75 348 ASN A O 1
ATOM 2664 N N . GLY A 1 349 ? -0.364 -1.805 -15.782 1.00 82.25 349 GLY A N 1
ATOM 2665 C CA . GLY A 1 349 ? 0.760 -0.919 -15.501 1.00 82.25 349 GLY A CA 1
ATOM 2666 C C . GLY A 1 349 ? 0.545 -0.076 -14.245 1.00 82.25 349 GLY A C 1
ATOM 2667 O O . GLY A 1 349 ? -0.584 0.122 -13.791 1.00 82.25 349 GLY A O 1
ATOM 2668 N N . LEU A 1 350 ? 1.647 0.452 -13.719 1.00 93.06 350 LEU A N 1
ATOM 2669 C CA . LEU A 1 350 ? 1.656 1.443 -12.644 1.00 93.06 350 LEU A CA 1
ATOM 2670 C C . LEU A 1 350 ? 2.111 2.783 -13.223 1.00 93.06 350 LEU A C 1
ATOM 2672 O O . LEU A 1 350 ? 3.191 2.873 -13.810 1.00 93.06 350 LEU A O 1
ATOM 2676 N N . TYR A 1 351 ? 1.302 3.822 -13.040 1.00 93.94 351 TYR A N 1
ATOM 2677 C CA . TYR A 1 351 ? 1.624 5.169 -13.505 1.00 93.94 351 TYR A CA 1
ATOM 2678 C C . TYR A 1 351 ? 1.970 6.078 -12.322 1.00 93.94 351 TYR A C 1
ATOM 2680 O O . TYR A 1 351 ? 1.173 6.237 -11.400 1.00 93.94 351 TYR A O 1
ATOM 2688 N N . ILE A 1 352 ? 3.151 6.686 -12.329 1.00 96.56 352 ILE A N 1
ATOM 2689 C CA . ILE A 1 352 ? 3.617 7.591 -11.276 1.00 96.56 352 ILE A CA 1
ATOM 2690 C C . ILE A 1 352 ? 3.933 8.937 -11.924 1.00 96.56 352 ILE A C 1
ATOM 2692 O O . ILE A 1 352 ? 4.726 9.005 -12.858 1.00 96.56 352 ILE A O 1
ATOM 2696 N N . SER A 1 353 ? 3.327 10.021 -11.446 1.00 94.50 353 SER A N 1
ATOM 2697 C CA . SER A 1 353 ? 3.546 11.352 -12.021 1.00 94.50 353 SER A CA 1
ATOM 2698 C C . SER A 1 353 ? 3.646 12.443 -10.973 1.00 94.50 353 SER A C 1
ATOM 2700 O O . SER A 1 353 ? 2.950 12.392 -9.958 1.00 94.50 353 SER A O 1
ATOM 2702 N N . ASN A 1 354 ? 4.472 13.460 -11.225 1.00 90.50 354 ASN A N 1
ATOM 2703 C CA . ASN A 1 354 ? 4.583 14.653 -10.373 1.00 90.50 354 ASN A CA 1
ATOM 2704 C C . ASN A 1 354 ? 4.737 14.302 -8.881 1.00 90.50 354 ASN A C 1
ATOM 2706 O O . ASN A 1 354 ? 4.106 14.910 -8.021 1.00 90.50 354 ASN A O 1
ATOM 2710 N N . SER A 1 355 ? 5.483 13.239 -8.591 1.00 97.00 355 SER A N 1
ATOM 2711 C CA . SER A 1 355 ? 5.557 12.620 -7.266 1.00 97.00 355 SER A CA 1
ATOM 2712 C C . SER A 1 355 ? 7.007 12.450 -6.845 1.00 97.00 355 SER A C 1
ATOM 2714 O O . SER A 1 355 ? 7.884 12.303 -7.700 1.00 97.00 355 SER A O 1
ATOM 2716 N N . SER A 1 356 ? 7.258 12.456 -5.537 1.00 98.12 356 SER A N 1
ATOM 2717 C CA . SER A 1 356 ? 8.613 12.351 -4.996 1.00 98.12 356 SER A CA 1
ATOM 2718 C C . SER A 1 356 ? 8.776 11.261 -3.939 1.00 98.12 356 SER A C 1
ATOM 2720 O O . SER A 1 356 ? 7.859 10.977 -3.177 1.00 98.12 356 SER A O 1
ATOM 2722 N N . ASN A 1 357 ? 9.952 10.637 -3.868 1.00 98.06 357 ASN A N 1
ATOM 2723 C CA . ASN A 1 357 ? 10.290 9.612 -2.876 1.00 98.06 357 ASN A CA 1
ATOM 2724 C C . ASN A 1 357 ? 9.242 8.483 -2.814 1.00 98.06 357 ASN A C 1
ATOM 2726 O O . ASN A 1 357 ? 8.707 8.168 -1.750 1.00 98.06 357 ASN A O 1
ATOM 2730 N N . ILE A 1 358 ? 8.895 7.917 -3.972 1.00 98.62 358 ILE A N 1
ATOM 2731 C CA . ILE A 1 358 ? 7.934 6.812 -4.072 1.00 98.62 358 ILE A CA 1
ATOM 2732 C C . ILE A 1 358 ? 8.700 5.497 -4.099 1.00 98.62 358 ILE A C 1
ATOM 2734 O O . ILE A 1 358 ? 9.575 5.317 -4.939 1.00 98.62 358 ILE A O 1
ATOM 2738 N N . SER A 1 359 ? 8.360 4.560 -3.220 1.00 98.31 359 SER A N 1
ATOM 2739 C CA . SER A 1 359 ? 8.938 3.216 -3.225 1.00 98.31 359 SER A CA 1
ATOM 2740 C C . SER A 1 359 ? 7.910 2.190 -3.693 1.00 98.31 359 SER A C 1
ATOM 2742 O O . SER A 1 359 ? 6.776 2.202 -3.225 1.00 98.31 359 SER A O 1
ATOM 2744 N N . VAL A 1 360 ? 8.299 1.294 -4.598 1.00 98.12 360 VAL A N 1
ATOM 2745 C CA . VAL A 1 360 ? 7.494 0.164 -5.078 1.00 98.12 360 VAL A CA 1
ATOM 2746 C C . VAL A 1 360 ? 8.296 -1.117 -4.874 1.00 98.12 360 VAL A C 1
ATOM 2748 O O . VAL A 1 360 ? 9.441 -1.199 -5.324 1.00 98.12 360 VAL A O 1
ATOM 2751 N N . SER A 1 361 ? 7.739 -2.113 -4.177 1.00 97.12 361 SER A N 1
ATOM 2752 C CA . SER A 1 361 ? 8.484 -3.351 -3.906 1.00 97.12 361 SER A CA 1
ATOM 2753 C C . SER A 1 361 ? 7.649 -4.607 -3.653 1.00 97.12 361 SER A C 1
ATOM 2755 O O . SER A 1 361 ? 6.440 -4.548 -3.430 1.00 97.12 361 SER A O 1
ATOM 2757 N N . ASN A 1 362 ? 8.324 -5.763 -3.664 1.00 95.81 362 ASN A N 1
ATOM 2758 C CA . ASN A 1 362 ? 7.803 -7.066 -3.234 1.00 95.81 362 ASN A CA 1
ATOM 2759 C C . ASN A 1 362 ? 6.539 -7.525 -3.977 1.00 95.81 362 ASN A C 1
ATOM 2761 O O . ASN A 1 362 ? 5.627 -8.095 -3.377 1.00 95.81 362 ASN A O 1
ATOM 2765 N N . MET A 1 363 ? 6.468 -7.288 -5.286 1.00 95.38 363 MET A N 1
ATOM 2766 C CA . MET A 1 363 ? 5.349 -7.733 -6.117 1.00 95.38 363 MET A CA 1
ATOM 2767 C C . MET A 1 363 ? 5.793 -8.058 -7.541 1.00 95.38 363 MET A C 1
ATOM 2769 O O . MET A 1 363 ? 6.893 -7.708 -7.976 1.00 95.38 363 MET A O 1
ATOM 2773 N N . ARG A 1 364 ? 4.929 -8.750 -8.278 1.00 93.81 364 ARG A N 1
ATOM 2774 C CA . ARG A 1 364 ? 5.079 -8.950 -9.718 1.00 93.81 364 ARG A CA 1
ATOM 2775 C C . ARG A 1 364 ? 4.233 -7.933 -10.475 1.00 93.81 364 ARG A C 1
ATOM 2777 O O . ARG A 1 364 ? 3.051 -7.780 -10.189 1.00 93.81 364 ARG A O 1
ATOM 2784 N N . LEU A 1 365 ? 4.842 -7.271 -11.450 1.00 91.69 365 LEU A N 1
ATOM 2785 C CA . LEU A 1 365 ? 4.242 -6.230 -12.280 1.00 91.69 365 LEU A CA 1
ATOM 2786 C C . LEU A 1 365 ? 4.247 -6.742 -13.725 1.00 91.69 365 LEU A C 1
ATOM 2788 O O . LEU A 1 365 ? 5.271 -6.704 -14.399 1.00 91.69 365 LEU A O 1
ATOM 2792 N N . ASN A 1 366 ? 3.126 -7.288 -14.199 1.00 87.56 366 ASN A N 1
ATOM 2793 C CA . ASN A 1 366 ? 3.049 -7.923 -15.527 1.00 87.56 366 ASN A CA 1
ATOM 2794 C C . ASN A 1 366 ? 2.975 -6.917 -16.684 1.00 87.56 366 ASN A C 1
ATOM 2796 O O . ASN A 1 366 ? 2.828 -7.308 -17.840 1.00 87.56 366 ASN A O 1
ATOM 2800 N N . ASN A 1 367 ? 3.060 -5.627 -16.386 1.00 85.44 367 ASN A N 1
ATOM 2801 C CA . ASN A 1 367 ? 2.981 -4.565 -17.366 1.00 85.44 367 ASN A CA 1
ATOM 2802 C C . ASN A 1 367 ? 3.883 -3.401 -16.939 1.00 85.44 367 ASN A C 1
ATOM 2804 O O . ASN A 1 367 ? 4.428 -3.387 -15.835 1.00 85.44 367 ASN A O 1
ATOM 2808 N N . THR A 1 368 ? 4.086 -2.457 -17.847 1.00 83.81 368 THR A N 1
ATOM 2809 C CA . THR A 1 368 ? 5.084 -1.399 -17.723 1.00 83.81 368 THR A CA 1
ATOM 2810 C C . THR A 1 368 ? 4.800 -0.448 -16.566 1.00 83.81 368 THR A C 1
ATOM 2812 O O . THR A 1 368 ? 3.659 -0.048 -16.321 1.00 83.81 368 THR A O 1
ATOM 2815 N N . ILE A 1 369 ? 5.868 -0.026 -15.892 1.00 90.69 369 ILE A N 1
ATOM 2816 C CA . ILE A 1 369 ? 5.843 1.099 -14.960 1.00 90.69 369 ILE A CA 1
ATOM 2817 C C . ILE A 1 369 ? 6.198 2.361 -15.738 1.00 90.69 369 ILE A C 1
ATOM 2819 O O . ILE A 1 369 ? 7.170 2.375 -16.488 1.00 90.69 369 ILE A O 1
ATOM 2823 N N . SER A 1 370 ? 5.426 3.425 -15.568 1.00 89.38 370 SER A N 1
ATOM 2824 C CA . SER A 1 370 ? 5.713 4.722 -16.184 1.00 89.38 370 SER A CA 1
ATOM 2825 C C . SER A 1 370 ? 5.907 5.782 -15.112 1.00 89.38 370 SER A C 1
ATOM 2827 O O . SER A 1 370 ? 5.054 5.933 -14.240 1.00 89.38 370 SER A O 1
ATOM 2829 N N . THR A 1 371 ? 7.002 6.530 -15.192 1.00 89.88 371 THR A N 1
ATOM 2830 C CA . THR A 1 371 ? 7.299 7.671 -14.323 1.00 89.88 371 THR A CA 1
ATOM 2831 C C . THR A 1 371 ? 7.367 8.947 -15.151 1.00 89.88 371 THR A C 1
ATOM 2833 O O . THR A 1 371 ? 8.050 8.981 -16.173 1.00 89.88 371 THR A O 1
ATOM 2836 N N . VAL A 1 372 ? 6.673 10.001 -14.726 1.00 90.56 372 VAL A N 1
ATOM 2837 C CA . VAL A 1 372 ? 6.634 11.287 -15.437 1.00 90.56 372 VAL A CA 1
ATOM 2838 C C . VAL A 1 372 ? 6.905 12.428 -14.468 1.00 90.56 372 VAL A C 1
ATOM 2840 O O . VAL A 1 372 ? 6.115 12.669 -13.553 1.00 90.56 372 VAL A O 1
ATOM 2843 N N . SER A 1 373 ? 7.998 13.158 -14.695 1.00 89.00 373 SER A N 1
ATOM 2844 C CA . SER A 1 373 ? 8.377 14.325 -13.886 1.00 89.00 373 SER A CA 1
ATOM 2845 C C . SER A 1 373 ? 8.418 14.008 -12.384 1.00 89.00 373 SER A C 1
ATOM 2847 O O . SER A 1 373 ? 7.890 14.748 -11.553 1.00 89.00 373 SER A O 1
ATOM 2849 N N . CYS A 1 374 ? 9.002 12.861 -12.036 1.00 94.38 374 CYS A N 1
ATOM 2850 C CA . CYS A 1 374 ? 9.142 12.418 -10.654 1.00 94.38 374 CYS A CA 1
ATOM 2851 C C . CYS A 1 374 ? 10.527 12.742 -10.078 1.00 94.38 374 CYS A C 1
ATOM 2853 O O . CYS A 1 374 ? 11.471 13.058 -10.801 1.00 94.38 374 CYS A O 1
ATOM 2855 N N . GLN A 1 375 ? 10.663 12.621 -8.759 1.00 97.31 375 GLN A N 1
ATOM 2856 C CA . GLN A 1 375 ? 11.955 12.695 -8.077 1.00 97.31 375 GLN A CA 1
ATOM 2857 C C . GLN A 1 375 ? 12.107 11.532 -7.095 1.00 97.31 375 GLN A C 1
ATOM 2859 O O . GLN A 1 375 ? 11.330 11.417 -6.157 1.00 97.31 375 GLN A O 1
ATOM 2864 N N . GLY A 1 376 ? 13.113 10.680 -7.260 1.00 96.44 376 GLY A N 1
ATOM 2865 C CA . GLY A 1 376 ? 13.401 9.618 -6.295 1.00 96.44 376 GLY A CA 1
ATOM 2866 C C . GLY A 1 376 ? 12.358 8.497 -6.281 1.00 96.44 376 GLY A C 1
ATOM 2867 O O . GLY A 1 376 ? 11.928 8.075 -5.208 1.00 96.44 376 GLY A O 1
ATOM 2868 N N . VAL A 1 377 ? 11.912 8.016 -7.446 1.00 97.94 377 VAL A N 1
ATOM 2869 C CA . VAL A 1 377 ? 11.114 6.778 -7.510 1.00 97.94 377 VAL A CA 1
ATOM 2870 C C . VAL A 1 377 ? 12.053 5.583 -7.400 1.00 97.94 377 VAL A C 1
ATOM 2872 O O . VAL A 1 377 ? 13.016 5.496 -8.150 1.00 97.94 377 VAL A O 1
ATOM 2875 N N . SER A 1 378 ? 11.780 4.646 -6.500 1.00 97.25 378 SER A N 1
ATOM 2876 C CA . SER A 1 378 ? 12.568 3.428 -6.315 1.00 97.25 378 SER A CA 1
ATOM 2877 C C . SER A 1 378 ? 11.697 2.195 -6.508 1.00 97.25 378 SER A C 1
ATOM 2879 O O . SER A 1 378 ? 10.755 1.968 -5.750 1.00 97.25 378 SER A O 1
ATOM 2881 N N . ILE A 1 379 ? 12.019 1.391 -7.515 1.00 96.06 379 ILE A N 1
ATOM 2882 C CA . ILE A 1 379 ? 11.386 0.104 -7.797 1.00 96.06 379 ILE A CA 1
ATOM 2883 C C . ILE A 1 379 ? 12.403 -0.973 -7.441 1.00 96.06 379 ILE A C 1
ATOM 2885 O O . ILE A 1 379 ? 13.483 -1.029 -8.029 1.00 96.06 379 ILE A O 1
ATOM 2889 N N . SER A 1 380 ? 12.075 -1.805 -6.455 1.00 94.94 380 SER A N 1
ATOM 2890 C CA . SER A 1 380 ? 13.010 -2.794 -5.915 1.00 94.94 380 SER A CA 1
ATOM 2891 C C . SER A 1 380 ? 12.356 -4.140 -5.628 1.00 94.94 380 SER A C 1
ATOM 2893 O O . SER A 1 380 ? 11.145 -4.217 -5.421 1.00 94.94 380 SER A O 1
ATOM 2895 N N . SER A 1 381 ? 13.146 -5.216 -5.617 1.00 93.06 381 SER A N 1
ATOM 2896 C CA . SER A 1 381 ? 12.704 -6.561 -5.201 1.00 93.06 381 SER A CA 1
ATOM 2897 C C . SER A 1 381 ? 11.403 -7.006 -5.885 1.00 93.06 381 SER A C 1
ATOM 2899 O O . SER A 1 381 ? 10.490 -7.531 -5.243 1.00 93.06 381 SER A O 1
ATOM 2901 N N . SER A 1 382 ? 11.283 -6.719 -7.183 1.00 92.00 382 SER A N 1
ATOM 2902 C CA . SER A 1 382 ? 10.064 -6.924 -7.970 1.00 92.00 382 SER A CA 1
ATOM 2903 C C . SER A 1 382 ? 10.355 -7.743 -9.229 1.00 92.00 382 SER A C 1
ATOM 2905 O O . SER A 1 382 ? 11.460 -7.729 -9.765 1.00 92.00 382 SER A O 1
ATOM 2907 N N . ASN A 1 383 ? 9.366 -8.487 -9.718 1.00 90.12 383 ASN A N 1
ATOM 2908 C CA . ASN A 1 383 ? 9.478 -9.204 -10.993 1.00 90.12 383 ASN A CA 1
ATOM 2909 C C . ASN A 1 383 ? 8.663 -8.462 -12.054 1.00 90.12 383 ASN A C 1
ATOM 2911 O O . ASN A 1 383 ? 7.465 -8.265 -11.853 1.00 90.12 383 ASN A O 1
ATOM 2915 N N . ILE A 1 384 ? 9.286 -8.067 -13.166 1.00 89.38 384 ILE A N 1
ATOM 2916 C CA . ILE A 1 384 ? 8.652 -7.239 -14.203 1.00 89.38 384 ILE A CA 1
ATOM 2917 C C . ILE A 1 384 ? 8.769 -7.946 -15.568 1.00 89.38 384 ILE A C 1
ATOM 2919 O O . ILE A 1 384 ? 9.621 -7.598 -16.390 1.00 89.38 384 ILE A O 1
ATOM 2923 N N . PRO A 1 385 ? 7.971 -9.005 -15.810 1.00 83.00 385 PRO A N 1
ATOM 2924 C CA . PRO A 1 385 ? 8.076 -9.834 -17.007 1.00 83.00 385 PRO A CA 1
ATOM 2925 C C . PRO A 1 385 ? 7.233 -9.262 -18.159 1.00 83.00 385 PRO A C 1
ATOM 2927 O O . PRO A 1 385 ? 6.275 -9.892 -18.605 1.00 83.00 385 PRO A O 1
ATOM 2930 N N . CYS A 1 386 ? 7.564 -8.058 -18.624 1.00 75.81 386 CYS A N 1
ATOM 2931 C CA . CYS A 1 386 ? 6.864 -7.380 -19.718 1.00 75.81 386 CYS A CA 1
ATOM 2932 C C . CYS A 1 386 ? 7.831 -6.768 -20.744 1.00 75.81 386 CYS A C 1
ATOM 2934 O O . CYS A 1 386 ? 9.038 -6.699 -20.509 1.00 75.81 386 CYS A O 1
ATOM 2936 N N . ALA A 1 387 ? 7.276 -6.310 -21.874 1.00 73.19 387 ALA A N 1
ATOM 2937 C CA . ALA A 1 387 ? 8.046 -5.830 -23.027 1.00 73.19 387 ALA A CA 1
ATOM 2938 C C . ALA A 1 387 ? 8.829 -4.538 -22.752 1.00 73.19 387 ALA A C 1
ATOM 2940 O O . ALA A 1 387 ? 9.842 -4.283 -23.395 1.00 73.19 387 ALA A O 1
ATOM 2941 N N . THR A 1 388 ? 8.398 -3.759 -21.763 1.00 82.38 388 THR A N 1
ATOM 2942 C CA . THR A 1 388 ? 9.144 -2.612 -21.242 1.00 82.38 388 THR A CA 1
ATOM 2943 C C . THR A 1 388 ? 8.931 -2.577 -19.740 1.00 82.38 388 THR A C 1
ATOM 2945 O O . THR A 1 388 ? 7.800 -2.396 -19.294 1.00 82.38 388 THR A O 1
ATOM 2948 N N . MET A 1 389 ? 9.988 -2.717 -18.946 1.00 88.00 389 MET A N 1
ATOM 2949 C CA . MET A 1 389 ? 9.889 -2.681 -17.485 1.00 88.00 389 MET A CA 1
ATOM 2950 C C . MET A 1 389 ? 9.571 -1.269 -16.986 1.00 88.00 389 MET A C 1
ATOM 2952 O O . MET A 1 389 ? 8.671 -1.089 -16.165 1.00 88.00 389 MET A O 1
ATOM 2956 N N . LEU A 1 390 ? 10.306 -0.274 -17.493 1.00 90.31 390 LEU A N 1
ATOM 2957 C CA . LEU A 1 390 ? 10.228 1.115 -17.048 1.00 90.31 390 LEU A CA 1
ATOM 2958 C C . LEU A 1 390 ? 10.273 2.087 -18.233 1.00 90.31 390 LEU A C 1
ATOM 2960 O O . LEU A 1 390 ? 11.228 2.076 -19.010 1.00 90.31 390 LEU A O 1
ATOM 2964 N N . TYR A 1 391 ? 9.279 2.972 -18.297 1.00 87.31 391 TYR A N 1
ATOM 2965 C CA . TYR A 1 391 ? 9.353 4.233 -19.026 1.00 87.31 391 TYR A CA 1
ATOM 2966 C C . TYR A 1 391 ? 9.597 5.383 -18.056 1.00 87.31 391 TYR A C 1
ATOM 2968 O O . TYR A 1 391 ? 8.787 5.617 -17.162 1.00 87.31 391 TYR A O 1
ATOM 2976 N N . ASP A 1 392 ? 10.665 6.137 -18.278 1.00 87.06 392 ASP A N 1
ATOM 2977 C CA . ASP A 1 392 ? 10.932 7.377 -17.567 1.00 87.06 392 ASP A CA 1
ATOM 2978 C C . ASP A 1 392 ? 10.842 8.588 -18.499 1.00 87.06 392 ASP A C 1
ATOM 2980 O O . ASP A 1 392 ? 11.537 8.668 -19.508 1.00 87.06 392 ASP A O 1
ATOM 2984 N N . TYR A 1 393 ? 9.995 9.546 -18.140 1.00 84.56 393 TYR A N 1
ATOM 2985 C CA . TYR A 1 393 ? 9.832 10.820 -18.822 1.00 84.56 393 TYR A CA 1
ATOM 2986 C C . TYR A 1 393 ? 10.272 11.950 -17.890 1.00 84.56 393 TYR A C 1
ATOM 2988 O O . TYR A 1 393 ? 9.472 12.477 -17.112 1.00 84.56 393 TYR A O 1
ATOM 2996 N N . TYR A 1 394 ? 11.541 12.347 -18.005 1.00 85.81 394 TYR A N 1
ATOM 2997 C CA . TYR A 1 394 ? 12.117 13.493 -17.297 1.00 85.81 394 TYR A CA 1
ATOM 2998 C C . TYR A 1 394 ? 12.055 13.404 -15.762 1.00 85.81 394 TYR A C 1
ATOM 3000 O O . TYR A 1 394 ? 11.912 14.431 -15.094 1.00 85.81 394 TYR A O 1
ATOM 3008 N N . SER A 1 395 ? 12.149 12.205 -15.179 1.00 89.69 395 SER A N 1
ATOM 3009 C CA . SER A 1 395 ? 12.276 12.070 -13.722 1.00 89.69 395 SER A CA 1
ATOM 3010 C C . SER A 1 395 ? 13.734 12.174 -13.283 1.00 89.69 395 SER A C 1
ATOM 3012 O O . SER A 1 395 ? 14.663 11.932 -14.045 1.00 89.69 395 SER A O 1
ATOM 3014 N N . SER A 1 396 ? 13.959 12.537 -12.028 1.00 94.81 396 SER A N 1
ATOM 3015 C CA . SER A 1 396 ? 15.294 12.597 -11.435 1.00 94.81 396 SER A CA 1
ATOM 3016 C C . SER A 1 396 ? 15.446 11.540 -10.351 1.00 94.81 396 SER A C 1
ATOM 3018 O O . SER A 1 396 ? 14.507 11.259 -9.611 1.00 94.81 396 SER A O 1
ATOM 3020 N N . GLN A 1 397 ? 16.642 10.966 -10.229 1.00 93.88 397 GLN A N 1
ATOM 3021 C CA . GLN A 1 397 ? 16.982 9.975 -9.203 1.00 93.88 397 GLN A CA 1
ATOM 3022 C C . GLN A 1 397 ? 16.089 8.718 -9.207 1.00 93.88 397 GLN A C 1
ATOM 3024 O O . GLN A 1 397 ? 15.887 8.093 -8.164 1.00 93.88 397 GLN A O 1
ATOM 3029 N N . ASN A 1 398 ? 15.561 8.320 -10.366 1.00 93.44 398 ASN A N 1
ATOM 3030 C CA . ASN A 1 398 ? 14.810 7.072 -10.467 1.00 93.44 398 ASN A CA 1
ATOM 3031 C C . ASN A 1 398 ? 15.730 5.870 -10.277 1.00 93.44 398 ASN A C 1
ATOM 3033 O O . ASN A 1 398 ? 16.813 5.823 -10.840 1.00 93.44 398 ASN A O 1
ATOM 3037 N N . THR A 1 399 ? 15.308 4.879 -9.508 1.00 95.25 399 THR A N 1
ATOM 3038 C CA . THR A 1 399 ? 16.090 3.680 -9.226 1.00 95.25 399 THR A CA 1
ATOM 3039 C C . THR A 1 399 ? 15.294 2.441 -9.603 1.00 95.25 399 THR A C 1
ATOM 3041 O O . THR A 1 399 ? 14.175 2.256 -9.130 1.00 95.25 399 THR A O 1
ATOM 3044 N N . LEU A 1 400 ? 15.892 1.574 -10.416 1.00 93.88 400 LEU A N 1
ATOM 3045 C CA . LEU A 1 400 ? 15.411 0.220 -10.671 1.00 93.88 400 LEU A CA 1
ATOM 3046 C C . LEU A 1 400 ? 16.458 -0.769 -10.158 1.00 93.88 400 LEU A C 1
ATOM 3048 O O . LEU A 1 400 ? 17.565 -0.842 -10.699 1.00 93.88 400 LEU A O 1
ATOM 3052 N N . SER A 1 401 ? 16.125 -1.524 -9.116 1.00 92.69 401 SER A N 1
ATOM 3053 C CA . SER A 1 401 ? 17.068 -2.456 -8.501 1.00 92.69 401 SER A CA 1
ATOM 3054 C C . SER A 1 401 ? 16.470 -3.809 -8.155 1.00 92.69 401 SER A C 1
ATOM 3056 O O . SER A 1 401 ? 15.256 -3.945 -8.004 1.00 92.69 401 SER A O 1
ATOM 3058 N N . ASN A 1 402 ? 17.325 -4.832 -8.031 1.00 81.25 402 ASN A N 1
ATOM 3059 C CA . ASN A 1 402 ? 16.940 -6.181 -7.590 1.00 81.25 402 ASN A CA 1
ATOM 3060 C C . ASN A 1 402 ? 15.689 -6.714 -8.307 1.00 81.25 402 ASN A C 1
ATOM 3062 O O . ASN A 1 402 ? 14.832 -7.355 -7.692 1.00 81.25 402 ASN A O 1
ATOM 3066 N N . SER A 1 403 ? 15.547 -6.379 -9.589 1.00 74.88 403 SER A N 1
ATOM 3067 C CA . SER A 1 403 ? 14.390 -6.737 -10.389 1.00 74.88 403 SER A CA 1
ATOM 3068 C C . SER A 1 403 ? 14.801 -7.694 -11.499 1.00 74.88 403 SER A C 1
ATOM 3070 O O . SER A 1 403 ? 15.883 -7.597 -12.080 1.00 74.88 403 SER A O 1
ATOM 3072 N N . SER A 1 404 ? 13.943 -8.667 -11.781 1.00 69.50 404 SER A N 1
ATOM 3073 C CA . SER A 1 404 ? 14.169 -9.626 -12.865 1.00 69.50 404 SER A CA 1
ATOM 3074 C C . SER A 1 404 ? 13.185 -9.376 -13.998 1.00 69.50 404 SER A C 1
ATOM 3076 O O . SER A 1 404 ? 12.019 -9.059 -13.753 1.00 69.50 404 SER A O 1
ATOM 3078 N N . SER A 1 405 ? 13.662 -9.512 -15.235 1.00 67.06 405 SER A N 1
ATOM 3079 C CA . SER A 1 405 ? 12.823 -9.559 -16.426 1.00 67.06 405 SER A CA 1
ATOM 3080 C C . SER A 1 405 ? 13.070 -10.826 -17.241 1.00 67.06 405 SER A C 1
ATOM 3082 O O . SER A 1 405 ? 14.112 -11.494 -17.173 1.00 67.06 405 SER A O 1
ATOM 3084 N N . GLY A 1 406 ? 12.044 -11.215 -17.991 1.00 51.88 406 GLY A N 1
ATOM 3085 C CA . GLY A 1 406 ? 12.121 -12.318 -18.933 1.00 51.88 406 GLY A CA 1
ATOM 3086 C C . GLY A 1 406 ? 10.747 -12.854 -19.292 1.00 51.88 406 GLY A C 1
ATOM 3087 O O . GLY A 1 406 ? 10.141 -13.580 -18.507 1.00 51.88 406 GLY A O 1
ATOM 3088 N N . THR A 1 407 ? 10.317 -12.558 -20.513 1.00 48.97 407 THR A N 1
ATOM 3089 C CA . THR A 1 407 ? 9.475 -13.470 -21.295 1.00 48.97 407 THR A CA 1
ATOM 3090 C C . THR A 1 407 ? 10.134 -13.680 -22.656 1.00 48.97 407 THR A C 1
ATOM 3092 O O . THR A 1 407 ? 11.016 -12.917 -23.049 1.00 48.97 407 THR A O 1
ATOM 3095 N N . GLU A 1 408 ? 9.810 -14.790 -23.311 1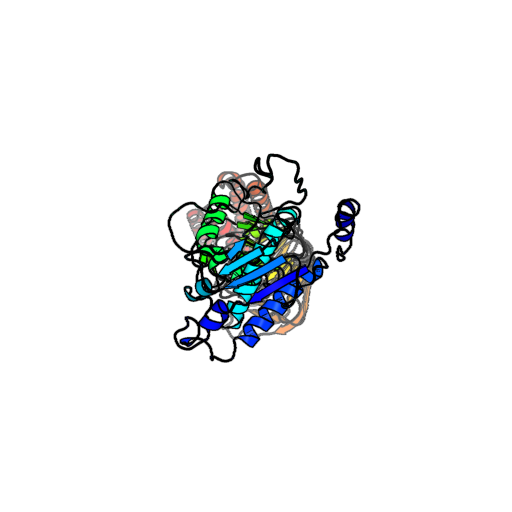.00 41.16 408 GLU A N 1
ATOM 3096 C CA . GLU A 1 408 ? 10.305 -15.112 -24.651 1.00 41.16 408 GLU A CA 1
ATOM 3097 C C . GLU A 1 408 ? 9.717 -14.143 -25.688 1.00 41.16 408 GLU A C 1
ATOM 3099 O O . GLU A 1 408 ? 8.577 -13.705 -25.552 1.00 41.16 408 GLU A O 1
ATOM 3104 N N . ASP A 1 409 ? 10.527 -13.786 -26.690 1.00 45.84 409 ASP A N 1
ATOM 3105 C CA . ASP A 1 409 ? 10.098 -13.139 -27.940 1.00 45.84 409 ASP A CA 1
ATOM 3106 C C . ASP A 1 409 ? 9.592 -11.678 -27.881 1.00 45.84 409 ASP A C 1
ATOM 3108 O O . ASP A 1 409 ? 8.729 -11.282 -28.668 1.00 45.84 409 ASP A O 1
ATOM 3112 N N . GLN A 1 410 ? 10.146 -10.829 -27.004 1.00 49.56 410 GLN A N 1
ATOM 3113 C CA . GLN A 1 410 ? 9.748 -9.412 -26.909 1.00 49.56 410 GLN A CA 1
ATOM 3114 C C . GLN A 1 410 ? 10.751 -8.444 -27.571 1.00 49.56 410 GLN A C 1
ATOM 3116 O O . GLN A 1 410 ? 11.794 -8.122 -27.014 1.00 49.56 410 GLN A O 1
ATOM 3121 N N . ALA A 1 411 ? 10.401 -7.922 -28.753 1.00 50.22 411 ALA A N 1
ATOM 3122 C CA . ALA A 1 411 ? 11.150 -6.870 -29.460 1.00 50.22 411 ALA A CA 1
ATOM 3123 C C . ALA A 1 411 ? 10.799 -5.469 -28.910 1.00 50.22 411 ALA A C 1
ATOM 3125 O O . ALA A 1 411 ? 9.867 -4.808 -29.393 1.00 50.22 411 ALA A O 1
ATOM 3126 N N . SER A 1 412 ? 11.454 -5.066 -27.814 1.00 69.19 412 SER A N 1
ATOM 3127 C CA . SER A 1 412 ? 11.298 -3.762 -27.138 1.00 69.19 412 SER A CA 1
ATOM 3128 C C . SER A 1 412 ? 12.523 -3.422 -26.267 1.00 69.19 412 SER A C 1
ATOM 3130 O O . SER A 1 412 ? 13.549 -4.096 -26.351 1.00 69.19 412 SER A O 1
ATOM 3132 N N . TYR A 1 413 ? 12.440 -2.374 -25.439 1.00 81.75 413 TYR A N 1
ATOM 3133 C CA . TYR A 1 413 ? 13.515 -1.922 -24.548 1.00 81.75 413 TYR A CA 1
ATOM 3134 C C . TYR A 1 413 ? 13.139 -2.149 -23.082 1.00 81.75 413 TYR A C 1
ATOM 3136 O O . TYR A 1 413 ? 12.097 -1.661 -22.647 1.00 81.75 413 TYR A O 1
ATOM 3144 N N . ALA A 1 414 ? 13.981 -2.824 -22.292 1.00 86.94 414 ALA A N 1
ATOM 3145 C CA . ALA A 1 414 ? 13.636 -3.114 -20.895 1.00 86.94 414 ALA A CA 1
ATOM 3146 C C . ALA A 1 414 ? 13.491 -1.836 -20.060 1.00 86.94 414 ALA A C 1
ATOM 3148 O O . ALA A 1 414 ? 12.488 -1.661 -19.370 1.00 86.94 414 ALA A O 1
ATOM 3149 N N . VAL A 1 415 ? 14.452 -0.920 -20.150 1.00 92.19 415 VAL A N 1
ATOM 3150 C CA . VAL A 1 415 ? 14.345 0.417 -19.556 1.00 92.19 415 VAL A CA 1
ATOM 3151 C C . VAL A 1 415 ? 14.475 1.456 -20.652 1.00 92.19 415 VAL A C 1
ATOM 3153 O O . VAL A 1 415 ? 15.421 1.417 -21.430 1.00 92.19 415 VAL A O 1
ATOM 3156 N N . THR A 1 416 ? 13.539 2.396 -20.699 1.00 87.75 416 THR A N 1
ATOM 3157 C CA . THR A 1 416 ? 13.560 3.527 -21.626 1.00 87.75 416 THR A CA 1
ATOM 3158 C C . THR A 1 416 ? 13.474 4.830 -20.845 1.00 87.75 416 THR A C 1
ATOM 3160 O O . THR A 1 416 ? 12.515 5.030 -20.104 1.00 87.75 416 THR A O 1
ATOM 3163 N N . SER A 1 417 ? 14.433 5.736 -21.040 1.00 87.69 417 SER A N 1
ATOM 3164 C CA . SER A 1 417 ? 14.421 7.068 -20.424 1.00 87.69 417 SER A CA 1
ATOM 3165 C C . SER A 1 417 ? 14.488 8.178 -21.475 1.00 87.69 417 SER A C 1
ATOM 3167 O O . SER A 1 417 ? 15.411 8.237 -22.288 1.00 87.69 417 SER A O 1
ATOM 3169 N N . TYR A 1 418 ? 13.498 9.069 -21.438 1.00 81.75 418 TYR A N 1
ATOM 3170 C CA . TYR A 1 418 ? 13.368 10.272 -22.254 1.00 81.75 418 TYR A CA 1
ATOM 3171 C C . TYR A 1 418 ? 13.743 11.502 -21.418 1.00 81.75 418 TYR A C 1
ATOM 3173 O O . TYR A 1 418 ? 12.879 12.280 -21.016 1.00 81.75 418 TYR A O 1
ATOM 3181 N N . GLY A 1 419 ? 15.036 11.675 -21.158 1.00 78.06 419 GLY A N 1
ATOM 3182 C CA . GLY A 1 419 ? 15.555 12.701 -20.254 1.00 78.06 419 GLY A CA 1
ATOM 3183 C C . GLY A 1 419 ? 15.495 12.296 -18.781 1.00 78.06 419 GLY A C 1
ATOM 3184 O O . GLY A 1 419 ? 14.836 11.329 -18.413 1.00 78.06 419 GLY A O 1
ATOM 3185 N N . GLY A 1 420 ? 16.177 13.067 -17.932 1.00 88.69 420 GLY A N 1
ATOM 3186 C CA . GLY A 1 420 ? 16.209 12.821 -16.491 1.00 88.69 420 GLY A CA 1
ATOM 3187 C C . GLY A 1 420 ? 17.458 12.085 -16.005 1.00 88.69 420 GLY A C 1
ATOM 3188 O O . GLY A 1 420 ? 18.450 11.965 -16.726 1.00 88.69 420 GLY A O 1
ATOM 3189 N N . THR A 1 421 ? 17.427 11.629 -14.754 1.00 95.44 421 THR A N 1
ATOM 3190 C CA . THR A 1 421 ? 18.536 10.905 -14.122 1.00 95.44 421 THR A CA 1
ATOM 3191 C C . THR A 1 421 ? 18.056 9.699 -13.334 1.00 95.44 421 THR A C 1
ATOM 3193 O O . THR A 1 421 ? 16.972 9.708 -12.750 1.00 95.44 421 THR A O 1
ATOM 3196 N N . GLY A 1 422 ? 18.893 8.668 -13.260 1.00 96.12 422 GLY A N 1
ATOM 3197 C CA . GLY A 1 422 ? 18.552 7.477 -12.500 1.00 96.12 422 GLY A CA 1
ATOM 3198 C C . GLY A 1 422 ? 19.675 6.461 -12.360 1.00 96.12 422 GLY A C 1
ATOM 3199 O O . GLY A 1 422 ? 20.798 6.672 -12.816 1.00 96.12 422 GLY A O 1
ATOM 3200 N N . THR A 1 423 ? 19.343 5.353 -11.708 1.00 96.19 423 THR A N 1
ATOM 3201 C CA . THR A 1 423 ? 20.235 4.263 -11.338 1.00 96.19 423 THR A CA 1
ATOM 3202 C C . THR A 1 423 ? 19.593 2.916 -11.666 1.00 96.19 423 THR A C 1
ATOM 3204 O O . THR A 1 423 ? 18.437 2.670 -11.323 1.00 96.19 423 THR A O 1
ATOM 3207 N N . ILE A 1 424 ? 20.350 2.016 -12.291 1.00 95.56 424 ILE A N 1
ATOM 3208 C CA . ILE A 1 424 ? 19.928 0.643 -12.602 1.00 95.56 424 ILE A CA 1
ATOM 3209 C C . ILE A 1 424 ? 20.968 -0.317 -12.019 1.00 95.56 424 ILE A C 1
ATOM 3211 O O . ILE A 1 424 ? 22.124 -0.289 -12.441 1.00 95.56 424 ILE A O 1
ATOM 3215 N N . THR A 1 425 ? 20.599 -1.146 -11.038 1.00 94.06 425 THR A N 1
ATOM 3216 C CA . THR A 1 425 ? 21.551 -2.020 -10.316 1.00 94.06 425 THR A CA 1
ATOM 3217 C C . THR A 1 425 ? 20.989 -3.397 -9.980 1.00 94.06 425 THR A C 1
ATOM 3219 O O . THR A 1 425 ? 19.823 -3.541 -9.634 1.00 94.06 425 THR A O 1
ATOM 3222 N N . SER A 1 426 ? 21.840 -4.428 -9.987 1.00 91.94 426 SER A N 1
ATOM 3223 C CA . SER A 1 426 ? 21.462 -5.776 -9.519 1.00 91.94 426 SER A CA 1
ATOM 3224 C C . SER A 1 426 ? 20.231 -6.380 -10.222 1.00 91.94 426 SER A C 1
ATOM 3226 O O . SER A 1 426 ? 19.454 -7.111 -9.610 1.00 91.94 426 SER A O 1
ATOM 3228 N N . ASN A 1 427 ? 20.022 -6.061 -11.504 1.00 91.31 427 ASN A N 1
ATOM 3229 C CA . ASN A 1 427 ? 18.908 -6.592 -12.293 1.00 91.31 427 ASN A CA 1
ATOM 3230 C C . ASN A 1 427 ? 19.334 -7.756 -13.194 1.00 91.31 427 ASN A C 1
ATOM 3232 O O . ASN A 1 427 ? 20.488 -7.846 -13.603 1.00 91.31 427 ASN A O 1
ATOM 3236 N N . ILE A 1 428 ? 18.384 -8.607 -13.580 1.00 89.12 428 ILE A N 1
ATOM 3237 C CA . ILE A 1 428 ? 18.566 -9.571 -14.678 1.00 89.12 428 ILE A CA 1
ATOM 3238 C C . ILE A 1 428 ? 17.731 -9.085 -15.862 1.00 89.12 428 ILE A C 1
ATOM 3240 O O . ILE A 1 428 ? 16.505 -9.094 -15.769 1.00 89.12 428 ILE A O 1
ATOM 3244 N N . ILE A 1 429 ? 18.387 -8.666 -16.950 1.00 88.25 429 ILE A N 1
ATOM 3245 C CA . ILE A 1 429 ? 17.759 -8.052 -18.132 1.00 88.25 429 ILE A CA 1
ATOM 3246 C C . ILE A 1 429 ? 18.098 -8.866 -19.376 1.00 88.25 429 ILE A C 1
ATOM 3248 O O . ILE A 1 429 ? 19.253 -8.919 -19.800 1.00 88.25 429 ILE A O 1
ATOM 3252 N N . ARG A 1 430 ? 17.101 -9.508 -19.987 1.00 83.62 430 ARG A N 1
ATOM 3253 C CA . ARG A 1 430 ? 17.362 -10.455 -21.073 1.00 83.62 430 ARG A CA 1
ATOM 3254 C C . ARG A 1 430 ? 16.327 -10.449 -22.182 1.00 83.62 430 ARG A C 1
ATOM 3256 O O . ARG A 1 430 ? 15.142 -10.344 -21.884 1.00 83.62 430 ARG A O 1
ATOM 3263 N N . ARG A 1 431 ? 16.788 -10.707 -23.411 1.00 75.94 431 ARG A N 1
ATOM 3264 C CA . ARG A 1 431 ? 15.963 -10.881 -24.621 1.00 75.94 431 ARG A CA 1
ATOM 3265 C C . ARG A 1 431 ? 15.203 -9.616 -25.057 1.00 75.94 431 ARG A C 1
ATOM 3267 O O . ARG A 1 431 ? 14.084 -9.729 -25.538 1.00 75.94 431 ARG A O 1
ATOM 3274 N N . PHE A 1 432 ? 15.816 -8.441 -24.904 1.00 76.62 432 PHE A N 1
ATOM 3275 C CA . PHE A 1 432 ? 15.303 -7.156 -25.405 1.00 76.62 432 PHE A CA 1
ATOM 3276 C C . PHE A 1 432 ? 16.088 -6.672 -26.630 1.00 76.62 432 PHE A C 1
ATOM 3278 O O . PHE A 1 432 ? 17.246 -7.042 -26.806 1.00 76.62 432 PHE A O 1
ATOM 3285 N N . ASP A 1 433 ? 15.521 -5.775 -27.440 1.00 75.50 433 ASP A N 1
ATOM 3286 C CA . ASP A 1 433 ? 16.274 -5.082 -28.498 1.00 75.50 433 ASP A CA 1
ATOM 3287 C C . ASP A 1 433 ? 17.382 -4.218 -27.885 1.00 75.50 433 ASP A C 1
ATOM 3289 O O . ASP A 1 433 ? 18.516 -4.214 -28.364 1.00 75.50 433 ASP A O 1
ATOM 3293 N N . ALA A 1 434 ? 17.072 -3.552 -26.769 1.00 82.50 434 ALA A N 1
ATOM 3294 C CA . ALA A 1 434 ? 18.067 -2.970 -25.882 1.00 82.50 434 ALA A CA 1
ATOM 3295 C C . ALA A 1 434 ? 17.711 -3.196 -24.406 1.00 82.50 434 ALA A C 1
ATOM 3297 O O . ALA A 1 434 ? 16.559 -3.022 -24.006 1.00 82.50 434 ALA A O 1
ATOM 3298 N N . GLY A 1 435 ? 18.694 -3.544 -23.575 1.00 88.31 435 GLY A N 1
ATOM 3299 C CA . GLY A 1 435 ? 18.492 -3.639 -22.129 1.00 88.31 435 GLY A CA 1
ATOM 3300 C C . GLY A 1 435 ? 18.152 -2.276 -21.516 1.00 88.31 435 GLY A C 1
ATOM 3301 O O . GLY A 1 435 ? 17.146 -2.118 -20.829 1.00 88.31 435 GLY A O 1
ATOM 3302 N N . VAL A 1 436 ? 18.960 -1.262 -21.814 1.00 93.94 436 VAL A N 1
ATOM 3303 C CA . VAL A 1 436 ? 18.721 0.125 -21.401 1.00 93.94 436 VAL A CA 1
ATOM 3304 C C . VAL A 1 436 ? 18.820 1.038 -22.614 1.00 93.94 436 VAL A C 1
ATOM 3306 O O . VAL A 1 436 ? 19.852 1.070 -23.277 1.00 93.94 436 VAL A O 1
ATOM 3309 N N . PHE A 1 437 ? 17.766 1.802 -22.881 1.00 91.38 437 PHE A N 1
ATOM 3310 C CA . PHE A 1 437 ? 17.704 2.815 -23.925 1.00 91.38 437 PHE A CA 1
ATOM 3311 C C . PHE A 1 437 ? 17.552 4.205 -23.297 1.00 91.38 437 PHE A C 1
ATOM 3313 O O . PHE A 1 437 ? 16.562 4.499 -22.623 1.00 91.38 437 PHE A O 1
ATOM 3320 N N . LEU A 1 438 ? 18.538 5.071 -23.514 1.00 89.44 438 LEU A N 1
ATOM 3321 C CA . LEU A 1 438 ? 18.549 6.447 -23.022 1.00 89.44 438 LEU A CA 1
ATOM 3322 C C . LEU A 1 438 ? 18.418 7.405 -24.201 1.00 89.44 438 LEU A C 1
ATOM 3324 O O . LEU A 1 438 ? 18.978 7.158 -25.260 1.00 89.44 438 LEU A O 1
ATOM 3328 N N . THR A 1 439 ? 17.680 8.497 -24.038 1.00 85.50 439 THR A N 1
ATOM 3329 C CA . THR A 1 439 ? 17.564 9.552 -25.051 1.00 85.50 439 THR A CA 1
ATOM 3330 C C . THR A 1 439 ? 17.210 10.892 -24.399 1.00 85.50 439 THR A C 1
ATOM 3332 O O . THR A 1 439 ? 17.069 10.980 -23.179 1.00 85.50 439 THR A O 1
ATOM 3335 N N . SER A 1 440 ? 17.081 11.959 -25.191 1.00 81.19 440 SER A N 1
ATOM 3336 C CA . SER A 1 440 ? 16.637 13.289 -24.737 1.00 81.19 440 SER A CA 1
ATOM 3337 C C . SER A 1 440 ? 17.429 13.838 -23.538 1.00 81.19 440 SER A C 1
ATOM 3339 O O . SER A 1 440 ? 16.845 14.367 -22.594 1.00 81.19 440 SER A O 1
ATOM 3341 N N . SER A 1 441 ? 18.758 13.694 -23.568 1.00 83.44 441 SER A N 1
ATOM 3342 C CA . SER A 1 441 ? 19.677 14.116 -22.494 1.00 83.44 441 SER A CA 1
ATOM 3343 C C . SER A 1 441 ? 19.521 13.349 -21.172 1.00 83.44 441 SER A C 1
ATOM 3345 O O . SER A 1 441 ? 19.896 13.860 -20.117 1.00 83.44 441 SER A O 1
ATOM 3347 N N . ALA A 1 442 ? 18.967 12.132 -21.197 1.00 90.56 442 ALA A N 1
ATOM 3348 C CA . ALA A 1 442 ? 18.960 11.253 -20.029 1.00 90.56 442 ALA A CA 1
ATOM 3349 C C . ALA A 1 442 ? 20.392 10.921 -19.581 1.00 90.56 442 ALA A C 1
ATOM 3351 O O . ALA A 1 442 ? 21.261 10.680 -20.416 1.00 90.56 442 ALA A O 1
ATOM 3352 N N . SER A 1 443 ? 20.630 10.874 -18.271 1.00 94.94 443 SER A N 1
ATOM 3353 C CA . SER A 1 443 ? 21.930 10.525 -17.687 1.00 94.94 443 SER A CA 1
ATOM 3354 C C . SER A 1 443 ? 21.753 9.487 -16.587 1.00 94.94 443 SER A C 1
ATOM 3356 O O . SER A 1 443 ? 21.281 9.808 -15.495 1.00 94.94 443 SER A O 1
ATOM 3358 N N . TYR A 1 444 ? 22.138 8.242 -16.857 1.00 96.56 444 TYR A N 1
ATOM 3359 C CA . TYR A 1 444 ? 21.903 7.124 -15.941 1.00 96.56 444 TYR A CA 1
ATOM 3360 C C . TYR A 1 444 ? 23.197 6.455 -15.470 1.00 96.56 444 TYR A C 1
ATOM 3362 O O . TYR A 1 444 ? 24.139 6.242 -16.235 1.00 96.56 444 TYR A O 1
ATOM 3370 N N . TYR A 1 445 ? 23.209 6.064 -14.198 1.00 95.44 445 TYR A N 1
ATOM 3371 C CA . TYR A 1 445 ? 24.213 5.177 -13.629 1.00 95.44 445 TYR A CA 1
ATOM 3372 C C . TYR A 1 445 ? 23.724 3.724 -13.694 1.00 95.44 445 TYR A C 1
ATOM 3374 O O . TYR A 1 445 ? 22.816 3.310 -12.978 1.00 95.44 445 TYR A O 1
ATOM 3382 N N . ILE A 1 446 ? 24.330 2.924 -14.560 1.00 93.94 446 ILE A N 1
ATOM 3383 C CA . ILE A 1 446 ? 24.020 1.503 -14.739 1.00 93.94 446 ILE A CA 1
ATOM 3384 C C . ILE A 1 446 ? 25.051 0.726 -13.913 1.00 93.94 446 ILE A C 1
ATOM 3386 O O . ILE A 1 446 ? 26.059 0.238 -14.419 1.00 93.94 446 ILE A O 1
ATOM 3390 N N . GLY A 1 447 ? 24.852 0.751 -12.596 1.00 78.25 447 GLY A N 1
ATOM 3391 C CA . GLY A 1 447 ? 25.831 0.325 -11.601 1.00 78.25 447 GLY A CA 1
ATOM 3392 C C . GLY A 1 447 ? 26.055 -1.181 -11.520 1.00 78.25 447 GLY A C 1
ATOM 3393 O O . GLY A 1 447 ? 25.841 -1.912 -12.475 1.00 78.25 447 GLY A O 1
ATOM 3394 N N . THR A 1 448 ? 26.496 -1.652 -10.356 1.00 81.81 448 THR A N 1
ATOM 3395 C CA . THR A 1 448 ? 27.021 -3.012 -10.204 1.00 81.81 448 THR A CA 1
ATOM 3396 C C . THR A 1 448 ? 25.940 -4.097 -10.166 1.00 81.81 448 THR A C 1
ATOM 3398 O O . THR A 1 448 ? 24.804 -3.898 -9.714 1.00 81.81 448 THR A O 1
ATOM 3401 N N . GLY A 1 449 ? 26.320 -5.290 -10.629 1.00 83.06 449 GLY A N 1
ATOM 3402 C CA . GLY A 1 449 ? 25.540 -6.514 -10.450 1.00 83.06 449 GLY A CA 1
ATOM 3403 C C . GLY A 1 449 ? 24.391 -6.707 -11.437 1.00 83.06 449 GLY A C 1
ATOM 3404 O O . GLY A 1 449 ? 23.638 -7.667 -11.274 1.00 83.06 449 GLY A O 1
ATOM 3405 N N . ASN A 1 450 ? 24.232 -5.853 -12.458 1.00 90.38 450 ASN A N 1
ATOM 3406 C CA . ASN A 1 450 ? 23.290 -6.187 -13.524 1.00 90.38 450 ASN A CA 1
ATOM 3407 C C . ASN A 1 450 ? 23.851 -7.326 -14.384 1.00 90.38 450 ASN A C 1
ATOM 3409 O O . ASN A 1 450 ? 25.040 -7.367 -14.709 1.00 90.38 450 ASN A O 1
ATOM 3413 N N . THR A 1 451 ? 22.971 -8.246 -14.762 1.00 89.69 451 THR A N 1
ATOM 3414 C CA . THR A 1 451 ? 23.245 -9.325 -15.704 1.00 89.69 451 THR A CA 1
ATOM 3415 C C . THR A 1 451 ? 22.381 -9.141 -16.932 1.00 89.69 451 THR A C 1
ATOM 3417 O O . THR A 1 451 ? 21.171 -9.374 -16.900 1.00 89.69 451 THR A O 1
ATOM 3420 N N . PHE A 1 452 ? 23.022 -8.729 -18.016 1.00 87.25 452 PHE A N 1
ATOM 3421 C CA . PHE A 1 452 ? 22.423 -8.653 -19.329 1.00 87.25 452 PHE A CA 1
ATOM 3422 C C . PHE A 1 452 ? 22.622 -9.961 -20.097 1.00 87.25 452 PHE A C 1
ATOM 3424 O O . PHE A 1 452 ? 23.663 -10.611 -19.976 1.00 87.25 452 PHE A O 1
ATOM 3431 N N . CYS A 1 453 ? 21.616 -10.381 -20.863 1.00 82.12 453 CYS A N 1
ATOM 3432 C CA . CYS A 1 453 ? 21.673 -11.656 -21.569 1.00 82.12 453 CYS A CA 1
ATOM 3433 C C . CYS A 1 453 ? 20.827 -11.671 -22.846 1.00 82.12 453 CYS A C 1
ATOM 3435 O O . CYS A 1 453 ? 19.613 -11.491 -22.799 1.00 82.12 453 CYS A O 1
ATOM 3437 N N . ASN A 1 454 ? 21.443 -11.987 -23.986 1.00 76.88 454 ASN A N 1
ATOM 3438 C CA . ASN A 1 454 ? 20.770 -12.104 -25.286 1.00 76.88 454 ASN A CA 1
ATOM 3439 C C . ASN A 1 454 ? 19.950 -10.860 -25.672 1.00 76.88 454 ASN A C 1
ATOM 3441 O O . ASN A 1 454 ? 18.873 -10.997 -26.250 1.00 76.88 454 ASN A O 1
ATOM 3445 N N . ASN A 1 455 ? 20.417 -9.662 -25.323 1.00 77.31 455 ASN A N 1
ATOM 3446 C CA . ASN A 1 455 ? 19.822 -8.435 -25.849 1.00 77.31 455 ASN A CA 1
ATOM 3447 C C . ASN A 1 455 ? 20.404 -8.111 -27.238 1.00 77.31 455 ASN A C 1
ATOM 3449 O O . ASN A 1 455 ? 21.434 -8.671 -27.612 1.00 77.31 455 ASN A O 1
ATOM 3453 N N . GLY A 1 456 ? 19.774 -7.223 -28.011 1.00 75.88 456 GLY A N 1
ATOM 3454 C CA . GLY A 1 456 ? 20.385 -6.648 -29.218 1.00 75.88 456 GLY A CA 1
ATOM 3455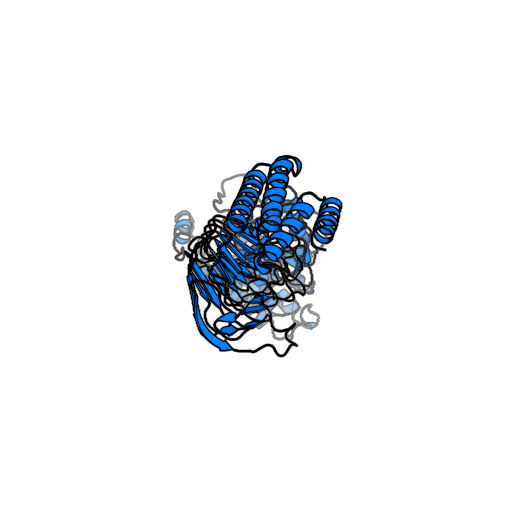 C C . GLY A 1 456 ? 21.578 -5.768 -28.842 1.00 75.88 456 GLY A C 1
ATOM 3456 O O . GLY A 1 456 ? 22.709 -6.055 -29.220 1.00 75.88 456 GLY A O 1
ATOM 3457 N N . TYR A 1 457 ? 21.326 -4.778 -27.988 1.00 80.75 457 TYR A N 1
ATOM 3458 C CA . TYR A 1 457 ? 22.332 -4.071 -27.195 1.00 80.75 457 TYR A CA 1
ATOM 3459 C C . TYR A 1 457 ? 22.012 -4.219 -25.708 1.00 80.75 457 TYR A C 1
ATOM 3461 O O . TYR A 1 457 ? 20.857 -4.263 -25.305 1.00 80.75 457 TYR A O 1
ATOM 3469 N N . ASP A 1 458 ? 23.008 -4.247 -24.838 1.00 88.19 458 ASP A N 1
ATOM 3470 C CA . ASP A 1 458 ? 22.740 -4.148 -23.402 1.00 88.19 458 ASP A CA 1
ATOM 3471 C C . ASP A 1 458 ? 22.425 -2.709 -23.014 1.00 88.19 458 ASP A C 1
ATOM 3473 O O . ASP A 1 458 ? 21.530 -2.465 -22.206 1.00 88.19 458 ASP A O 1
ATOM 3477 N N . ILE A 1 459 ? 23.132 -1.754 -23.625 1.00 92.62 459 ILE A N 1
ATOM 3478 C CA . ILE A 1 459 ? 22.982 -0.325 -23.356 1.00 92.62 459 ILE A CA 1
ATOM 3479 C C . ILE A 1 459 ? 23.073 0.454 -24.669 1.00 92.62 459 ILE A C 1
ATOM 3481 O O . ILE A 1 459 ? 24.054 0.344 -25.399 1.00 92.62 459 ILE A O 1
ATOM 3485 N N . TYR A 1 460 ? 22.075 1.286 -24.938 1.00 88.81 460 TYR A N 1
ATOM 3486 C CA . TYR A 1 460 ? 22.001 2.173 -26.091 1.00 88.81 460 TYR A CA 1
ATOM 3487 C C . TYR A 1 460 ? 21.740 3.607 -25.603 1.00 88.81 460 TYR A C 1
ATOM 3489 O O . TYR A 1 460 ? 20.693 3.889 -25.022 1.00 88.81 460 TYR A O 1
ATOM 3497 N N . SER A 1 461 ? 22.688 4.521 -25.816 1.00 87.56 461 SER A N 1
ATOM 3498 C CA . SER A 1 461 ? 22.622 5.910 -25.335 1.00 87.56 461 SER A CA 1
ATOM 3499 C C . SER A 1 461 ? 23.240 6.880 -26.355 1.00 87.56 461 SER A C 1
ATOM 3501 O O . SER A 1 461 ? 24.403 7.261 -26.208 1.00 87.56 461 SER A O 1
ATOM 3503 N N . PRO A 1 462 ? 22.519 7.289 -27.412 1.00 79.81 462 PRO A N 1
ATOM 3504 C CA . PRO A 1 462 ? 23.020 8.236 -28.394 1.00 79.81 462 PRO A CA 1
ATOM 3505 C C . PRO A 1 462 ? 23.127 9.643 -27.786 1.00 79.81 462 PRO A C 1
ATOM 3507 O O . PRO A 1 462 ? 22.362 10.023 -26.904 1.00 79.81 462 PRO A O 1
ATOM 3510 N N . SER A 1 463 ? 24.044 10.464 -28.297 1.00 69.81 463 SER A N 1
ATOM 3511 C CA . SER A 1 463 ? 24.117 11.877 -27.900 1.00 69.81 463 SER A CA 1
ATOM 3512 C C . SER A 1 463 ? 22.751 12.569 -28.092 1.00 69.81 463 SER A C 1
ATOM 3514 O O . SER A 1 463 ? 22.105 12.336 -29.120 1.00 69.81 463 SER A O 1
ATOM 3516 N N . PRO A 1 464 ? 22.281 13.404 -27.143 1.00 84.50 464 PRO A N 1
ATOM 3517 C CA . PRO A 1 464 ? 23.003 13.955 -25.988 1.00 84.50 464 PRO A CA 1
ATOM 3518 C C . PRO A 1 464 ? 22.864 13.166 -24.671 1.00 84.50 464 PRO A C 1
ATOM 3520 O O . PRO A 1 464 ? 23.244 13.690 -23.625 1.00 84.50 464 PRO A O 1
ATOM 3523 N N . SER A 1 465 ? 22.304 11.950 -24.662 1.00 87.81 465 SER A N 1
ATOM 3524 C CA . SER A 1 465 ? 22.218 11.157 -23.426 1.00 87.81 465 SER A CA 1
ATOM 3525 C C . SER A 1 465 ? 23.576 10.575 -23.028 1.00 87.81 465 SER A C 1
ATOM 3527 O O . SER A 1 465 ? 24.512 10.530 -23.830 1.00 87.81 465 SER A O 1
ATOM 3529 N N . SER A 1 466 ? 23.703 10.132 -21.780 1.00 89.75 466 SER A N 1
ATOM 3530 C CA . SER A 1 466 ? 24.910 9.489 -21.265 1.00 89.75 466 SER A CA 1
ATOM 3531 C C . SER A 1 466 ? 24.587 8.336 -20.316 1.00 89.75 466 SER A C 1
ATOM 3533 O O . SER A 1 466 ? 23.606 8.354 -19.570 1.00 89.75 466 SER A O 1
ATOM 3535 N N . ALA A 1 467 ? 25.448 7.322 -20.321 1.00 93.19 467 ALA A N 1
ATOM 3536 C CA . ALA A 1 467 ? 25.402 6.228 -19.362 1.00 93.19 467 ALA A CA 1
ATOM 3537 C C . ALA A 1 467 ? 26.777 5.992 -18.735 1.00 93.19 467 ALA A C 1
ATOM 3539 O O . ALA A 1 467 ? 27.793 5.962 -19.429 1.00 93.19 467 ALA A O 1
ATOM 3540 N N . SER A 1 468 ? 26.803 5.755 -17.426 1.00 91.12 468 SER A N 1
ATOM 3541 C CA . SER A 1 468 ? 27.977 5.238 -16.717 1.00 91.12 468 SER A CA 1
ATOM 3542 C C . SER A 1 468 ? 27.673 3.825 -16.237 1.00 91.12 468 SER A C 1
ATOM 3544 O O . SER A 1 468 ? 26.906 3.641 -15.294 1.00 91.12 468 SER A O 1
ATOM 3546 N N . ALA A 1 469 ? 28.217 2.828 -16.929 1.00 89.25 469 ALA A N 1
ATOM 3547 C CA . ALA A 1 469 ? 27.940 1.416 -16.734 1.00 89.25 469 ALA A CA 1
ATOM 3548 C C . ALA A 1 469 ? 29.129 0.702 -16.082 1.00 89.25 469 ALA A C 1
ATOM 3550 O O . ALA A 1 469 ? 30.150 0.473 -16.723 1.00 89.25 469 ALA A O 1
ATOM 3551 N N . VAL A 1 470 ? 29.023 0.337 -14.805 1.00 83.00 470 VAL A N 1
ATOM 3552 C CA . VAL A 1 470 ? 30.174 -0.130 -14.012 1.00 83.00 470 VAL A CA 1
ATOM 3553 C C . VAL A 1 470 ? 29.904 -1.505 -13.411 1.00 83.00 470 VAL A C 1
ATOM 3555 O O . VAL A 1 470 ? 28.919 -1.689 -12.706 1.00 83.00 470 VAL A O 1
ATOM 3558 N N . SER A 1 471 ? 30.820 -2.450 -13.634 1.00 84.88 471 SER A N 1
ATOM 3559 C CA . SER A 1 471 ? 30.787 -3.817 -13.083 1.00 84.88 471 SER A CA 1
ATOM 3560 C C . SER A 1 471 ? 29.497 -4.591 -13.396 1.00 84.88 471 SER A C 1
ATOM 3562 O O . SER A 1 471 ? 28.848 -5.144 -12.501 1.00 84.88 471 SER A O 1
ATOM 3564 N N . ASN A 1 472 ? 29.141 -4.632 -14.681 1.00 87.00 472 ASN A N 1
ATOM 3565 C CA . ASN A 1 472 ? 28.030 -5.427 -15.208 1.00 87.00 472 ASN A CA 1
ATOM 3566 C C . ASN A 1 472 ? 28.515 -6.707 -15.898 1.00 87.00 472 ASN A C 1
ATOM 3568 O O . ASN A 1 472 ? 29.670 -6.802 -16.321 1.00 87.00 472 ASN A O 1
ATOM 3572 N N . ASN A 1 473 ? 27.596 -7.659 -16.051 1.00 87.50 473 ASN A N 1
ATOM 3573 C CA . ASN A 1 473 ? 27.749 -8.820 -16.919 1.00 87.50 473 ASN A CA 1
ATOM 3574 C C . ASN A 1 473 ? 27.002 -8.572 -18.231 1.00 87.50 473 ASN A C 1
ATOM 3576 O O . ASN A 1 473 ? 25.794 -8.347 -18.200 1.00 87.50 473 ASN A O 1
ATOM 3580 N N . TYR A 1 474 ? 27.707 -8.620 -19.360 1.00 83.88 474 TYR A N 1
ATOM 3581 C CA . TYR A 1 474 ? 27.160 -8.256 -20.673 1.00 83.88 474 TYR A CA 1
ATOM 3582 C C . TYR A 1 474 ? 26.791 -9.476 -21.544 1.00 83.88 474 TYR A C 1
ATOM 3584 O O . TYR A 1 474 ? 27.403 -10.546 -21.425 1.00 83.88 474 TYR A O 1
ATOM 3592 N N . SER A 1 475 ? 25.825 -9.288 -22.454 1.00 80.94 475 SER A N 1
ATOM 3593 C CA . SER A 1 475 ? 25.368 -10.249 -23.471 1.00 80.94 475 SER A CA 1
ATOM 3594 C C . SER A 1 475 ? 26.470 -10.598 -24.474 1.00 80.94 475 SER A C 1
ATOM 3596 O O . SER A 1 475 ? 26.644 -11.766 -24.822 1.00 80.94 475 SER A O 1
ATOM 3598 N N . TYR A 1 476 ? 27.238 -9.599 -24.919 1.00 72.69 476 TYR A N 1
ATOM 3599 C CA . TYR A 1 476 ? 28.387 -9.738 -25.820 1.00 72.69 476 TYR A CA 1
ATOM 3600 C C . TYR A 1 476 ? 29.665 -9.166 -25.193 1.00 72.69 476 TYR A C 1
ATOM 3602 O O . TYR A 1 476 ? 29.649 -8.549 -24.125 1.00 72.69 476 TYR A O 1
ATOM 3610 N N . ALA A 1 477 ? 30.797 -9.368 -25.868 1.00 69.94 477 ALA A N 1
ATOM 3611 C CA . ALA A 1 477 ? 32.035 -8.711 -25.480 1.00 69.94 477 ALA A CA 1
ATOM 3612 C C . ALA A 1 477 ? 31.924 -7.195 -25.689 1.00 69.94 477 ALA A C 1
ATOM 3614 O O . ALA A 1 477 ? 31.436 -6.753 -26.728 1.00 69.94 477 ALA A O 1
ATOM 3615 N N . LEU A 1 478 ? 32.398 -6.401 -24.730 1.00 67.88 478 LEU A N 1
ATOM 3616 C CA . LEU A 1 478 ? 32.589 -4.966 -24.948 1.00 67.88 478 LEU A CA 1
ATOM 3617 C C . LEU A 1 478 ? 33.594 -4.727 -26.098 1.00 67.88 478 LEU A C 1
ATOM 3619 O O . LEU A 1 478 ? 34.579 -5.462 -26.188 1.00 67.88 478 LEU A O 1
ATOM 3623 N N . PRO A 1 479 ? 33.370 -3.722 -26.967 1.00 69.31 479 PRO A N 1
ATOM 3624 C CA . PRO A 1 479 ? 32.313 -2.705 -26.896 1.00 69.31 479 PRO A CA 1
ATOM 3625 C C . PRO A 1 479 ? 30.973 -3.122 -27.532 1.00 69.31 479 PRO A C 1
ATOM 3627 O O . PRO A 1 479 ? 30.020 -2.362 -27.462 1.00 69.31 479 PRO A O 1
ATOM 3630 N N . ASN A 1 480 ? 30.855 -4.315 -28.118 1.00 70.62 480 ASN A N 1
ATOM 3631 C CA . ASN A 1 480 ? 29.708 -4.706 -28.956 1.00 70.62 480 ASN A CA 1
ATOM 3632 C C . ASN A 1 480 ? 28.363 -4.734 -28.214 1.00 70.62 480 ASN A C 1
ATOM 3634 O O . ASN A 1 480 ? 27.314 -4.616 -28.838 1.00 70.62 480 ASN A O 1
ATOM 3638 N N . SER A 1 481 ? 28.388 -4.881 -26.891 1.00 74.75 481 SER A N 1
ATOM 3639 C CA . SER A 1 481 ? 27.192 -4.818 -26.044 1.00 74.75 481 SER A CA 1
ATOM 3640 C C . SER A 1 481 ? 26.648 -3.410 -25.833 1.00 74.75 481 SER A C 1
ATOM 3642 O O . SER A 1 481 ? 25.548 -3.266 -25.302 1.00 74.75 481 SER A O 1
ATOM 3644 N N . VAL A 1 482 ? 27.393 -2.367 -26.198 1.00 80.06 482 VAL A N 1
ATOM 3645 C CA . VAL A 1 482 ? 27.019 -0.979 -25.924 1.00 80.06 482 VAL A CA 1
ATOM 3646 C C . VAL A 1 482 ? 27.074 -0.111 -27.177 1.00 80.06 482 VAL A C 1
ATOM 3648 O O . VAL A 1 482 ? 27.890 -0.325 -28.069 1.00 80.06 482 VAL A O 1
ATOM 3651 N N . HIS A 1 483 ? 26.206 0.896 -27.237 1.00 82.38 483 HIS A N 1
ATOM 3652 C CA . HIS A 1 483 ? 26.171 1.871 -28.323 1.00 82.38 483 HIS A CA 1
ATOM 3653 C C . HIS A 1 483 ? 25.981 3.299 -27.794 1.00 82.38 483 HIS A C 1
ATOM 3655 O O . HIS A 1 483 ? 25.123 3.551 -26.944 1.00 82.38 483 HIS A O 1
ATOM 3661 N N . GLY A 1 484 ? 26.743 4.246 -28.349 1.00 79.69 484 GLY A N 1
ATOM 3662 C CA . GLY A 1 484 ? 26.654 5.675 -28.042 1.00 79.69 484 GLY A CA 1
ATOM 3663 C C . GLY A 1 484 ? 27.561 6.133 -26.890 1.00 79.69 484 GLY A C 1
ATOM 3664 O O . GLY A 1 484 ? 28.626 5.571 -26.654 1.00 79.69 484 GLY A O 1
ATOM 3665 N N . ASN A 1 485 ? 27.151 7.192 -26.191 1.00 83.94 485 ASN A N 1
ATOM 3666 C CA . ASN A 1 485 ? 27.876 7.828 -25.090 1.00 83.94 485 ASN A CA 1
ATOM 3667 C C . ASN A 1 485 ? 27.737 7.010 -23.792 1.00 83.94 485 ASN A C 1
ATOM 3669 O O . ASN A 1 485 ? 26.969 7.354 -22.888 1.00 83.94 485 ASN A O 1
ATOM 3673 N N . VAL A 1 486 ? 28.447 5.882 -23.739 1.00 86.38 486 VAL A N 1
ATOM 3674 C CA . VAL A 1 486 ? 28.439 4.935 -22.619 1.00 86.38 486 VAL A CA 1
ATOM 3675 C C . VAL A 1 486 ? 29.867 4.730 -22.118 1.00 86.38 486 VAL A C 1
ATOM 3677 O O . VAL A 1 486 ? 30.723 4.231 -22.845 1.00 86.38 486 VAL A O 1
ATOM 3680 N N . THR A 1 487 ? 30.118 5.047 -20.852 1.00 84.44 487 THR A N 1
ATOM 3681 C CA . THR A 1 487 ? 31.364 4.679 -20.166 1.00 84.44 487 THR A CA 1
ATOM 3682 C C . THR A 1 487 ? 31.182 3.309 -19.526 1.00 84.44 487 THR A C 1
ATOM 3684 O O . THR A 1 487 ? 30.298 3.162 -18.689 1.00 84.44 487 THR A O 1
ATOM 3687 N N . THR A 1 488 ? 31.991 2.308 -19.886 1.00 80.56 488 THR A N 1
ATOM 3688 C CA . THR A 1 488 ? 31.785 0.914 -19.443 1.00 80.56 488 THR A CA 1
ATOM 3689 C C . THR A 1 488 ? 32.943 0.325 -18.637 1.00 80.56 488 THR A C 1
ATOM 3691 O O . THR A 1 488 ? 34.104 0.495 -19.005 1.00 80.56 488 THR A O 1
ATOM 3694 N N . SER A 1 489 ? 32.629 -0.496 -17.634 1.00 71.25 489 SER A N 1
ATOM 3695 C CA . SER A 1 489 ? 33.508 -1.526 -17.062 1.00 71.25 489 SER A CA 1
ATOM 3696 C C . SER A 1 489 ? 32.706 -2.792 -16.709 1.00 71.25 489 SER A C 1
ATOM 3698 O O . SER A 1 489 ? 31.484 -2.729 -16.532 1.00 71.25 489 SER A O 1
ATOM 3700 N N . GLY A 1 490 ? 33.357 -3.960 -16.631 1.00 63.56 490 GLY A N 1
ATOM 3701 C CA . GLY A 1 490 ? 32.705 -5.223 -16.251 1.00 63.56 490 GLY A CA 1
ATOM 3702 C C . GLY A 1 490 ? 33.292 -6.472 -16.911 1.00 63.56 490 GLY A C 1
ATOM 3703 O O . GLY A 1 490 ? 34.359 -6.419 -17.523 1.00 63.56 490 GLY A O 1
ATOM 3704 N N . THR A 1 491 ? 32.591 -7.597 -16.761 1.00 60.47 491 THR A N 1
ATOM 3705 C CA . THR A 1 491 ? 32.994 -8.923 -17.255 1.00 60.47 491 THR A CA 1
ATOM 3706 C C . THR A 1 491 ? 32.113 -9.383 -18.418 1.00 60.47 491 THR A C 1
ATOM 3708 O O . THR A 1 491 ? 30.901 -9.170 -18.436 1.00 60.47 491 THR A O 1
ATOM 3711 N N . ASN A 1 492 ? 32.725 -10.035 -19.409 1.00 61.66 492 ASN A N 1
ATOM 3712 C CA . ASN A 1 492 ? 32.030 -10.552 -20.590 1.00 61.66 492 ASN A CA 1
ATOM 3713 C C . ASN A 1 492 ? 31.501 -11.978 -20.329 1.00 61.66 492 ASN A C 1
ATOM 3715 O O . ASN A 1 492 ? 32.262 -12.827 -19.874 1.00 61.66 492 ASN A O 1
ATOM 3719 N N . GLY A 1 493 ? 30.251 -12.268 -20.714 1.00 57.69 493 GLY A N 1
ATOM 3720 C CA . GLY A 1 493 ? 29.808 -13.635 -21.030 1.00 57.69 493 GLY A CA 1
ATOM 3721 C C . GLY A 1 493 ? 29.310 -14.508 -19.872 1.00 57.69 493 GLY A C 1
ATOM 3722 O O . GLY A 1 493 ? 29.983 -15.454 -19.476 1.00 57.69 493 GLY A O 1
ATOM 3723 N N . VAL A 1 494 ? 28.074 -14.280 -19.415 1.00 54.22 494 VAL A N 1
ATOM 3724 C CA . VAL A 1 494 ? 27.435 -15.114 -18.368 1.00 54.22 494 VAL A CA 1
ATOM 3725 C C . VAL A 1 494 ? 26.356 -16.067 -18.912 1.00 54.22 494 VAL A C 1
ATOM 3727 O O . VAL A 1 494 ? 25.950 -16.997 -18.223 1.00 54.22 494 VAL A O 1
ATOM 3730 N N . CYS A 1 495 ? 25.925 -15.926 -20.169 1.00 56.44 495 CYS A N 1
ATOM 3731 C CA . CYS A 1 495 ? 24.856 -16.763 -20.721 1.00 56.44 495 CYS A CA 1
ATOM 3732 C C . CYS A 1 495 ? 25.355 -17.879 -21.649 1.00 56.44 495 CYS A C 1
ATOM 3734 O O . CYS A 1 495 ? 25.749 -17.640 -22.786 1.00 56.44 495 CYS A O 1
ATOM 3736 N N . SER A 1 496 ? 25.274 -19.122 -21.168 1.00 41.50 496 SER A N 1
ATOM 3737 C CA . SER A 1 496 ? 25.658 -20.369 -21.853 1.00 41.50 496 SER A CA 1
ATOM 3738 C C . SER A 1 496 ? 24.595 -20.912 -22.827 1.00 41.50 496 SER A C 1
ATOM 3740 O O . SER A 1 496 ? 24.435 -22.125 -22.943 1.00 41.50 496 SER A O 1
ATOM 3742 N N . LEU A 1 497 ? 23.826 -20.054 -23.503 1.00 35.94 497 LEU A N 1
ATOM 3743 C CA . LEU A 1 497 ? 22.863 -20.493 -24.526 1.00 35.94 497 LEU A CA 1
ATOM 3744 C C . LEU A 1 497 ? 23.473 -20.342 -25.928 1.00 35.94 497 LEU A C 1
ATOM 3746 O O . LEU A 1 497 ? 24.286 -19.437 -26.129 1.00 35.94 497 LEU A O 1
ATOM 3750 N N . PRO A 1 498 ? 23.126 -21.220 -26.893 1.00 30.80 498 PRO A N 1
ATOM 3751 C CA . PRO A 1 498 ? 23.684 -21.165 -28.235 1.00 30.80 498 PRO A CA 1
ATOM 3752 C C . PRO A 1 498 ? 23.382 -19.797 -28.834 1.00 30.80 498 PRO A C 1
ATOM 3754 O O . PRO A 1 498 ? 22.227 -19.420 -29.028 1.00 30.80 498 PRO A O 1
ATOM 3757 N N . LYS A 1 499 ? 24.454 -19.043 -29.080 1.00 32.59 499 LYS A N 1
ATOM 3758 C CA . LYS A 1 499 ? 24.415 -17.773 -29.793 1.00 32.59 499 LYS A CA 1
ATOM 3759 C C . LYS A 1 499 ? 23.696 -18.037 -31.113 1.00 32.59 499 LYS A C 1
ATOM 3761 O O . LYS A 1 499 ? 24.201 -18.816 -31.921 1.00 32.59 499 LYS A O 1
ATOM 3766 N N . SER A 1 500 ? 22.534 -17.423 -31.339 1.00 29.16 500 SER A N 1
ATOM 3767 C CA . SER A 1 500 ? 22.015 -17.322 -32.701 1.00 29.16 500 SER A CA 1
ATOM 3768 C C . SER A 1 500 ? 23.113 -16.645 -33.515 1.00 29.16 500 SER A C 1
ATOM 3770 O O . SER A 1 500 ? 23.568 -15.572 -33.125 1.00 29.16 500 SER A O 1
ATOM 3772 N N . SER A 1 501 ? 23.600 -17.365 -34.524 1.00 26.47 501 SER A N 1
ATOM 3773 C CA . SER A 1 501 ? 24.667 -17.048 -35.482 1.00 26.47 501 SER A CA 1
ATOM 3774 C C . SER A 1 501 ? 25.270 -15.642 -35.406 1.00 26.47 501 SER A C 1
ATOM 3776 O O . SER A 1 501 ? 24.565 -14.641 -35.489 1.00 26.47 501 SER A O 1
ATOM 3778 N N . ALA A 1 502 ? 26.604 -15.606 -35.325 1.00 26.61 502 ALA A N 1
ATOM 3779 C CA . ALA A 1 502 ? 27.422 -14.401 -35.350 1.00 26.61 502 ALA A CA 1
ATOM 3780 C C . ALA A 1 502 ? 26.914 -13.388 -36.386 1.00 26.61 502 ALA A C 1
ATOM 3782 O O . ALA A 1 502 ? 27.015 -13.613 -37.590 1.00 26.61 502 ALA A O 1
ATOM 3783 N N . ILE A 1 503 ? 26.409 -12.253 -35.905 1.00 28.52 503 ILE A N 1
ATOM 3784 C CA . ILE A 1 503 ? 26.342 -11.046 -36.719 1.00 28.52 503 ILE A CA 1
ATOM 3785 C C . ILE A 1 503 ? 27.802 -10.633 -36.907 1.00 28.52 503 ILE A C 1
ATOM 3787 O O . ILE A 1 503 ? 28.440 -10.139 -35.976 1.00 28.52 503 ILE A O 1
ATOM 3791 N N . GLN A 1 504 ? 28.366 -10.935 -38.078 1.00 26.00 504 GLN A N 1
ATOM 3792 C CA . GLN A 1 504 ? 29.623 -10.331 -38.493 1.00 26.00 504 GLN A CA 1
ATOM 3793 C C . GLN A 1 504 ? 29.428 -8.816 -38.502 1.00 26.00 504 GLN A C 1
ATOM 3795 O O . GLN A 1 504 ? 28.525 -8.297 -39.155 1.00 26.00 504 GLN A O 1
ATOM 3800 N N . GLN A 1 505 ? 30.277 -8.127 -37.745 1.00 28.98 505 GLN A N 1
ATOM 3801 C CA . GLN A 1 505 ? 30.474 -6.696 -37.886 1.00 28.98 505 GLN A CA 1
ATOM 3802 C C . GLN A 1 505 ? 30.992 -6.417 -39.293 1.00 28.98 505 GLN A C 1
ATOM 3804 O O . GLN A 1 505 ? 32.098 -6.823 -39.643 1.00 28.98 505 GLN A O 1
ATOM 3809 N N . THR A 1 506 ? 30.227 -5.669 -40.069 1.00 24.98 506 THR A N 1
ATOM 3810 C CA . THR A 1 506 ? 30.827 -4.631 -40.900 1.00 24.98 506 THR A CA 1
ATOM 3811 C C . THR A 1 506 ? 30.980 -3.397 -40.022 1.00 24.98 506 THR A C 1
ATOM 3813 O O . THR A 1 506 ? 30.049 -3.038 -39.299 1.00 24.98 506 THR A O 1
ATOM 3816 N N . GLU A 1 507 ? 32.158 -2.773 -40.037 1.00 29.55 507 GLU A N 1
ATOM 3817 C CA . GLU A 1 507 ? 32.320 -1.397 -39.567 1.00 29.55 507 GLU A CA 1
ATOM 3818 C C . GLU A 1 507 ? 31.210 -0.546 -40.189 1.00 29.55 507 GLU A C 1
ATOM 3820 O O . GLU A 1 507 ? 31.156 -0.384 -41.406 1.00 29.55 507 GLU A O 1
ATOM 3825 N N . ILE A 1 508 ? 30.306 -0.021 -39.367 1.00 31.34 508 ILE A N 1
ATOM 3826 C CA . ILE A 1 508 ? 29.361 0.997 -39.808 1.00 31.34 508 ILE A CA 1
ATOM 3827 C C . ILE A 1 508 ? 29.737 2.262 -39.059 1.00 31.34 508 ILE A C 1
ATOM 3829 O O . ILE A 1 508 ? 29.336 2.514 -37.923 1.00 31.34 508 ILE A O 1
ATOM 3833 N N . VAL A 1 509 ? 30.573 3.044 -39.745 1.00 29.56 509 VAL A N 1
ATOM 3834 C CA . VAL A 1 509 ? 30.480 4.502 -39.774 1.00 29.56 509 VAL A CA 1
ATOM 3835 C C . VAL A 1 509 ? 29.025 4.881 -39.539 1.00 29.56 509 VAL A C 1
ATOM 3837 O O . VAL A 1 509 ? 28.165 4.457 -40.306 1.00 29.56 509 VAL A O 1
ATOM 3840 N N . SER A 1 510 ? 28.749 5.648 -38.485 1.00 41.91 510 SER A N 1
ATOM 3841 C CA . SER A 1 510 ? 27.424 6.199 -38.222 1.00 41.91 510 SER A CA 1
ATOM 3842 C C . SER A 1 510 ? 26.796 6.726 -39.515 1.00 41.91 510 SER A C 1
ATOM 3844 O O . SER A 1 510 ? 27.159 7.796 -40.005 1.00 41.91 510 SER A O 1
ATOM 3846 N N . SER A 1 511 ? 25.839 5.991 -40.061 1.00 37.00 511 SER A N 1
ATOM 3847 C CA . SER A 1 511 ? 24.821 6.576 -40.912 1.00 37.00 511 SER A CA 1
ATOM 3848 C C . SER A 1 511 ? 23.595 6.668 -40.029 1.00 37.00 511 SER A C 1
ATOM 3850 O O . SER A 1 511 ? 22.766 5.771 -39.933 1.00 37.00 511 SER A O 1
ATOM 3852 N N . ASP A 1 512 ? 23.543 7.760 -39.275 1.00 52.22 512 ASP A N 1
ATOM 3853 C CA . ASP A 1 512 ? 22.304 8.204 -38.668 1.00 52.22 512 ASP A CA 1
ATOM 3854 C C . ASP A 1 512 ? 21.258 8.314 -39.786 1.00 52.22 512 ASP A C 1
ATOM 3856 O O . ASP A 1 512 ? 21.267 9.290 -40.540 1.00 52.22 512 ASP A O 1
ATOM 3860 N N . SER A 1 513 ? 20.365 7.327 -39.921 1.00 64.56 513 SER A N 1
ATOM 3861 C CA . SER A 1 513 ? 19.229 7.463 -40.831 1.00 64.56 513 SER A CA 1
ATOM 3862 C C . SER A 1 513 ? 18.357 8.597 -40.312 1.00 64.56 513 SER A C 1
ATOM 3864 O O . SER A 1 513 ? 17.577 8.455 -39.365 1.00 64.56 513 SER A O 1
ATOM 3866 N N . LYS A 1 514 ? 18.518 9.764 -40.937 1.00 68.50 514 LYS A N 1
ATOM 3867 C CA . LYS A 1 514 ? 17.687 10.938 -40.687 1.00 68.50 514 LYS A CA 1
ATOM 3868 C C . LYS A 1 514 ? 16.211 10.585 -40.881 1.00 68.50 514 LYS A C 1
ATOM 3870 O O . LYS A 1 514 ? 15.381 11.025 -40.096 1.00 68.50 514 LYS A O 1
ATOM 3875 N N . LEU A 1 515 ? 15.912 9.732 -41.864 1.00 68.06 515 LEU A N 1
ATOM 3876 C CA . LEU A 1 515 ? 14.560 9.274 -42.169 1.00 68.06 515 LEU A CA 1
ATOM 3877 C C . LEU A 1 515 ? 13.960 8.444 -41.029 1.00 68.06 515 LEU A C 1
ATOM 3879 O O . LEU A 1 515 ? 12.831 8.711 -40.622 1.00 68.06 515 LEU A O 1
ATOM 3883 N N . LEU A 1 516 ? 14.709 7.482 -40.474 1.00 70.12 516 LEU A N 1
ATOM 3884 C CA . LEU A 1 516 ? 14.232 6.684 -39.343 1.00 70.12 516 LEU A CA 1
ATOM 3885 C C . LEU A 1 516 ? 14.029 7.557 -38.098 1.00 70.12 516 LEU A C 1
ATOM 3887 O O . LEU A 1 516 ? 12.998 7.449 -37.438 1.00 70.12 516 LEU A O 1
ATOM 3891 N N . LYS A 1 517 ? 14.968 8.468 -37.813 1.00 60.41 517 LYS A N 1
ATOM 3892 C CA . LYS A 1 517 ? 14.864 9.395 -36.674 1.00 60.41 517 LYS A CA 1
ATOM 3893 C C . LYS A 1 517 ? 13.655 10.325 -36.786 1.00 60.41 517 LYS A C 1
ATOM 3895 O O . LYS A 1 517 ? 12.968 10.551 -35.793 1.00 60.41 517 LYS A O 1
ATOM 3900 N N . GLU A 1 518 ? 13.386 10.857 -37.976 1.00 66.12 518 GLU A N 1
ATOM 3901 C CA . GLU A 1 518 ? 12.219 11.711 -38.226 1.00 66.12 518 GLU A CA 1
ATOM 3902 C C . GLU A 1 518 ? 10.904 10.934 -38.081 1.00 66.12 518 GLU A C 1
ATOM 3904 O O . GLU A 1 518 ? 9.960 11.447 -37.475 1.00 66.12 518 GLU A O 1
ATOM 3909 N N . ALA A 1 519 ? 10.848 9.691 -38.569 1.00 63.81 519 ALA A N 1
ATOM 3910 C CA . ALA A 1 519 ? 9.684 8.823 -38.398 1.00 63.81 519 ALA A CA 1
ATOM 3911 C C . ALA A 1 519 ? 9.442 8.473 -36.916 1.00 63.81 519 ALA A C 1
ATOM 3913 O O . ALA A 1 519 ? 8.322 8.615 -36.422 1.00 63.81 519 ALA A O 1
ATOM 3914 N N . ASP A 1 520 ? 10.493 8.107 -36.176 1.00 59.19 520 ASP A N 1
ATOM 3915 C CA . ASP A 1 520 ? 10.413 7.810 -34.741 1.00 59.19 520 ASP A CA 1
ATOM 3916 C C . ASP A 1 520 ? 9.991 9.032 -33.914 1.00 59.19 520 ASP A C 1
ATOM 3918 O O . ASP A 1 520 ? 9.199 8.905 -32.977 1.00 59.19 520 ASP A O 1
ATOM 3922 N N . TYR A 1 521 ? 10.465 10.230 -34.264 1.00 58.47 521 TYR A N 1
ATOM 3923 C CA . TYR A 1 521 ? 10.055 11.459 -33.585 1.00 58.47 521 TYR A CA 1
ATOM 3924 C C . TYR A 1 521 ? 8.552 11.716 -33.744 1.00 58.47 521 TYR A C 1
ATOM 3926 O O . TYR A 1 521 ? 7.849 11.893 -32.747 1.00 58.47 521 TYR A O 1
ATOM 3934 N N . LYS A 1 522 ? 8.035 11.641 -34.977 1.00 69.12 522 LYS A N 1
ATOM 3935 C CA . LYS A 1 522 ? 6.597 11.787 -35.257 1.00 69.12 522 LYS A CA 1
ATOM 3936 C C . LYS A 1 522 ? 5.766 10.691 -34.585 1.00 69.12 522 LYS A C 1
ATOM 3938 O O . LYS A 1 522 ? 4.652 10.946 -34.131 1.00 69.12 522 LYS A O 1
ATOM 3943 N N . TYR A 1 523 ? 6.307 9.475 -34.481 1.00 65.31 523 TYR A N 1
ATOM 3944 C CA . TYR A 1 523 ? 5.656 8.369 -33.783 1.00 65.31 523 TYR A CA 1
ATOM 3945 C C . TYR A 1 523 ? 5.470 8.697 -32.299 1.00 65.31 523 TYR A C 1
ATOM 3947 O O . TYR A 1 523 ? 4.379 8.536 -31.749 1.00 65.31 523 TYR A O 1
ATOM 3955 N N . LEU A 1 524 ? 6.513 9.227 -31.657 1.00 50.25 524 LEU A N 1
ATOM 3956 C CA . LEU A 1 524 ? 6.457 9.664 -30.263 1.00 50.25 524 LEU A CA 1
ATOM 3957 C C . LEU A 1 524 ? 5.528 10.872 -30.064 1.00 50.25 524 LEU A C 1
ATOM 3959 O O . LEU A 1 524 ? 4.816 10.918 -29.060 1.00 50.25 524 LEU A O 1
ATOM 3963 N N . GLU A 1 525 ? 5.487 11.825 -30.998 1.00 59.59 525 GLU A N 1
ATOM 3964 C CA . GLU A 1 525 ? 4.525 12.937 -30.964 1.00 59.59 525 GLU A CA 1
ATOM 3965 C C . GLU A 1 525 ? 3.078 12.449 -31.026 1.00 59.59 525 GLU A C 1
ATOM 3967 O O . GLU A 1 525 ? 2.244 12.915 -30.247 1.00 59.59 525 GLU A O 1
ATOM 3972 N N . LEU A 1 526 ? 2.781 11.468 -31.884 1.00 69.69 526 LEU A N 1
ATOM 3973 C CA . LEU A 1 526 ? 1.452 10.870 -31.945 1.00 69.69 526 LEU A CA 1
ATOM 3974 C C . LEU A 1 526 ? 1.089 10.181 -30.624 1.00 69.69 526 LEU A C 1
ATOM 3976 O O . LEU A 1 526 ? -0.013 10.383 -30.116 1.00 69.69 526 LEU A O 1
ATOM 3980 N N . LEU A 1 527 ? 2.008 9.422 -30.022 1.00 59.19 527 LEU A N 1
ATOM 3981 C CA . LEU A 1 527 ? 1.760 8.796 -28.718 1.00 59.19 527 LEU A CA 1
ATOM 3982 C C . LEU A 1 527 ? 1.504 9.832 -27.614 1.00 59.19 527 LEU A C 1
ATOM 3984 O O . LEU A 1 527 ? 0.615 9.633 -26.786 1.00 59.19 527 LEU A O 1
ATOM 3988 N N . ARG A 1 528 ? 2.232 10.957 -27.619 1.00 51.34 528 ARG A N 1
ATOM 3989 C CA . ARG A 1 528 ? 1.992 12.074 -26.690 1.00 51.34 528 ARG A CA 1
ATOM 3990 C C . ARG A 1 528 ? 0.620 12.700 -26.909 1.00 51.34 528 ARG A C 1
ATOM 3992 O O . ARG A 1 528 ? -0.120 12.862 -25.945 1.00 51.34 528 ARG A O 1
ATOM 3999 N N . LYS A 1 529 ? 0.254 12.972 -28.164 1.00 65.75 529 LYS A N 1
ATOM 4000 C CA . LYS A 1 529 ? -1.054 13.522 -28.542 1.00 65.75 529 LYS A CA 1
ATOM 4001 C C . LYS A 1 529 ? -2.199 12.608 -28.103 1.00 65.75 529 LYS A C 1
ATOM 4003 O O . LYS A 1 529 ? -3.143 13.079 -27.479 1.00 65.75 529 LYS A O 1
ATOM 4008 N N . ILE A 1 530 ? -2.085 11.304 -28.362 1.00 63.00 530 ILE A N 1
ATOM 4009 C CA . ILE A 1 530 ? -3.058 10.296 -27.919 1.00 63.00 530 ILE A CA 1
ATOM 4010 C C . ILE A 1 530 ? -3.177 10.301 -26.395 1.00 63.00 530 ILE A C 1
ATOM 4012 O O . ILE A 1 530 ? -4.283 10.314 -25.862 1.00 63.00 530 ILE A O 1
ATOM 4016 N N . ASN A 1 531 ? -2.047 10.316 -25.687 1.00 52.91 531 ASN A N 1
ATOM 4017 C CA . ASN A 1 531 ? -2.040 10.342 -24.231 1.00 52.91 531 ASN A CA 1
ATOM 4018 C C . ASN A 1 531 ? -2.692 11.622 -23.678 1.00 52.91 531 ASN A C 1
ATOM 4020 O O . ASN A 1 531 ? -3.490 11.551 -22.748 1.00 52.91 531 ASN A O 1
ATOM 4024 N N . ASP A 1 532 ? -2.399 12.785 -24.255 1.00 59.66 532 ASP A N 1
ATOM 4025 C CA . ASP A 1 532 ? -2.939 14.067 -23.797 1.00 59.66 532 ASP A CA 1
ATOM 4026 C C . ASP A 1 532 ? -4.431 14.234 -24.085 1.00 59.66 532 ASP A C 1
ATOM 4028 O O . ASP A 1 532 ? -5.163 14.779 -23.256 1.00 59.66 532 ASP A O 1
ATOM 4032 N N . ASP A 1 533 ? -4.900 13.713 -25.213 1.00 62.22 533 ASP A N 1
ATOM 4033 C CA . ASP A 1 533 ? -6.321 13.657 -25.534 1.00 62.22 533 ASP A CA 1
ATOM 4034 C C . ASP A 1 533 ? -7.052 12.621 -24.669 1.00 62.22 533 ASP A C 1
ATOM 4036 O O . ASP A 1 533 ? -8.142 12.904 -24.178 1.00 62.22 533 ASP A O 1
ATOM 4040 N N . SER A 1 534 ? -6.431 11.470 -24.374 1.00 62.22 534 SER A N 1
ATOM 4041 C CA . SER A 1 534 ? -7.028 10.424 -23.526 1.00 62.22 534 SER A CA 1
ATOM 4042 C C . SER A 1 534 ? -7.309 10.875 -22.084 1.00 62.22 534 SER A C 1
ATOM 4044 O O . SER A 1 534 ? -8.124 10.280 -21.380 1.00 62.22 534 SER A O 1
ATOM 4046 N N . LYS A 1 535 ? -6.652 11.956 -21.638 1.00 58.53 535 LYS A N 1
ATOM 4047 C CA . LYS A 1 535 ? -6.914 12.611 -20.345 1.00 58.53 535 LYS A CA 1
ATOM 4048 C C . LYS A 1 535 ? -8.193 13.452 -20.355 1.00 58.53 535 LYS A C 1
ATOM 4050 O O . LYS A 1 535 ? -8.705 13.778 -19.288 1.00 58.53 535 LYS A O 1
ATOM 4055 N N . LYS A 1 536 ? -8.668 13.854 -21.536 1.00 66.50 536 LYS A N 1
ATOM 4056 C CA . LYS A 1 536 ? -9.832 14.733 -21.728 1.00 66.50 536 LYS A CA 1
ATOM 4057 C C . LYS A 1 536 ? -11.050 13.964 -22.224 1.00 66.50 536 LYS A C 1
ATOM 4059 O O . LYS A 1 536 ? -12.173 14.324 -21.890 1.00 66.50 536 LYS A O 1
ATOM 4064 N N . GLU A 1 537 ? -10.829 12.908 -22.993 1.00 72.62 537 GLU A N 1
ATOM 4065 C CA . GLU A 1 537 ? -11.877 12.102 -23.607 1.00 72.62 537 GLU A CA 1
ATOM 4066 C C . GLU A 1 537 ? -11.442 10.642 -23.768 1.00 72.62 537 GLU A C 1
ATOM 4068 O O . GLU A 1 537 ? -10.265 10.303 -23.679 1.00 72.62 537 GLU A O 1
ATOM 4073 N N . LYS A 1 538 ? -12.405 9.742 -23.984 1.00 65.12 538 LYS A N 1
ATOM 4074 C CA . LYS A 1 538 ? -12.108 8.331 -24.248 1.00 65.12 538 LYS A CA 1
ATOM 4075 C C . LYS A 1 538 ? -11.372 8.215 -25.586 1.00 65.12 538 LYS A C 1
ATOM 4077 O O . LYS A 1 538 ? -11.771 8.859 -26.549 1.00 65.12 538 LYS A O 1
ATOM 4082 N N . TYR A 1 539 ? -10.338 7.371 -25.644 1.00 66.88 539 TYR A N 1
ATOM 4083 C CA . TYR A 1 539 ? -9.588 7.116 -26.877 1.00 66.88 539 TYR A CA 1
ATOM 4084 C C . TYR A 1 539 ? -10.527 6.775 -28.041 1.00 66.88 539 TYR A C 1
ATOM 4086 O O . TYR A 1 539 ? -11.272 5.793 -27.976 1.00 66.88 539 TYR A O 1
ATOM 4094 N N . ASP A 1 540 ? -10.445 7.581 -29.097 1.00 75.62 540 ASP A N 1
ATOM 4095 C CA . ASP A 1 540 ? -11.119 7.360 -30.367 1.00 75.62 540 ASP A CA 1
ATOM 40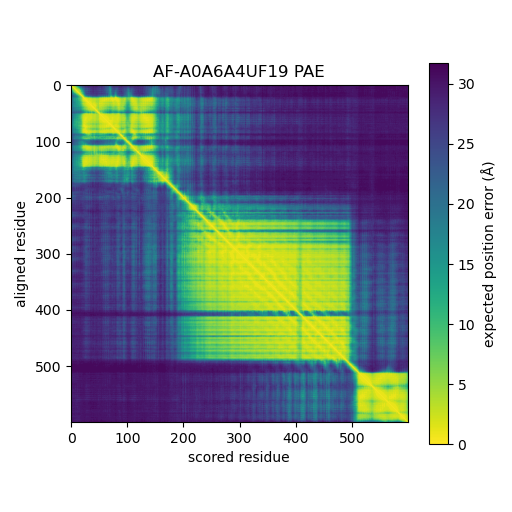96 C C . ASP A 1 540 ? -10.070 7.138 -31.459 1.00 75.62 540 ASP A C 1
ATOM 4098 O O . ASP A 1 540 ? -9.336 8.044 -31.852 1.00 75.62 540 ASP A O 1
ATOM 4102 N N . LYS A 1 541 ? -10.006 5.905 -31.954 1.00 74.25 541 LYS A N 1
ATOM 4103 C CA . LYS A 1 541 ? -9.099 5.485 -33.025 1.00 74.25 541 LYS A CA 1
ATOM 4104 C C . LYS A 1 541 ? -9.303 6.295 -34.310 1.00 74.25 541 LYS A C 1
ATOM 4106 O O . LYS A 1 541 ? -8.315 6.626 -34.968 1.00 74.25 541 LYS A O 1
ATOM 4111 N N . VAL A 1 542 ? -10.552 6.627 -34.656 1.00 84.75 542 VAL A N 1
ATOM 4112 C CA . VAL A 1 542 ? -10.901 7.335 -35.904 1.00 84.75 542 VAL A CA 1
ATOM 4113 C C . VAL A 1 542 ? -10.248 8.717 -35.925 1.00 84.75 542 VAL A C 1
ATOM 4115 O O . VAL A 1 542 ? -9.751 9.167 -36.957 1.00 84.75 542 VAL A O 1
ATOM 4118 N N . LYS A 1 543 ? -10.134 9.350 -34.752 1.00 85.44 543 LYS A N 1
ATOM 4119 C CA . LYS A 1 543 ? -9.482 10.651 -34.570 1.00 85.44 543 LYS A CA 1
ATOM 4120 C C . LYS A 1 543 ? -8.012 10.667 -35.016 1.00 85.44 543 LYS A C 1
ATOM 4122 O O . LYS A 1 543 ? -7.529 11.702 -35.474 1.00 85.44 543 LYS A O 1
ATOM 4127 N N . TYR A 1 544 ? -7.306 9.539 -34.907 1.00 86.19 544 TYR A N 1
ATOM 4128 C CA . TYR A 1 544 ? -5.870 9.426 -35.206 1.00 86.19 544 TYR A CA 1
ATOM 4129 C C . TYR A 1 544 ? -5.566 8.673 -36.500 1.00 86.19 544 TYR A C 1
ATOM 4131 O O . TYR A 1 544 ? -4.401 8.460 -36.832 1.00 86.19 544 TYR A O 1
ATOM 4139 N N . GLU A 1 545 ? -6.583 8.263 -37.254 1.00 87.69 545 GLU A N 1
ATOM 4140 C CA . GLU A 1 545 ? -6.406 7.409 -38.427 1.00 87.69 545 GLU A CA 1
ATOM 4141 C C . GLU A 1 545 ? -5.508 8.044 -39.502 1.00 87.69 545 GLU A C 1
ATOM 4143 O O . GLU A 1 545 ? -4.649 7.374 -40.087 1.00 87.69 545 GLU A O 1
ATOM 4148 N N . ASN A 1 546 ? -5.636 9.357 -39.698 1.00 90.50 546 ASN A N 1
ATOM 4149 C CA . ASN A 1 546 ? -4.769 10.118 -40.597 1.00 90.50 546 ASN A CA 1
ATOM 4150 C C . ASN A 1 546 ? -3.323 10.195 -40.089 1.00 90.50 546 ASN A C 1
ATOM 4152 O O . ASN A 1 546 ? -2.393 10.094 -40.888 1.00 90.50 546 ASN A O 1
ATOM 4156 N N . ASP A 1 547 ? -3.123 10.347 -38.778 1.00 89.19 547 ASP A N 1
ATOM 4157 C CA . ASP A 1 547 ? -1.786 10.432 -38.182 1.00 89.19 547 ASP A CA 1
ATOM 4158 C C . ASP A 1 547 ? -1.065 9.078 -38.272 1.00 89.19 547 ASP A C 1
ATOM 4160 O O . ASP A 1 547 ? 0.097 9.016 -38.677 1.00 89.19 547 ASP A O 1
ATOM 4164 N N . TYR A 1 548 ? -1.776 7.976 -38.006 1.00 87.88 548 TYR A N 1
ATOM 4165 C CA . TYR A 1 548 ? -1.253 6.626 -38.214 1.00 87.88 548 TYR A CA 1
ATOM 4166 C C . TYR A 1 548 ? -0.904 6.358 -39.679 1.00 87.88 548 TYR A C 1
ATOM 4168 O O . TYR A 1 548 ? 0.129 5.755 -39.953 1.00 87.88 548 TYR A O 1
ATOM 4176 N N . SER A 1 549 ? -1.738 6.802 -40.624 1.00 91.12 549 SER A N 1
ATOM 4177 C CA . SER A 1 549 ? -1.495 6.579 -42.057 1.00 91.12 549 SER A CA 1
ATOM 4178 C C . SER A 1 549 ? -0.247 7.320 -42.543 1.00 91.12 549 SER A C 1
ATOM 4180 O O . SER A 1 549 ? 0.591 6.720 -43.208 1.00 91.12 549 SER A O 1
ATOM 4182 N N . LYS A 1 550 ? -0.056 8.576 -42.114 1.00 92.44 550 LYS A N 1
ATOM 4183 C CA . LYS A 1 550 ? 1.169 9.341 -42.402 1.00 92.44 550 LYS A CA 1
ATOM 4184 C C . LYS A 1 550 ? 2.416 8.667 -41.837 1.00 92.44 550 LYS A C 1
ATOM 4186 O O . LYS A 1 550 ? 3.425 8.583 -42.525 1.00 92.44 550 LYS A O 1
ATOM 4191 N N . LEU A 1 551 ? 2.335 8.151 -40.611 1.00 89.88 551 LEU A N 1
ATOM 4192 C CA . LEU A 1 551 ? 3.446 7.433 -39.988 1.00 89.88 551 LEU A CA 1
ATOM 4193 C C . LEU A 1 551 ? 3.770 6.120 -40.697 1.00 89.88 551 LEU A C 1
ATOM 4195 O O . LEU A 1 551 ? 4.939 5.787 -40.863 1.00 89.88 551 LEU A O 1
ATOM 4199 N N . ILE A 1 552 ? 2.749 5.385 -41.139 1.00 93.50 552 ILE A N 1
ATOM 4200 C CA . ILE A 1 552 ? 2.942 4.194 -41.969 1.00 93.50 552 ILE A CA 1
ATOM 4201 C C . ILE A 1 552 ? 3.717 4.575 -43.231 1.00 93.50 552 ILE A C 1
ATOM 4203 O O . ILE A 1 552 ? 4.704 3.916 -43.540 1.00 93.50 552 ILE A O 1
ATOM 4207 N N . ASP A 1 553 ? 3.331 5.644 -43.924 1.00 95.25 553 ASP A N 1
ATOM 4208 C CA . ASP A 1 553 ? 4.025 6.083 -45.138 1.00 95.25 553 ASP A CA 1
ATOM 4209 C C . ASP A 1 553 ? 5.456 6.567 -44.861 1.00 95.25 553 ASP A C 1
ATOM 4211 O O . ASP A 1 553 ? 6.370 6.231 -45.618 1.00 95.25 553 ASP A O 1
ATOM 4215 N N . ASP A 1 554 ? 5.684 7.264 -43.744 1.00 88.50 554 ASP A N 1
ATOM 4216 C CA . ASP A 1 554 ? 7.023 7.669 -43.308 1.00 88.50 554 ASP A CA 1
ATOM 4217 C C . ASP A 1 554 ? 7.931 6.442 -43.106 1.00 88.50 554 ASP A C 1
ATOM 4219 O O . ASP A 1 554 ? 9.025 6.389 -43.671 1.00 88.50 554 ASP A O 1
ATOM 4223 N N . TYR A 1 555 ? 7.469 5.409 -42.388 1.00 86.31 555 TYR A N 1
ATOM 4224 C CA . TYR A 1 555 ? 8.245 4.176 -42.204 1.00 86.31 555 TYR A CA 1
ATOM 4225 C C . TYR A 1 555 ? 8.367 3.346 -43.490 1.00 86.31 555 TYR A C 1
ATOM 4227 O O . TYR A 1 555 ? 9.409 2.731 -43.704 1.00 86.31 555 TYR A O 1
ATOM 4235 N N . LYS A 1 556 ? 7.377 3.345 -44.393 1.00 93.19 556 LYS A N 1
ATOM 4236 C CA . LYS A 1 556 ? 7.539 2.742 -45.732 1.00 93.19 556 LYS A CA 1
ATOM 4237 C C . LYS A 1 556 ? 8.635 3.442 -46.532 1.00 93.19 556 LYS A C 1
ATOM 4239 O O . LYS A 1 556 ? 9.424 2.780 -47.196 1.00 93.19 556 LYS A O 1
ATOM 4244 N N . ASN A 1 557 ? 8.719 4.769 -46.448 1.00 90.69 557 ASN A N 1
ATOM 4245 C CA . ASN A 1 557 ? 9.769 5.544 -47.102 1.00 90.69 557 ASN A CA 1
ATOM 4246 C C . ASN A 1 557 ? 11.158 5.256 -46.500 1.00 90.69 557 ASN A C 1
ATOM 4248 O O . ASN A 1 557 ? 12.130 5.230 -47.252 1.00 90.69 557 ASN A O 1
ATOM 4252 N N . VAL A 1 558 ? 11.256 4.963 -45.195 1.00 82.62 558 VAL A N 1
ATOM 4253 C CA . VAL A 1 558 ? 12.489 4.421 -44.588 1.00 82.62 558 VAL A CA 1
ATOM 4254 C C . VAL A 1 558 ? 12.848 3.082 -45.238 1.00 82.62 558 VAL A C 1
ATOM 4256 O O . VAL A 1 558 ? 13.953 2.929 -45.741 1.00 82.62 558 VAL A O 1
ATOM 4259 N N . LEU A 1 559 ? 11.897 2.145 -45.319 1.00 87.81 559 LEU A N 1
ATOM 4260 C CA . LEU A 1 559 ? 12.113 0.818 -45.918 1.00 87.81 559 LEU A CA 1
ATOM 4261 C C . LEU A 1 559 ? 12.475 0.851 -47.404 1.00 87.81 559 LEU A C 1
ATOM 4263 O O . LEU A 1 559 ? 13.117 -0.069 -47.894 1.00 87.81 559 LEU A O 1
ATOM 4267 N N . TYR A 1 560 ? 12.044 1.888 -48.119 1.00 87.69 560 TYR A N 1
ATOM 4268 C CA . TYR A 1 560 ? 12.352 2.068 -49.533 1.00 87.69 560 TYR A CA 1
ATOM 4269 C C . TYR A 1 560 ? 13.748 2.659 -49.772 1.00 87.69 560 TYR A C 1
ATOM 4271 O O . TYR A 1 560 ? 14.366 2.376 -50.795 1.00 87.69 560 TYR A O 1
ATOM 4279 N N . LYS A 1 561 ? 14.230 3.524 -48.870 1.00 84.62 561 LYS A N 1
ATOM 4280 C CA . LYS A 1 561 ? 15.459 4.310 -49.076 1.00 84.62 561 LYS A CA 1
ATOM 4281 C C . LYS A 1 561 ? 16.667 3.790 -48.313 1.00 84.62 561 LYS A C 1
ATOM 4283 O O . LYS A 1 561 ? 17.789 4.058 -48.728 1.00 84.62 561 LYS A O 1
ATOM 4288 N N . GLU A 1 562 ? 16.444 3.098 -47.206 1.00 79.88 562 GLU A N 1
ATOM 4289 C CA . GLU A 1 562 ? 17.508 2.613 -46.338 1.00 79.88 562 GLU A CA 1
ATOM 4290 C C . GLU A 1 562 ? 17.840 1.162 -46.682 1.00 79.88 562 GLU A C 1
ATOM 4292 O O . GLU A 1 562 ? 16.959 0.307 -46.745 1.00 79.88 562 GLU A O 1
ATOM 4297 N N . THR A 1 563 ? 19.124 0.881 -46.893 1.00 78.75 563 THR A N 1
ATOM 4298 C CA . THR A 1 563 ? 19.626 -0.465 -47.216 1.00 78.75 563 THR A CA 1
ATOM 4299 C C . THR A 1 563 ? 20.275 -1.155 -46.018 1.00 78.75 563 THR A C 1
ATOM 4301 O O . THR A 1 563 ? 20.678 -2.311 -46.113 1.00 78.75 563 THR A O 1
ATOM 4304 N N . ASP A 1 564 ? 20.410 -0.451 -44.892 1.00 71.81 564 ASP A N 1
ATOM 4305 C CA . ASP A 1 564 ? 20.953 -1.018 -43.664 1.00 71.81 564 ASP A CA 1
ATOM 4306 C C . ASP A 1 564 ? 19.937 -1.967 -43.016 1.00 71.81 564 AS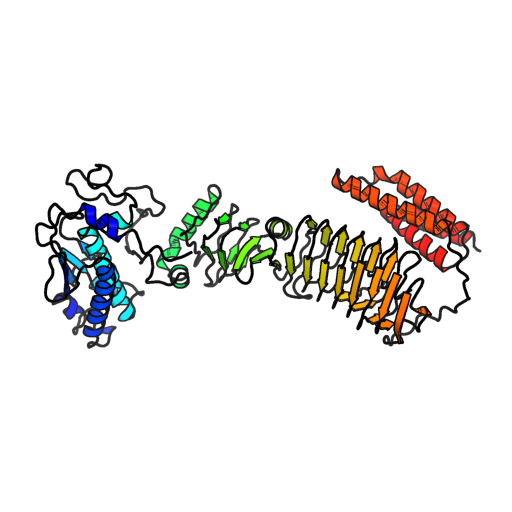P A C 1
ATOM 4308 O O . ASP A 1 564 ? 18.817 -1.584 -42.667 1.00 71.81 564 ASP A O 1
ATOM 4312 N N . ASN A 1 565 ? 20.346 -3.221 -42.823 1.00 56.69 565 ASN A N 1
ATOM 4313 C CA . ASN A 1 565 ? 19.474 -4.283 -42.324 1.00 56.69 565 ASN A CA 1
ATOM 4314 C C . ASN A 1 565 ? 18.894 -3.997 -40.926 1.00 56.69 565 ASN A C 1
ATOM 4316 O O . ASN A 1 565 ? 17.794 -4.462 -40.619 1.00 56.69 565 ASN A O 1
ATOM 4320 N N . GLN A 1 566 ? 19.597 -3.247 -40.072 1.00 51.00 566 GLN A N 1
ATOM 4321 C CA . GLN A 1 566 ? 19.114 -2.892 -38.735 1.00 51.00 566 GLN A CA 1
ATOM 4322 C C . GLN A 1 566 ? 18.089 -1.756 -38.802 1.00 51.00 566 GLN A C 1
ATOM 4324 O O . GLN A 1 566 ? 17.041 -1.847 -38.157 1.00 51.00 566 GLN A O 1
ATOM 4329 N N . ILE A 1 567 ? 18.332 -0.734 -39.631 1.00 55.00 567 ILE A N 1
ATOM 4330 C CA . ILE A 1 567 ? 17.375 0.357 -39.889 1.00 55.00 567 ILE A CA 1
ATOM 4331 C C . ILE A 1 567 ? 16.089 -0.194 -40.519 1.00 55.00 567 ILE A C 1
ATOM 4333 O O . ILE A 1 567 ? 14.985 0.120 -40.065 1.00 55.00 567 ILE A O 1
ATOM 4337 N N . VAL A 1 568 ? 16.224 -1.090 -41.500 1.00 72.25 568 VAL A N 1
ATOM 4338 C CA . VAL A 1 568 ? 15.100 -1.773 -42.155 1.00 72.25 568 VAL A CA 1
ATOM 4339 C C . VAL A 1 568 ? 14.307 -2.616 -41.151 1.00 72.25 568 VAL A C 1
ATOM 4341 O O . VAL A 1 568 ? 13.078 -2.537 -41.101 1.00 72.25 568 VAL A O 1
ATOM 4344 N N . LYS A 1 569 ? 14.983 -3.384 -40.287 1.00 63.03 569 LYS A N 1
ATOM 4345 C CA . LYS A 1 569 ? 14.322 -4.196 -39.252 1.00 63.03 569 LYS A CA 1
ATOM 4346 C C . LYS A 1 569 ? 13.568 -3.337 -38.229 1.00 63.03 569 LYS A C 1
ATOM 4348 O O . LYS A 1 569 ? 12.435 -3.673 -37.866 1.00 63.03 569 LYS A O 1
ATOM 4353 N N . ALA A 1 570 ? 14.162 -2.231 -37.782 1.00 57.81 570 ALA A N 1
ATOM 4354 C CA . ALA A 1 570 ? 13.525 -1.293 -36.860 1.00 57.81 570 ALA A CA 1
ATOM 4355 C C . ALA A 1 570 ? 12.262 -0.669 -37.481 1.00 57.81 570 ALA A C 1
ATOM 4357 O O . ALA A 1 570 ? 11.189 -0.702 -36.869 1.00 57.81 570 ALA A O 1
ATOM 4358 N N . ALA A 1 571 ? 12.354 -0.198 -38.729 1.00 68.88 571 ALA A N 1
ATOM 4359 C CA . ALA A 1 571 ? 11.223 0.371 -39.456 1.00 68.88 571 ALA A CA 1
ATOM 4360 C C . ALA A 1 571 ? 10.097 -0.652 -39.697 1.00 68.88 571 ALA A C 1
ATOM 4362 O O . ALA A 1 571 ? 8.934 -0.341 -39.441 1.00 68.88 571 ALA A O 1
ATOM 4363 N N . LEU A 1 572 ? 10.414 -1.894 -40.093 1.00 73.81 572 LEU A N 1
ATOM 4364 C CA . LEU A 1 572 ? 9.425 -2.976 -40.257 1.00 73.81 572 LEU A CA 1
ATOM 4365 C C . LEU A 1 572 ? 8.671 -3.275 -38.956 1.00 73.81 572 LEU A C 1
ATOM 4367 O O . LEU A 1 572 ? 7.458 -3.496 -38.962 1.00 73.81 572 LEU A O 1
ATOM 4371 N N . THR A 1 573 ? 9.388 -3.258 -37.834 1.00 67.81 573 THR A N 1
ATOM 4372 C CA . THR A 1 573 ? 8.819 -3.521 -36.509 1.00 67.81 573 THR A CA 1
ATOM 4373 C C . THR A 1 573 ? 7.821 -2.432 -36.114 1.00 67.81 573 THR A C 1
ATOM 4375 O O . THR A 1 573 ? 6.705 -2.736 -35.686 1.00 67.81 573 THR A O 1
ATOM 4378 N N . LYS A 1 574 ? 8.169 -1.157 -36.325 1.00 75.88 574 LYS A N 1
ATOM 4379 C CA . LYS A 1 574 ? 7.263 -0.020 -36.092 1.00 75.88 574 LYS A CA 1
ATOM 4380 C C . LYS A 1 574 ? 6.062 -0.035 -37.031 1.00 75.88 574 LYS A C 1
ATOM 4382 O O . LYS A 1 574 ? 4.939 0.189 -36.579 1.00 75.88 574 LYS A O 1
ATOM 4387 N N . LEU A 1 575 ? 6.270 -0.399 -38.295 1.00 79.88 575 LEU A N 1
ATOM 4388 C CA . LEU A 1 575 ? 5.199 -0.550 -39.275 1.00 79.88 575 LEU A CA 1
ATOM 4389 C C . LEU A 1 575 ? 4.152 -1.577 -38.813 1.00 79.88 575 LEU A C 1
ATOM 4391 O O . LEU A 1 575 ? 2.956 -1.296 -38.845 1.00 79.88 575 LEU A O 1
ATOM 4395 N N . ASN A 1 576 ? 4.590 -2.731 -38.301 1.00 73.75 576 ASN A N 1
ATOM 4396 C CA . ASN A 1 576 ? 3.699 -3.755 -37.745 1.00 73.75 576 ASN A CA 1
ATOM 4397 C C . ASN A 1 576 ? 2.852 -3.212 -36.579 1.00 73.75 576 ASN A C 1
ATOM 4399 O O . ASN A 1 576 ? 1.646 -3.454 -36.518 1.00 73.75 576 ASN A O 1
ATOM 4403 N N . TYR A 1 577 ? 3.457 -2.451 -35.660 1.00 70.00 577 TYR A N 1
ATOM 4404 C CA . TYR A 1 577 ? 2.725 -1.840 -34.545 1.00 70.00 577 TYR A CA 1
ATOM 4405 C C . TYR A 1 577 ? 1.676 -0.830 -35.017 1.00 70.00 577 TYR A C 1
ATOM 4407 O O . TYR A 1 577 ? 0.559 -0.835 -34.501 1.00 70.00 577 TYR A O 1
ATOM 4415 N N . LEU A 1 578 ? 1.995 -0.019 -36.026 1.00 77.50 578 LEU A N 1
ATOM 4416 C CA . LEU A 1 578 ? 1.061 0.950 -36.602 1.00 77.50 578 LEU A CA 1
ATOM 4417 C C . LEU A 1 578 ? -0.128 0.267 -37.286 1.00 77.50 578 LEU A C 1
ATOM 4419 O O . LEU A 1 578 ? -1.273 0.641 -37.040 1.00 77.50 578 LEU A O 1
ATOM 4423 N N . TYR A 1 579 ? 0.113 -0.783 -38.073 1.00 81.00 579 TYR A N 1
ATOM 4424 C CA . TYR A 1 579 ? -0.974 -1.562 -38.673 1.00 81.00 579 TYR A CA 1
ATOM 4425 C C . TYR A 1 579 ? -1.814 -2.306 -37.628 1.00 81.00 579 TYR A C 1
ATOM 4427 O O . TYR A 1 579 ? -3.032 -2.392 -37.777 1.00 81.00 579 TYR A O 1
ATOM 4435 N N . LYS A 1 580 ? -1.208 -2.789 -36.532 1.00 74.81 580 LYS A N 1
ATOM 4436 C CA . LYS A 1 580 ? -1.955 -3.346 -35.391 1.00 74.81 580 LYS A CA 1
ATOM 4437 C C . LYS A 1 580 ? -2.821 -2.291 -34.704 1.00 74.81 580 LYS A C 1
ATOM 4439 O O . LYS A 1 580 ? -3.972 -2.588 -34.410 1.00 74.81 580 LYS A O 1
ATOM 4444 N N . ALA A 1 581 ? -2.307 -1.078 -34.497 1.00 71.62 581 ALA A N 1
ATOM 4445 C CA . ALA A 1 581 ? -3.076 0.034 -33.934 1.00 71.62 581 ALA A CA 1
ATOM 4446 C C . ALA A 1 581 ? -4.236 0.460 -34.855 1.00 71.62 581 ALA A C 1
ATOM 4448 O O . ALA A 1 581 ? -5.312 0.813 -34.377 1.00 71.62 581 ALA A O 1
ATOM 4449 N N . LYS A 1 582 ? -4.060 0.340 -36.179 1.00 77.62 582 LYS A N 1
ATOM 4450 C CA . LYS A 1 582 ? -5.137 0.498 -37.169 1.00 77.62 582 LYS A CA 1
ATOM 4451 C C . LYS A 1 582 ? -6.072 -0.713 -37.284 1.00 77.62 582 LYS A C 1
ATOM 4453 O O . LYS A 1 582 ? -7.080 -0.615 -37.975 1.00 77.62 582 LYS A O 1
ATOM 4458 N N . GLU A 1 583 ? -5.793 -1.821 -36.598 1.00 81.19 583 GLU A N 1
ATOM 4459 C CA . GLU A 1 583 ? -6.486 -3.115 -36.744 1.00 81.19 583 GLU A CA 1
ATOM 4460 C C . GLU A 1 583 ? -6.518 -3.639 -38.193 1.00 81.19 583 GLU A C 1
ATOM 4462 O O . GLU A 1 583 ? -7.377 -4.432 -38.566 1.00 81.19 583 GLU A O 1
ATOM 4467 N N . ASP A 1 584 ? -5.542 -3.240 -39.008 1.00 79.94 584 ASP A N 1
ATOM 4468 C CA . ASP A 1 584 ? -5.462 -3.563 -40.432 1.00 79.94 584 ASP A CA 1
ATOM 4469 C C . ASP A 1 584 ? -4.306 -4.539 -40.700 1.00 79.94 584 ASP A C 1
ATOM 4471 O O . ASP A 1 584 ? -3.293 -4.241 -41.338 1.00 79.94 584 ASP A O 1
ATOM 4475 N N . LYS A 1 585 ? -4.435 -5.742 -40.131 1.00 73.88 585 LYS A N 1
ATOM 4476 C CA . LYS A 1 585 ? -3.427 -6.812 -40.264 1.00 73.88 585 LYS A CA 1
ATOM 4477 C C . LYS A 1 585 ? -3.276 -7.305 -41.709 1.00 73.88 585 LYS A C 1
ATOM 4479 O O . LYS A 1 585 ? -2.196 -7.761 -42.095 1.00 73.88 585 LYS A O 1
ATOM 4484 N N . ASN A 1 586 ? -4.344 -7.208 -42.500 1.00 80.38 586 ASN A N 1
ATOM 4485 C CA . ASN A 1 586 ? -4.356 -7.662 -43.887 1.00 80.38 586 ASN A CA 1
ATOM 4486 C C . ASN A 1 586 ? -3.519 -6.731 -44.773 1.00 80.38 586 ASN A C 1
ATOM 4488 O O . ASN A 1 586 ? -2.736 -7.228 -45.583 1.00 80.38 586 ASN A O 1
ATOM 4492 N N . ALA A 1 587 ? -3.586 -5.409 -44.566 1.00 82.25 587 ALA A N 1
ATOM 4493 C CA . ALA A 1 587 ? -2.752 -4.463 -45.303 1.00 82.25 587 ALA A CA 1
ATOM 4494 C C . ALA A 1 587 ? -1.255 -4.596 -44.983 1.00 82.25 587 ALA A C 1
ATOM 4496 O O . ALA A 1 587 ? -0.431 -4.468 -45.888 1.00 82.25 587 ALA A O 1
ATOM 4497 N N . PHE A 1 588 ? -0.880 -4.912 -43.736 1.00 86.88 588 PHE A N 1
ATOM 4498 C CA . PHE A 1 588 ? 0.526 -5.180 -43.406 1.00 86.88 588 PHE A CA 1
ATOM 4499 C C . PHE A 1 588 ? 1.059 -6.414 -44.141 1.00 86.88 588 PHE A C 1
ATOM 4501 O O . PHE A 1 588 ? 2.140 -6.373 -44.721 1.00 86.88 588 PHE A O 1
ATOM 4508 N N . THR A 1 589 ? 0.274 -7.494 -44.167 1.00 83.75 589 THR A N 1
ATOM 4509 C CA . THR A 1 589 ? 0.643 -8.738 -44.862 1.00 83.75 589 THR A CA 1
ATOM 4510 C C . THR A 1 589 ? 0.749 -8.518 -46.373 1.00 83.75 589 THR A C 1
ATOM 4512 O O . THR A 1 589 ? 1.719 -8.951 -46.991 1.00 83.75 589 THR A O 1
ATOM 4515 N N . ALA A 1 590 ? -0.197 -7.782 -46.967 1.00 85.81 590 ALA A N 1
ATOM 4516 C CA . ALA A 1 590 ? -0.142 -7.394 -48.376 1.00 85.81 590 ALA A CA 1
ATOM 4517 C C . ALA A 1 590 ? 1.101 -6.545 -48.693 1.00 85.81 590 ALA A C 1
ATOM 4519 O O . ALA A 1 590 ? 1.753 -6.771 -49.710 1.00 85.81 590 ALA A O 1
ATOM 4520 N N . TYR A 1 591 ? 1.467 -5.620 -47.801 1.00 87.44 591 TYR A N 1
ATOM 4521 C CA . TYR A 1 591 ? 2.672 -4.809 -47.950 1.00 87.44 591 TYR A CA 1
ATOM 4522 C C . TYR A 1 591 ? 3.960 -5.640 -47.867 1.00 87.44 591 TYR A C 1
ATOM 4524 O O . TYR A 1 591 ? 4.856 -5.431 -48.676 1.00 87.44 591 TYR A O 1
ATOM 4532 N N . LEU A 1 592 ? 4.057 -6.605 -46.945 1.00 84.81 592 LEU A N 1
ATOM 4533 C CA . LEU A 1 592 ? 5.214 -7.509 -46.875 1.00 84.81 592 LEU A CA 1
ATOM 4534 C C . LEU A 1 592 ? 5.358 -8.350 -48.149 1.00 84.81 592 LEU A C 1
ATOM 4536 O O . LEU A 1 592 ? 6.468 -8.507 -48.655 1.00 84.81 592 LEU A O 1
ATOM 4540 N N . ASN A 1 593 ? 4.240 -8.843 -48.688 1.00 83.56 593 ASN A N 1
ATOM 4541 C CA . ASN A 1 593 ? 4.233 -9.596 -49.940 1.00 83.56 593 ASN A CA 1
ATOM 4542 C C . ASN A 1 593 ? 4.695 -8.724 -51.123 1.00 83.56 593 ASN A C 1
ATOM 4544 O O . ASN A 1 593 ? 5.557 -9.155 -51.887 1.00 83.56 593 ASN A O 1
ATOM 4548 N N . ASP A 1 594 ? 4.209 -7.482 -51.231 1.00 84.75 594 ASP A N 1
ATOM 4549 C CA . ASP A 1 594 ? 4.666 -6.515 -52.243 1.00 84.75 594 ASP A CA 1
ATOM 4550 C C . ASP A 1 594 ? 6.170 -6.217 -52.108 1.00 84.75 594 ASP A C 1
ATOM 4552 O O . ASP A 1 594 ? 6.906 -6.279 -53.094 1.00 84.75 594 ASP A O 1
ATOM 4556 N N . LEU A 1 595 ? 6.657 -5.997 -50.882 1.00 80.94 595 LEU A N 1
ATOM 4557 C CA . LEU A 1 595 ? 8.076 -5.745 -50.614 1.00 80.94 595 LEU A CA 1
ATOM 4558 C C . LEU A 1 595 ? 8.961 -6.935 -51.018 1.00 80.94 595 LEU A C 1
ATOM 4560 O O . LEU A 1 595 ? 10.024 -6.750 -51.604 1.00 80.94 595 LEU A O 1
ATOM 4564 N N . SER A 1 596 ? 8.505 -8.160 -50.736 1.00 74.50 596 SER A N 1
ATOM 4565 C CA . SER A 1 596 ? 9.215 -9.390 -51.105 1.00 74.50 596 SER A CA 1
ATOM 4566 C C . SER A 1 596 ? 9.246 -9.633 -52.617 1.00 74.50 596 SER A C 1
ATOM 4568 O O . SER A 1 596 ? 10.213 -10.187 -53.127 1.00 74.50 596 SER A O 1
ATOM 4570 N N . SER A 1 597 ? 8.226 -9.167 -53.347 1.00 71.94 597 SER A N 1
ATOM 4571 C CA . SER A 1 597 ? 8.141 -9.301 -54.806 1.00 71.94 597 SER A CA 1
ATOM 4572 C C . SER A 1 597 ? 9.017 -8.310 -55.581 1.00 71.94 597 SER A C 1
ATOM 4574 O O . SER A 1 597 ? 9.273 -8.534 -56.758 1.00 71.94 597 SER A O 1
ATOM 4576 N N . LYS A 1 598 ? 9.480 -7.235 -54.930 1.00 64.00 598 LYS A N 1
ATOM 4577 C CA . LYS A 1 598 ? 10.316 -6.176 -55.527 1.00 64.00 598 LYS A CA 1
ATOM 4578 C C . LYS A 1 598 ? 11.818 -6.336 -55.261 1.00 64.00 598 LYS A C 1
ATOM 4580 O O . LYS A 1 598 ? 12.604 -5.602 -55.847 1.00 64.00 598 LYS A O 1
ATOM 4585 N N . ASN A 1 599 ? 12.195 -7.261 -54.374 1.00 53.91 599 ASN A N 1
ATOM 4586 C CA . ASN A 1 599 ? 13.583 -7.556 -53.989 1.00 53.91 599 ASN A CA 1
ATOM 4587 C C . ASN A 1 599 ? 14.090 -8.918 -54.519 1.00 53.91 599 ASN A C 1
ATOM 4589 O O . ASN A 1 599 ? 15.174 -9.352 -54.130 1.00 53.91 599 ASN A O 1
ATOM 4593 N N . ASN A 1 600 ? 13.314 -9.569 -55.394 1.00 40.28 600 ASN A N 1
ATOM 4594 C CA . ASN A 1 600 ? 13.786 -10.563 -56.368 1.00 40.28 600 ASN A CA 1
ATOM 4595 C C . ASN A 1 600 ? 13.947 -9.868 -57.721 1.00 40.28 600 ASN A C 1
ATOM 4597 O O . ASN A 1 600 ? 14.820 -10.310 -58.500 1.00 40.28 600 ASN A O 1
#

Nearest PDB structures (foldseek):
  6gvp-assembly1_A  TM=2.789E-01  e=6.248E-02  Enterobacteria phage HK620
  4xot-assembly1_A  TM=2.637E-01  e=9.424E-02  Enterobacteria phage HK620
  4xm3-assembly1_A  TM=1.849E-01  e=1.869E-01  Enterobacteria phage HK620

Sequence (600 aa):
MRPIKKNIALFLIFFSSIYAQNVSIKIDFTSNFYSQFQPGGVWYKQFNPYNVDGIKTYVMQSVSSTFSAFGISVSQSAGTLTAYVTSGGSGEYGKADEPVGAFVNGTANCNIYCNTFFDTTQYNSEIRIARGLAGTISHELGHILNSYHLYAYTNFNPNSSDWVYSNYYPKEVGGNWPAQPASNDNYYKHIMATGPWLFDSLRASNDRVFDNHSINAISFANSGGCYVTVDMVWGIRGKTVSLLNNVTIADDAKFYIAGDGYTHNLNGKTFSGGTIYQAGSVGGLAAKVKSGSTVKGLFPTIQPAINFASSGNTIELVSTTYSESPSISSKSNITLTGQGISSTVLNNGLYISNSSNISVSNMRLNNTISTVSCQGVSISSSNIPCATMLYDYYSSQNTLSNSSSGTEDQASYAVTSYGGTGTITSNIIRRFDAGVFLTSSASYYIGTGNTFCNNGYDIYSPSPSSASAVSNNYSYALPNSVHGNVTTSGTNGVCSLPKSSAIQQTEIVSSDSKLLKEADYKYLELLRKINDDSKKEKYDKVKYENDYSKLIDDYKNVLYKETDNQIVKAALTKLNYLYKAKEDKNAFTAYLNDLSSKNN

Foldseek 3Di:
DDDPPDDPVPVVVVVPPPDDDQFEEAEEEDPQNLQLLDVVHLCVVQDPSPCPVVLVVLLQVLLQVVCVVVVYYYYNPDGLEYEYEHADDPPDQKAFDDFQPDPSPDHTYMYGNLNVLSVDPQCSDSNSSSVSRNVVSNVSVCRNVVVVVVVVDVDDDLPDCVQAPPVSGGDDPPDDDLDDPPPDDDDDDDDDDDDDVADLVRVQPDPVVEDVSLVVVQVVCQVPHEEAEAPDEHHHPDDADEHNEAHEYEANHEYEYADDPYEHEPNQYKYAAYFYHYNHHYHLFFKFKDQVVTTGMTGNDQQVSLVRDAANIEIEGEFDEDADAHERECHENYEYEYPAAVGAEYCEEYEYEPYEQYEYEGYEYAYEYEYAQYENYAYAHYEHAYLEHYEYHAYEAYEYENYEYDDPDRAHENYEYQHYEYEYEQYEAEDYCEPYHYHNQYEYEDDANYEYAHHVAPEEAAPPHAYEHEAYEARADPPRNYYHRYHDDHDYDDDPDPPPDDPDDDDDDDPPPPLLVVLVVLVVVLVVVQVVVVVVDPRDLVVCVVSLVVSLVSLVVQCVPDPDPVSNVVSLVVNCVSCVSVVNNVVNVVVVVVSVVVVD

Mean predicted aligned error: 19.93 Å